Protein 7LKN (pdb70)

B-factor: mean 25.48, std 11.12, range [6.37, 128.4]

Structure (mmCIF, N/CA/C/O backbone):
data_7LKN
#
_entry.id   7LKN
#
_cell.length_a   39.056
_cell.length_b   122.340
_cell.length_c   62.394
_cell.angle_alpha   9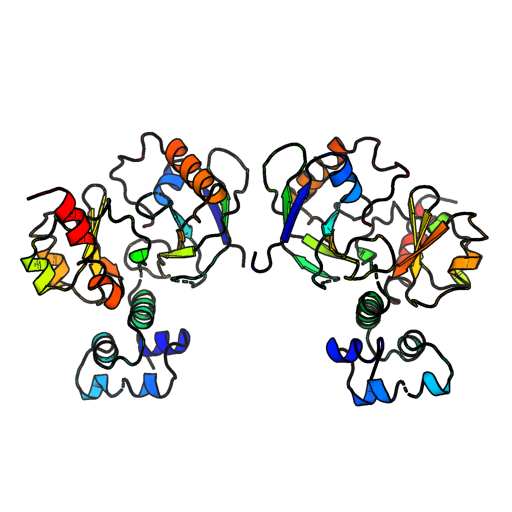0.000
_cell.angle_beta   98.622
_cell.angle_gamma   90.000
#
_symmetry.space_group_name_H-M   'P 1 21 1'
#
loop_
_entity.id
_entity.type
_entity.pdbx_description
1 polymer 'Pilus biogenesis protein'
2 polymer 'Type IV fimbriae assembly protein'
3 non-polymer 'SULFATE ION'
4 water water
#
loop_
_atom_site.group_PDB
_atom_site.id
_atom_site.type_symbol
_atom_site.label_atom_id
_atom_site.label_alt_id
_atom_site.label_comp_id
_atom_site.label_asym_id
_atom_site.label_entity_id
_atom_site.label_seq_id
_atom_site.pdbx_PDB_ins_code
_atom_site.Cartn_x
_atom_site.Cartn_y
_atom_site.Cartn_z
_atom_site.occupancy
_atom_site.B_iso_or_equiv
_atom_site.auth_seq_id
_atom_site.auth_comp_id
_atom_site.auth_asym_id
_atom_site.auth_atom_id
_atom_site.pdbx_PDB_model_num
ATOM 9 N N . ILE A 1 22 ? 31.91657 4.64309 -17.62840 1.000 33.52405 12 ILE A N 1
ATOM 10 C CA . ILE A 1 22 ? 30.91622 4.92008 -16.59776 1.000 42.94466 12 ILE A CA 1
ATOM 11 C C . ILE A 1 22 ? 31.49111 5.88887 -15.55916 1.000 31.49537 12 ILE A C 1
ATOM 12 O O . ILE A 1 22 ? 32.49540 5.59153 -14.90061 1.000 43.27763 12 ILE A O 1
ATOM 17 N N . THR A 1 23 ? 30.86675 7.06649 -15.43092 1.000 29.56384 13 THR A N 1
ATOM 18 C CA . THR A 1 23 ? 31.34611 8.14901 -14.56339 1.000 34.59194 13 THR A CA 1
ATOM 19 C C . THR A 1 23 ? 30.22671 8.61950 -13.61907 1.000 37.53590 13 THR A C 1
ATOM 20 O O . THR A 1 23 ? 29.08981 8.13197 -13.67415 1.000 23.30891 13 THR A O 1
ATOM 24 N N . GLY A 1 24 ? 30.54260 9.60550 -12.76883 1.000 22.03835 14 GLY A N 1
ATOM 25 C CA . GLY A 1 24 ? 29.52272 10.26336 -11.93042 1.000 26.25450 14 GLY A CA 1
ATOM 26 C C . GLY A 1 24 ? 28.85754 9.30731 -10.94726 1.000 19.72236 14 GLY A C 1
ATOM 27 O O . GLY A 1 24 ? 29.45264 8.33085 -10.47945 1.000 20.48234 14 GLY A O 1
ATOM 28 N N . ILE A 1 25 ? 27.58391 9.55937 -10.64536 1.000 20.40715 15 ILE A N 1
ATOM 29 C CA . ILE A 1 25 ? 26.93890 8.62609 -9.71208 1.000 17.54929 15 ILE A CA 1
ATOM 30 C C . ILE A 1 25 ? 26.75251 7.24037 -10.33250 1.000 20.43342 15 ILE A C 1
ATOM 31 O O . ILE A 1 25 ? 26.65373 6.24716 -9.60340 1.000 20.56466 15 ILE A O 1
ATOM 36 N N . ALA A 1 26 ? 26.68942 7.14739 -11.66112 1.000 20.60608 16 ALA A N 1
ATOM 37 C CA . ALA A 1 26 ? 26.53195 5.83268 -12.28480 1.000 21.47657 16 ALA A CA 1
ATOM 38 C C . ALA A 1 26 ? 27.70203 4.92331 -11.90071 1.000 21.54114 16 ALA A C 1
ATOM 39 O O . ALA A 1 26 ? 27.50786 3.75725 -11.53146 1.000 24.47919 16 ALA A O 1
ATOM 41 N N A ARG A 1 27 ? 28.91628 5.46437 -11.93494 0.547 25.03809 17 ARG A N 1
ATOM 42 N N B ARG A 1 27 ? 28.92386 5.45085 -11.94347 0.453 25.05599 17 ARG A N 1
ATOM 43 C CA A ARG A 1 27 ? 30.08402 4.70170 -11.50640 0.547 30.60489 17 ARG A CA 1
ATOM 44 C CA B ARG A 1 27 ? 30.06541 4.65890 -11.49389 0.453 30.53034 17 ARG A CA 1
ATOM 45 C C A ARG A 1 27 ? 30.01014 4.36056 -10.02435 0.547 23.90590 17 ARG A C 1
ATOM 46 C C B ARG A 1 27 ? 29.96080 4.33281 -10.01326 0.453 23.94188 17 ARG A C 1
ATOM 47 O O A ARG A 1 27 ? 30.31760 3.23202 -9.62783 0.547 23.17717 17 ARG A O 1
ATOM 48 O O B ARG A 1 27 ? 30.21639 3.19479 -9.60438 0.453 23.27979 17 ARG A O 1
ATOM 63 N N . ARG A 1 28 ? 29.58639 5.31877 -9.18984 1.000 26.88612 18 ARG A N 1
ATOM 64 C CA . ARG A 1 28 ? 29.50343 5.06828 -7.75311 1.000 23.12717 18 ARG A CA 1
ATOM 65 C C . ARG A 1 28 ? 28.44811 4.01982 -7.44035 1.000 21.25443 18 ARG A C 1
ATOM 66 O O . ARG A 1 28 ? 28.61973 3.20078 -6.52769 1.000 25.98063 18 ARG A O 1
ATOM 74 N N . LEU A 1 29 ? 27.35316 4.01134 -8.19512 1.000 19.67200 19 LEU A N 1
ATOM 75 C CA . LEU A 1 29 ? 26.34476 2.98363 -7.96188 1.000 19.60651 19 LEU A CA 1
ATOM 76 C C . LEU A 1 29 ? 26.87421 1.60852 -8.35530 1.000 20.04928 19 LEU A C 1
ATOM 77 O O . LEU A 1 29 ? 26.55758 0.60431 -7.71591 1.000 19.60104 19 LEU A O 1
ATOM 82 N N . VAL A 1 30 ? 27.71441 1.54534 -9.37500 1.000 23.81989 20 VAL A N 1
ATOM 83 C CA . VAL A 1 30 ? 28.37390 0.27789 -9.66785 1.000 28.91569 20 VAL A CA 1
ATOM 84 C C . VAL A 1 30 ? 29.31337 -0.12485 -8.53253 1.000 24.93027 20 VAL A C 1
ATOM 85 O O . VAL A 1 30 ? 29.21110 -1.23539 -7.99414 1.000 29.33027 20 VAL A O 1
ATOM 89 N N . GLN A 1 31 ? 30.20413 0.77912 -8.11100 1.000 33.20838 21 GLN A N 1
ATOM 90 C CA . GLN A 1 31 ? 31.12678 0.42333 -7.03024 1.000 31.05087 21 GLN A CA 1
ATOM 91 C C . GLN A 1 31 ? 30.39710 0.04264 -5.74429 1.000 29.72331 21 GLN A C 1
ATOM 92 O O . GLN A 1 31 ? 30.91500 -0.76083 -4.96368 1.000 27.33929 21 GLN A O 1
ATOM 98 N N . ASP A 1 32 ? 29.21891 0.61716 -5.48462 1.000 21.03377 22 ASP A N 1
ATOM 99 C CA . ASP A 1 32 ? 28.43392 0.23687 -4.30763 1.000 23.94372 22 ASP A CA 1
ATOM 100 C C . ASP A 1 32 ? 27.68891 -1.08703 -4.49014 1.000 26.55386 22 ASP A C 1
ATOM 101 O O . ASP A 1 32 ? 27.11695 -1.61798 -3.52263 1.000 22.46135 22 ASP A O 1
ATOM 106 N N . GLY A 1 33 ? 27.64196 -1.61560 -5.70029 1.000 20.96417 23 GLY A N 1
ATOM 107 C CA . GLY A 1 33 ? 26.95449 -2.86735 -5.94205 1.000 24.76532 23 GLY A CA 1
ATOM 108 C C . GLY A 1 33 ? 25.45889 -2.73616 -6.10268 1.000 27.86450 23 GLY A C 1
ATOM 109 O O . GLY A 1 33 ? 24.75615 -3.74997 -6.08879 1.000 28.10598 23 GLY A O 1
ATOM 110 N N . ALA A 1 34 ? 24.95420 -1.51089 -6.27814 1.000 26.39155 24 ALA A N 1
ATOM 111 C CA . ALA A 1 34 ? 23.53032 -1.27812 -6.39785 1.000 23.09348 24 ALA A CA 1
ATOM 112 C C . ALA A 1 34 ? 22.99046 -1.56818 -7.79359 1.000 24.69826 24 ALA A C 1
ATOM 113 O O . ALA A 1 34 ? 21.79956 -1.83131 -7.92567 1.000 21.22796 24 ALA A O 1
ATOM 115 N N . VAL A 1 35 ? 23.81945 -1.51152 -8.83227 1.000 21.79530 25 VAL A N 1
ATOM 116 C CA . VAL A 1 35 ? 23.34322 -1.62848 -10.20117 1.000 21.94628 25 VAL A CA 1
ATOM 117 C C . VAL A 1 35 ? 24.41413 -2.31852 -11.03876 1.000 27.47131 25 VAL A C 1
ATOM 118 O O . VAL A 1 35 ? 25.61046 -2.22104 -10.75233 1.000 24.33255 25 VAL A O 1
ATOM 122 N N . GLU A 1 36 ? 23.96725 -3.02171 -12.08512 1.000 26.08070 26 GLU A N 1
ATOM 123 C CA . GLU A 1 36 ? 24.85811 -3.69232 -13.01648 1.000 32.33267 26 GLU A CA 1
ATOM 124 C C . GLU A 1 36 ? 25.53516 -2.69507 -13.96192 1.000 28.72575 26 GLU A C 1
ATOM 125 O O . GLU A 1 36 ? 25.01538 -1.61162 -14.25916 1.000 26.55202 26 GLU A O 1
ATOM 131 N N . GLU A 1 37 ? 26.69094 -3.10413 -14.48924 1.000 23.82483 27 GLU A N 1
ATOM 132 C CA . GLU A 1 37 ? 27.45424 -2.22432 -15.36964 1.000 26.37302 27 GLU A CA 1
ATOM 133 C C . GLU A 1 37 ? 26.65976 -1.82947 -16.61826 1.000 31.57128 27 GLU A C 1
ATOM 134 O O . GLU A 1 37 ? 26.65083 -0.65907 -17.01887 1.000 27.01194 27 GLU A O 1
ATOM 140 N N . ALA A 1 38 ? 26.01113 -2.79689 -17.27362 1.000 34.65822 28 ALA A N 1
ATOM 141 C CA . ALA A 1 38 ? 25.35652 -2.47887 -18.54001 1.000 24.20736 28 ALA A CA 1
ATOM 142 C C . ALA A 1 38 ? 24.09210 -1.66435 -18.32271 1.000 28.92345 28 ALA A C 1
ATOM 143 O O . ALA A 1 38 ? 23.67780 -0.90747 -19.21200 1.000 21.35770 28 ALA A O 1
ATOM 145 N N . VAL A 1 39 ? 23.46174 -1.82452 -17.15795 1.000 26.31149 29 VAL A N 1
ATOM 146 C CA . VAL A 1 39 ? 22.30020 -1.01382 -16.81993 1.000 23.09243 29 VAL A CA 1
ATOM 147 C C . VAL A 1 39 ? 22.73220 0.42895 -16.54867 1.000 18.69671 29 VAL A C 1
ATOM 148 O O . VAL A 1 39 ? 22.05112 1.37418 -16.95357 1.000 19.35108 29 VAL A O 1
ATOM 152 N N . ALA A 1 40 ? 23.89906 0.60827 -15.91134 1.000 23.37442 30 ALA A N 1
ATOM 153 C CA . ALA A 1 40 ? 24.42458 1.93672 -15.61605 1.000 28.61370 30 ALA A CA 1
ATOM 154 C C . ALA A 1 40 ? 24.80692 2.66233 -16.88709 1.000 28.52618 30 ALA A C 1
ATOM 155 O O . ALA A 1 40 ? 24.61275 3.86999 -17.00185 1.000 20.44874 30 ALA A O 1
ATOM 157 N N . ARG A 1 41 ? 25.37793 1.94105 -17.84364 1.000 23.84993 31 ARG A N 1
ATOM 158 C CA . ARG A 1 41 ? 25.67705 2.53315 -19.13726 1.000 26.25593 31 ARG A CA 1
ATOM 159 C C . ARG A 1 41 ? 24.41163 2.94878 -19.86409 1.000 24.45731 31 ARG A C 1
ATOM 160 O O . ARG A 1 41 ? 24.33635 4.05222 -20.42093 1.000 22.69038 31 ARG A O 1
ATOM 168 N N . SER A 1 42 ? 23.42335 2.05265 -19.91717 1.000 17.79348 32 SER A N 1
ATOM 169 C CA . SER A 1 42 ? 22.18673 2.35080 -20.62466 1.000 19.02315 32 SER A CA 1
ATOM 170 C C . SER A 1 42 ? 21.43288 3.51035 -19.98632 1.000 33.24381 32 SER A C 1
ATOM 171 O O . SER A 1 42 ? 20.79295 4.29824 -20.69201 1.000 25.11689 32 SER A O 1
ATOM 174 N N . ALA A 1 43 ? 21.45148 3.60043 -18.65300 1.000 23.17917 33 ALA A N 1
ATOM 175 C CA . ALA A 1 43 ? 20.81576 4.72453 -17.98320 1.000 24.27232 33 ALA A CA 1
ATOM 176 C C . ALA A 1 43 ? 21.53460 6.01604 -18.31762 1.000 19.67146 33 ALA A C 1
ATOM 177 O O . ALA A 1 43 ? 20.90847 6.99720 -18.72349 1.000 29.89001 33 ALA A O 1
ATOM 187 N N . ASP A 1 45 ? 23.49158 6.71363 -20.87998 1.000 24.43179 35 ASP A N 1
ATOM 188 C CA . ASP A 1 45 ? 23.32444 7.15664 -22.25625 1.000 19.74939 35 ASP A CA 1
ATOM 189 C C . ASP A 1 45 ? 21.93780 7.74898 -22.47493 1.000 21.23750 35 ASP A C 1
ATOM 190 O O . ASP A 1 45 ? 21.77620 8.71339 -23.23727 1.0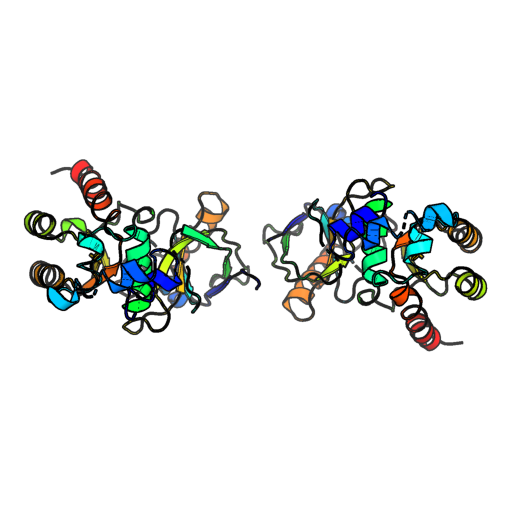0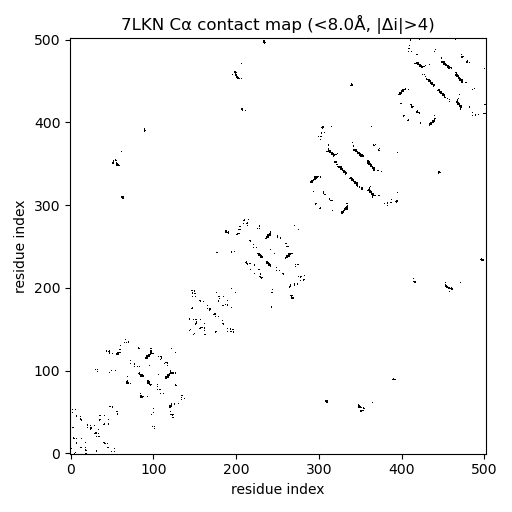0 20.73494 35 ASP A O 1
ATOM 195 N N A GLN A 1 46 ? 20.93672 7.17158 -21.81380 0.581 19.05620 36 GLN A N 1
ATOM 196 N N B GLN A 1 46 ? 20.91622 7.22880 -21.80537 0.419 19.00043 36 GLN A N 1
ATOM 197 C CA A GLN A 1 46 ? 19.56794 7.64794 -21.92563 0.581 17.89793 36 GLN A CA 1
ATOM 198 C CA B GLN A 1 46 ? 19.58679 7.76211 -22.06807 0.419 17.91532 36 GLN A CA 1
ATOM 199 C C A GLN A 1 46 ? 19.44092 9.04453 -21.33444 0.581 20.11350 36 GLN A C 1
ATOM 200 C C B GLN A 1 46 ? 19.31713 9.03829 -21.27531 0.419 20.12602 36 GLN A C 1
ATOM 201 O O A GLN A 1 46 ? 18.84742 9.94344 -21.94424 0.581 18.58435 36 GLN A O 1
ATOM 202 O O B GLN A 1 46 ? 18.47364 9.84350 -21.68863 0.419 18.93235 36 GLN A O 1
ATOM 213 N N . ALA A 1 47 ? 19.99609 9.23369 -20.13493 1.000 18.63286 37 ALA A N 1
ATOM 214 C CA . ALA A 1 47 ? 19.92844 10.53603 -19.47781 1.000 12.86042 37 ALA A CA 1
ATOM 215 C C . ALA A 1 47 ? 20.58775 11.59061 -20.33253 1.000 16.98223 37 ALA A C 1
ATOM 216 O O . ALA A 1 47 ? 20.07780 12.70648 -20.44825 1.000 17.69221 37 ALA A O 1
ATOM 218 N N . SER A 1 48 ? 21.74334 11.24677 -20.92196 1.000 14.34865 38 SER A N 1
ATOM 219 C CA . SER A 1 48 ? 22.44856 12.16748 -21.79376 1.000 21.86357 38 SER A CA 1
ATOM 220 C C . SER A 1 48 ? 21.60646 12.52133 -23.01694 1.000 19.55715 38 SER A C 1
ATOM 221 O O . SER A 1 48 ? 21.55934 13.68856 -23.43319 1.000 20.11619 38 SER A O 1
ATOM 224 N N . ALA A 1 49 ? 20.90191 11.53669 -23.58513 1.000 20.43467 39 ALA A N 1
ATOM 225 C CA . ALA A 1 49 ? 20.06657 11.81665 -24.75177 1.000 22.07732 39 ALA A CA 1
ATOM 226 C C . ALA A 1 49 ? 18.88025 12.69134 -24.37472 1.000 21.14660 39 ALA A C 1
ATOM 227 O O . ALA A 1 49 ? 18.47229 13.56781 -25.14983 1.000 21.23773 39 ALA A O 1
ATOM 229 N N . ALA A 1 50 ? 18.33423 12.49594 -23.17771 1.000 25.55643 40 ALA A N 1
ATOM 230 C CA . ALA A 1 50 ? 17.22402 13.31554 -22.70449 1.000 20.36550 40 ALA A CA 1
ATOM 231 C C . ALA A 1 50 ? 17.67157 14.67797 -22.21202 1.000 22.26911 40 ALA A C 1
ATOM 232 O O . ALA A 1 50 ? 16.81479 15.53716 -21.95294 1.000 26.31018 40 ALA A O 1
ATOM 234 N N . LYS A 1 51 ? 18.97813 14.88087 -22.06685 1.000 17.98250 41 LYS A N 1
ATOM 235 C CA . LYS A 1 51 ? 19.52740 16.09882 -21.46686 1.000 20.77953 41 LYS A CA 1
ATOM 236 C C . LYS A 1 51 ? 19.01895 16.27398 -20.04437 1.000 24.39170 41 LYS A C 1
ATOM 237 O O . LYS A 1 51 ? 18.60017 17.36134 -19.64983 1.000 31.23031 41 LYS A O 1
ATOM 243 N N . VAL A 1 52 ? 19.02781 15.18771 -19.27768 1.000 19.13768 42 VAL A N 1
ATOM 244 C CA . VAL A 1 52 ? 18.53916 15.17560 -17.90092 1.000 22.85388 42 VAL A CA 1
ATOM 245 C C . VAL A 1 52 ? 19.69150 14.79931 -16.96893 1.000 15.19008 42 VAL A C 1
ATOM 246 O O . VAL A 1 52 ? 20.50972 13.92888 -17.30692 1.000 17.53273 42 VAL A O 1
ATOM 250 N N . PRO A 1 53 ? 19.82293 15.44084 -15.79954 1.000 14.83220 43 PRO A N 1
ATOM 251 C CA . PRO A 1 53 ? 20.89644 15.05190 -14.88340 1.000 14.89804 43 PRO A CA 1
ATOM 252 C C . PRO A 1 53 ? 20.73799 13.60835 -14.43414 1.000 14.70105 43 PRO A C 1
ATOM 253 O O . PRO A 1 53 ? 19.62774 13.13283 -14.20286 1.000 18.92295 43 PRO A O 1
ATOM 257 N N . LEU A 1 54 ? 21.87200 12.93427 -14.27868 1.000 16.06741 44 LEU A N 1
ATOM 258 C CA . LEU A 1 54 ? 21.88465 11.51120 -13.90939 1.000 15.53449 44 LEU A CA 1
ATOM 259 C C . LEU A 1 54 ? 21.05531 11.20239 -12.66617 1.000 18.88237 44 LEU A C 1
ATOM 260 O O . LEU A 1 54 ? 20.22667 10.27845 -12.71039 1.000 13.08333 44 LEU A O 1
ATOM 265 N N . PRO A 1 55 ? 21.20915 11.90076 -11.54288 1.000 21.98968 45 PRO A N 1
ATOM 266 C CA . PRO A 1 55 ? 20.38270 11.52627 -10.37803 1.000 15.90189 45 PRO A CA 1
ATOM 267 C C . PRO A 1 55 ? 18.90083 11.68168 -10.64395 1.000 15.87999 45 PRO A C 1
ATOM 268 O O . PRO A 1 55 ? 18.10158 10.88122 -10.14453 1.000 19.06963 45 PRO A O 1
ATOM 272 N N . GLN A 1 56 ? 18.49580 12.71021 -11.39311 1.000 16.24253 46 GLN A N 1
ATOM 273 C CA . GLN A 1 56 ? 17.07571 12.84928 -11.71638 1.000 17.57006 46 GLN A CA 1
ATOM 274 C C . GLN A 1 56 ? 16.59883 11.65249 -12.53284 1.000 21.93732 46 GLN A C 1
ATOM 275 O O . GLN A 1 56 ? 15.56928 11.04178 -12.22276 1.000 19.80661 46 GLN A O 1
ATOM 281 N N A TRP A 1 57 ? 17.35171 11.29462 -13.57307 0.551 17.87818 47 TRP A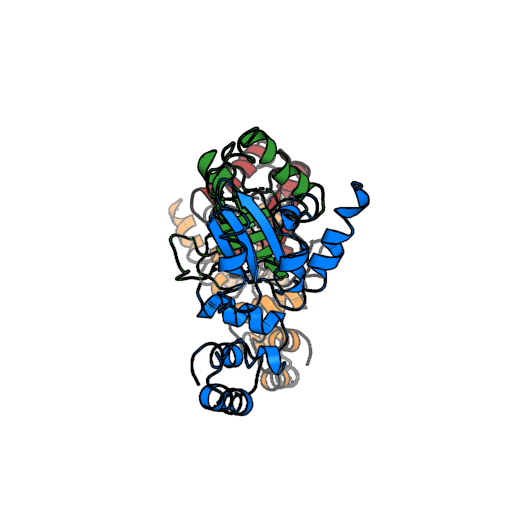 N 1
ATOM 282 N N C TRP A 1 57 ? 17.34743 11.29661 -13.57963 0.449 17.91157 47 TRP A N 1
ATOM 283 C CA A TRP A 1 57 ? 16.97347 10.14514 -14.40148 0.551 22.40847 47 TRP A CA 1
ATOM 284 C CA C TRP A 1 57 ? 16.97537 10.14260 -14.40619 0.449 22.37078 47 TRP A CA 1
ATOM 285 C C A TRP A 1 57 ? 16.87929 8.87382 -13.55888 0.551 19.94008 47 TRP A C 1
ATOM 286 C C C TRP A 1 57 ? 16.88017 8.87317 -13.56054 0.449 19.93836 47 TRP A C 1
ATOM 287 O O A TRP A 1 57 ? 15.84798 8.18736 -13.56428 0.551 20.26339 47 TRP A O 1
ATOM 288 O O C TRP A 1 57 ? 15.85228 8.18256 -13.57121 0.449 20.27623 47 TRP A O 1
ATOM 309 N N . PHE A 1 58 ? 17.93574 8.57451 -12.79376 1.000 16.79119 48 PHE A N 1
ATOM 310 C CA . PHE A 1 58 ? 17.95320 7.38155 -11.94262 1.000 18.96756 48 PHE A CA 1
ATOM 311 C C . PHE A 1 58 ? 16.76500 7.33566 -10.98948 1.000 21.40894 48 PHE A C 1
ATOM 312 O O . PHE A 1 58 ? 16.15519 6.28276 -10.81341 1.000 22.90109 48 PHE A O 1
ATOM 320 N N . ALA A 1 59 ? 16.42406 8.45768 -10.36112 1.000 15.89943 49 ALA A N 1
ATOM 321 C CA . ALA A 1 59 ? 15.26973 8.49761 -9.46785 1.000 16.55702 49 ALA A CA 1
ATOM 322 C C . ALA A 1 59 ? 13.97336 8.24985 -10.23057 1.000 17.47423 49 ALA A C 1
ATOM 323 O O . ALA A 1 59 ? 13.14064 7.43371 -9.81709 1.000 23.42205 49 ALA A O 1
ATOM 325 N N . GLU A 1 60 ? 13.81476 8.93258 -11.36473 1.000 15.17110 50 GLU A N 1
ATOM 326 C CA . GLU A 1 60 ? 12.62036 8.82589 -12.19218 1.000 21.60253 50 GLU A CA 1
ATOM 327 C C . GLU A 1 60 ? 12.39226 7.38147 -12.62060 1.000 24.03452 50 GLU A C 1
ATOM 328 O O . GLU A 1 60 ? 11.26436 6.86188 -12.54802 1.000 23.71520 50 GLU A O 1
ATOM 334 N N . LYS A 1 61 ? 13.46534 6.69425 -12.99727 1.000 17.64455 51 LYS A N 1
ATOM 335 C CA . LYS A 1 61 ? 13.36892 5.33772 -13.51170 1.000 21.65103 51 LYS A CA 1
ATOM 336 C C . LYS A 1 61 ? 13.45447 4.27412 -12.43260 1.000 31.68684 51 LYS A C 1
ATOM 337 O O . LYS A 1 61 ? 13.17008 3.10787 -12.71635 1.000 24.83321 51 LYS A O 1
ATOM 343 N N . LYS A 1 62 ? 13.85602 4.64932 -11.22019 1.000 22.57901 52 LYS A N 1
ATOM 344 C CA . LYS A 1 62 ? 13.92389 3.74337 -10.08327 1.000 20.80449 52 LYS A CA 1
ATOM 345 C C . LYS A 1 62 ? 14.88878 2.59268 -10.35910 1.000 20.69108 52 LYS A C 1
ATOM 346 O O . LYS A 1 62 ? 14.57079 1.42701 -10.15507 1.000 29.15420 52 LYS A O 1
ATOM 352 N N . LEU A 1 63 ? 16.09456 2.95220 -10.81258 1.000 30.44743 53 LEU A N 1
ATOM 353 C CA . LEU A 1 63 ? 17.12096 1.97086 -11.15946 1.000 23.17924 53 LEU A CA 1
ATOM 354 C C . LEU A 1 63 ? 17.70806 1.28898 -9.94446 1.000 27.76410 53 LEU A C 1
ATOM 355 O O . LEU A 1 63 ? 18.15975 0.14626 -10.04032 1.000 31.62255 53 LEU A O 1
ATOM 360 N N . VAL A 1 64 ? 17.78289 2.00399 -8.82198 1.000 20.28637 54 VAL A N 1
ATOM 361 C CA . VAL A 1 64 ? 18.27116 1.51304 -7.54308 1.000 17.32283 54 VAL A CA 1
ATOM 362 C C . VAL A 1 64 ? 17.28237 1.98397 -6.48045 1.000 19.32951 54 VAL A C 1
ATOM 363 O O . VAL A 1 64 ? 16.36041 2.74430 -6.77155 1.000 19.89341 54 VAL A O 1
ATOM 367 N N . THR A 1 65 ? 17.46591 1.52402 -5.23927 1.000 20.76959 55 THR A N 1
ATOM 368 C CA . THR A 1 65 ? 16.58549 2.01496 -4.19751 1.000 23.07009 55 THR A CA 1
ATOM 369 C C . THR A 1 65 ? 16.93178 3.46272 -3.87539 1.000 23.92606 55 THR A C 1
ATOM 370 O O . THR A 1 65 ? 18.03635 3.92895 -4.14096 1.000 16.99348 55 THR A O 1
ATOM 374 N N . ALA A 1 66 ? 15.95962 4.15579 -3.28586 1.000 19.67048 56 ALA A N 1
ATOM 375 C CA . ALA A 1 66 ? 16.14786 5.54830 -2.87421 1.000 21.65235 56 ALA A CA 1
ATOM 376 C C . ALA A 1 66 ? 17.33244 5.69690 -1.92962 1.000 17.23117 56 ALA A C 1
ATOM 377 O O . ALA A 1 66 ? 18.11990 6.62545 -2.07112 1.000 12.86577 56 ALA A O 1
ATOM 379 N N . SER A 1 67 ? 17.48125 4.79779 -0.95255 1.000 14.70572 57 SER A N 1
ATOM 380 C CA . SER A 1 67 ? 18.62293 4.95697 -0.04925 1.000 14.01280 57 SER A CA 1
ATOM 381 C C . SER A 1 67 ? 19.95616 4.70937 -0.76746 1.000 19.83982 57 SER A C 1
ATOM 382 O O . SER A 1 67 ? 20.96942 5.34630 -0.44347 1.000 15.64816 57 SER A O 1
ATOM 385 N N . GLN A 1 68 ? 19.98679 3.80156 -1.74313 1.000 21.10304 58 GLN A N 1
ATOM 386 C CA . GLN A 1 68 ? 21.22536 3.57690 -2.47536 1.000 16.17574 58 GLN A CA 1
ATOM 387 C C . GLN A 1 68 ? 21.59031 4.79064 -3.33339 1.000 12.73569 58 GLN A C 1
ATOM 388 O O . GLN A 1 68 ? 22.75344 5.20894 -3.36748 1.000 18.42785 58 GLN A O 1
ATOM 394 N N . LEU A 1 69 ? 20.60570 5.35325 -4.02696 1.000 13.23801 59 LEU A N 1
ATOM 395 C CA . LEU A 1 69 ? 20.83017 6.55327 -4.81330 1.000 11.60282 59 LEU A CA 1
ATOM 396 C C . LEU A 1 69 ? 21.23177 7.72162 -3.90707 1.000 10.98336 59 LEU A C 1
ATOM 397 O O . LEU A 1 69 ? 22.14574 8.49200 -4.23818 1.000 9.28045 59 LEU A O 1
ATOM 402 N N . ALA A 1 70 ? 20.55447 7.88263 -2.74982 1.000 13.46328 60 ALA A N 1
ATOM 403 C CA . ALA A 1 70 ? 20.99748 8.89224 -1.77859 1.000 15.19410 60 ALA A CA 1
ATOM 404 C C . ALA A 1 70 ? 22.45512 8.69353 -1.36802 1.000 10.85465 60 ALA A C 1
ATOM 405 O O . ALA A 1 70 ? 23.19727 9.66474 -1.23168 1.000 10.70729 60 ALA A O 1
ATOM 407 N N . ALA A 1 71 ? 22.87639 7.45121 -1.13598 1.000 12.53700 61 ALA A N 1
ATOM 408 C CA . ALA A 1 71 ? 24.23640 7.19890 -0.66841 1.000 13.88678 61 ALA A CA 1
ATOM 409 C C . ALA A 1 71 ? 25.26830 7.56416 -1.73419 1.000 11.53026 61 ALA A C 1
ATOM 410 O O . ALA A 1 71 ? 26.26957 8.23543 -1.44251 1.000 14.56509 61 ALA A O 1
ATOM 412 N N . ALA A 1 72 ? 25.03509 7.14243 -2.97522 1.000 17.46691 62 ALA A N 1
ATOM 413 C CA . ALA A 1 72 ? 25.92844 7.50851 -4.06301 1.000 17.48672 62 ALA A CA 1
ATOM 414 C C . ALA A 1 72 ? 25.90757 9.01613 -4.32394 1.000 13.32996 62 ALA A C 1
ATOM 415 O O . ALA A 1 72 ? 26.96678 9.61804 -4.49918 1.000 15.11880 62 ALA A O 1
ATOM 417 N N . ASN A 1 73 ? 24.72096 9.64427 -4.31669 1.000 8.83353 63 ASN A N 1
ATOM 418 C CA . ASN A 1 73 ? 24.65168 11.09730 -4.46023 1.000 12.19334 63 ASN A CA 1
ATOM 419 C C . ASN A 1 73 ? 25.51683 11.80243 -3.42005 1.000 14.86629 63 ASN A C 1
ATOM 420 O O . ASN A 1 73 ? 26.19349 12.79753 -3.71814 1.000 11.42138 63 ASN A O 1
ATOM 425 N N . ALA A 1 74 ? 25.45929 11.34101 -2.16561 1.000 11.79536 64 ALA A N 1
ATOM 426 C CA . ALA A 1 74 ? 26.10350 12.10507 -1.10265 1.000 14.58497 64 ALA A CA 1
ATOM 427 C C . ALA A 1 74 ? 27.60890 12.19266 -1.33328 1.000 11.27523 64 ALA A C 1
ATOM 428 O O . ALA A 1 74 ? 28.19180 13.28474 -1.31738 1.000 13.02310 64 ALA A O 1
ATOM 430 N N . VAL A 1 75 ? 28.22513 11.05929 -1.63206 1.000 12.26410 65 VAL A N 1
ATOM 431 C CA . VAL A 1 75 ? 29.67796 11.01498 -1.78626 1.000 15.97372 65 VAL A CA 1
ATOM 432 C C . VAL A 1 75 ? 30.09662 11.69607 -3.09228 1.000 16.95641 65 VAL A C 1
ATOM 433 O O . VAL A 1 75 ? 31.07886 12.45263 -3.13076 1.000 14.54647 65 VAL A O 1
ATOM 437 N N . GLU A 1 76 ? 29.32967 11.50515 -4.16677 1.000 18.35286 66 GLU A N 1
ATOM 438 C CA . GLU A 1 76 ? 29.74816 12.10557 -5.43659 1.000 15.88337 66 GLU A CA 1
ATOM 439 C C . GLU A 1 76 ? 29.44811 13.60326 -5.50240 1.000 21.09874 66 GLU A C 1
ATOM 440 O O . GLU A 1 76 ? 30.23145 14.35323 -6.09871 1.000 16.90524 66 GLU A O 1
ATOM 446 N N . PHE A 1 77 ? 28.34821 14.07786 -4.90845 1.000 14.26776 67 PHE A N 1
ATOM 447 C CA . PHE A 1 77 ? 28.06502 15.50582 -4.94510 1.000 11.67315 67 PHE A CA 1
ATOM 448 C C . PHE A 1 77 ? 28.72363 16.27593 -3.79662 1.000 16.92017 67 PHE A C 1
ATOM 449 O O . PHE A 1 77 ? 28.59245 17.50213 -3.73762 1.000 17.50484 67 PHE A O 1
ATOM 457 N N . GLY A 1 78 ? 29.37889 15.58543 -2.86826 1.000 14.45080 68 GLY A N 1
ATOM 458 C CA . GLY A 1 78 ? 29.95218 16.25904 -1.71031 1.000 12.02126 68 GLY A CA 1
ATOM 459 C C . GLY A 1 78 ? 28.90183 16.79201 -0.77584 1.000 18.08210 68 GLY A C 1
ATOM 460 O O . GLY A 1 78 ? 29.05520 17.91029 -0.23047 1.000 17.21223 68 GLY A O 1
ATOM 469 N N . SER A 1 80 ? 26.04619 16.43161 2.56568 1.000 10.90389 70 SER A N 1
ATOM 470 C CA . SER A 1 80 ? 25.68452 15.69640 3.76313 1.000 9.74884 70 SER A CA 1
ATOM 471 C C . SER A 1 80 ? 24.36805 14.96526 3.54401 1.000 9.43046 70 SER A C 1
ATOM 472 O O . SER A 1 80 ? 23.51128 15.38450 2.74023 1.000 12.00093 70 SER A O 1
ATOM 475 N N . LEU A 1 81 ? 24.19776 13.87230 4.29954 1.000 11.21985 71 LEU A N 1
ATOM 476 C CA . LEU A 1 81 ? 23.05883 12.97388 4.19543 1.000 9.53324 71 LEU A CA 1
ATOM 477 C C . LEU A 1 81 ? 22.53937 12.67924 5.60092 1.000 13.09924 71 LEU A C 1
ATOM 478 O O . LEU A 1 81 ? 23.32676 12.33930 6.47915 1.000 10.95764 71 LEU A O 1
ATOM 483 N N . LEU A 1 82 ? 21.21014 12.76292 5.79019 1.000 10.48194 72 LEU A N 1
ATOM 484 C CA . LEU A 1 82 ? 20.54694 12.62398 7.08016 1.000 13.65405 72 LEU A CA 1
ATOM 485 C C . LEU A 1 82 ? 19.52934 11.48060 7.00649 1.000 10.87116 72 LEU A C 1
ATOM 486 O O . LEU A 1 82 ? 18.75052 11.40800 6.04659 1.000 9.93279 72 LEU A O 1
ATOM 491 N N . ASP A 1 83 ? 19.51820 10.60573 8.03215 1.000 14.30115 73 ASP A N 1
ATOM 492 C CA . ASP A 1 83 ? 18.43715 9.63541 8.22728 1.000 18.65410 73 ASP A CA 1
ATOM 493 C C . ASP A 1 83 ? 17.35563 10.37336 9.01476 1.000 17.25215 73 ASP A C 1
ATOM 494 O O . ASP A 1 83 ? 17.44952 10.47808 10.22610 1.000 15.50423 73 ASP A O 1
ATOM 499 N N . VAL A 1 84 ? 16.32503 10.90915 8.34773 1.000 13.43474 74 VAL A N 1
ATOM 500 C CA . VAL A 1 84 ? 15.35431 11.71662 9.10165 1.000 13.65762 74 VAL A CA 1
ATOM 501 C C . VAL A 1 84 ? 14.45110 10.90036 10.01770 1.000 20.64901 74 VAL A C 1
ATOM 502 O O . VAL A 1 84 ? 13.74747 11.49416 10.86990 1.000 19.88151 74 VAL A O 1
ATOM 506 N N . SER A 1 85 ? 14.43951 9.57061 9.87630 1.000 18.07070 75 SER A N 1
ATOM 507 C CA . SER A 1 85 ? 13.72273 8.74584 10.85179 1.000 25.52673 75 SER A CA 1
ATOM 508 C C . SER A 1 85 ? 14.30793 8.86613 12.25829 1.000 25.21888 75 SER A C 1
ATOM 509 O O . SER A 1 85 ? 13.63384 8.48040 13.21882 1.000 25.26049 75 SER A O 1
ATOM 512 N N . ALA A 1 86 ? 15.53624 9.37991 12.41516 1.000 18.80517 76 ALA A N 1
ATOM 513 C CA . ALA A 1 86 ? 16.11687 9.66327 13.73087 1.000 19.74524 76 ALA A CA 1
ATOM 514 C C . ALA A 1 86 ? 16.02924 11.13311 14.14303 1.000 22.96279 76 ALA A C 1
ATOM 515 O O . ALA A 1 86 ? 16.47547 11.49804 15.24607 1.000 21.24216 76 ALA A O 1
ATOM 517 N N . PHE A 1 87 ? 15.48784 11.99828 13.28684 1.000 22.59893 77 PHE A N 1
ATOM 518 C CA . PHE A 1 87 ? 15.25457 13.39293 13.64618 1.000 12.90975 77 PHE A CA 1
ATOM 519 C C . PHE A 1 87 ? 14.04412 13.54120 14.58991 1.000 22.88047 77 PHE A C 1
ATOM 520 O O . PHE A 1 87 ? 12.99419 12.92484 14.37877 1.000 23.10510 77 PHE A O 1
ATOM 528 N N . ASP A 1 88 ? 14.17447 14.42012 15.58900 1.000 20.77166 78 ASP A N 1
ATOM 529 C CA . ASP A 1 88 ? 13.11915 14.67699 16.58520 1.000 24.98950 78 ASP A CA 1
ATOM 530 C C . ASP A 1 88 ? 12.04117 15.51689 15.91075 1.000 15.37683 78 ASP A C 1
ATOM 531 O O . ASP A 1 88 ? 12.22246 16.71338 15.70930 1.000 19.91762 78 ASP A O 1
ATOM 536 N N . ALA A 1 89 ? 10.93294 14.87427 15.52877 1.000 23.76496 79 ALA A N 1
ATOM 537 C CA . ALA A 1 89 ? 9.89435 15.58088 14.78637 1.000 19.46566 79 ALA A CA 1
ATOM 538 C C . ALA A 1 89 ? 9.50289 16.85096 15.48631 1.000 21.31630 79 ALA A C 1
ATOM 539 O O . ALA A 1 89 ? 9.15097 17.83606 14.83618 1.000 25.02338 79 ALA A O 1
ATOM 541 N N . SER A 1 90 ? 9.55503 16.85945 16.81980 1.000 23.37526 80 SER A N 1
ATOM 542 C CA . SER A 1 90 ? 9.11419 18.04772 17.53424 1.000 22.04639 80 SER A CA 1
ATOM 543 C C . SER A 1 90 ? 10.03090 19.23080 17.29049 1.000 18.87692 80 SER A C 1
ATOM 544 O O . SER A 1 90 ? 9.70309 20.34218 17.69979 1.000 22.27679 80 SER A O 1
ATOM 547 N N . GLN A 1 91 ? 11.16552 19.02997 16.61778 1.000 20.25498 81 GLN A N 1
ATOM 548 C CA . GLN A 1 91 ? 12.06488 20.12582 16.31654 1.000 17.72241 81 GLN A CA 1
ATOM 549 C C . GLN A 1 91 ? 12.04458 20.50591 14.84192 1.000 23.55456 81 GLN A C 1
ATOM 550 O O . GLN A 1 91 ? 12.92220 21.26572 14.40883 1.000 17.37229 81 GLN A O 1
ATOM 556 N N . ASN A 1 92 ? 11.04305 20.04554 14.07952 1.000 16.81206 82 ASN A N 1
ATOM 557 C CA . ASN A 1 92 ? 11.00095 20.32890 12.64094 1.000 17.15760 82 ASN A CA 1
ATOM 558 C C . ASN A 1 92 ? 10.78475 21.81159 12.36461 1.000 23.96531 82 ASN A C 1
ATOM 559 O O . ASN A 1 92 ? 10.24415 22.56865 13.18109 1.000 19.40136 82 ASN A O 1
ATOM 564 N N . ALA A 1 93 ? 11.21299 22.23287 11.17523 1.000 18.77563 83 ALA A N 1
ATOM 565 C CA . ALA A 1 93 ? 10.94339 23.59374 10.71922 1.000 22.45287 83 ALA A CA 1
ATOM 566 C C . ALA A 1 93 ? 9.93611 23.66344 9.56833 1.000 19.14594 83 ALA A C 1
ATOM 567 O O . ALA A 1 93 ? 9.97742 24.61173 8.78340 1.000 22.75973 83 ALA A O 1
ATOM 569 N N . VAL A 1 94 ? 9.04171 22.67536 9.44170 1.000 23.81000 84 VAL A N 1
ATOM 570 C CA . VAL A 1 94 ? 8.10655 22.63689 8.30723 1.000 17.53272 84 VAL A CA 1
ATOM 571 C C . VAL A 1 94 ? 7.30612 23.94081 8.17675 1.000 16.03617 84 VAL A C 1
ATOM 572 O O . VAL A 1 94 ? 7.09419 24.44836 7.06286 1.000 21.36645 84 VAL A O 1
ATOM 576 N N . LYS A 1 95 ? 6.90841 24.53685 9.30048 1.000 15.08262 85 LYS A N 1
ATOM 577 C CA . LYS A 1 95 ? 6.00238 25.69238 9.28849 1.000 25.69242 85 LYS A CA 1
ATOM 578 C C . LYS A 1 95 ? 6.60288 26.94867 8.65702 1.000 29.52680 85 LYS A C 1
ATOM 579 O O . LYS A 1 95 ? 5.84867 27.88315 8.34012 1.000 24.55412 85 LYS A O 1
ATOM 585 N N . LEU A 1 96 ? 7.91577 26.98062 8.41760 1.000 21.71916 86 LEU A N 1
ATOM 586 C CA . LEU A 1 96 ? 8.53491 28.08802 7.69797 1.000 23.04145 86 LEU A CA 1
ATOM 587 C C . LEU A 1 96 ? 8.27107 28.05642 6.20776 1.000 24.33805 86 LEU A C 1
ATOM 588 O O . LEU A 1 96 ? 8.60416 29.01978 5.51100 1.000 23.84411 86 LEU A O 1
ATOM 593 N N . VAL A 1 97 ? 7.73816 26.96843 5.68585 1.000 22.16766 87 VAL A N 1
ATOM 594 C CA . VAL A 1 97 ? 7.52826 26.82959 4.25601 1.000 19.39735 87 VAL A CA 1
ATOM 595 C C . VAL A 1 97 ? 6.03308 26.67835 4.03067 1.000 24.33722 87 VAL A C 1
ATOM 596 O O . VAL A 1 97 ? 5.38412 25.86682 4.69896 1.000 24.41926 87 VAL A O 1
ATOM 600 N N . SER A 1 98 ? 5.49482 27.45383 3.09407 1.000 23.57812 88 SER A N 1
ATOM 601 C CA . SER A 1 98 ? 4.05252 27.48607 2.91537 1.000 23.32493 88 SER A CA 1
ATOM 602 C C . SER A 1 98 ? 3.53742 26.15290 2.38290 1.000 27.56379 88 SER A C 1
ATOM 603 O O . SER A 1 98 ? 4.25958 25.39165 1.72366 1.000 20.22257 88 SER A O 1
ATOM 606 N N . GLU A 1 99 ? 2.25549 25.88677 2.66318 1.000 22.49657 89 GLU A N 1
ATOM 607 C CA . GLU A 1 99 ? 1.64153 24.66670 2.16561 1.000 28.01581 89 GLU A CA 1
ATOM 608 C C . GLU A 1 99 ? 1.78968 24.57702 0.65966 1.000 26.76060 89 GLU A C 1
ATOM 609 O O . GLU A 1 99 ? 2.05480 23.49805 0.11900 1.000 29.05797 89 GLU A O 1
ATOM 611 N N . GLU A 1 100 ? 1.66793 25.71340 -0.03627 1.000 21.46063 90 GLU A N 1
ATOM 612 C CA . GLU A 1 100 ? 1.77679 25.68761 -1.49283 1.000 29.06763 90 GLU A CA 1
ATOM 613 C C . GLU A 1 100 ? 3.14222 25.19266 -1.93486 1.000 22.10231 90 GLU A C 1
ATOM 614 O O . GLU A 1 100 ? 3.25096 24.33668 -2.81673 1.000 25.58187 90 GLU A O 1
ATOM 620 N N . LEU A 1 101 ? 4.20341 25.74267 -1.34318 1.000 24.19912 91 LEU A N 1
ATOM 621 C CA . LEU A 1 101 ? 5.55401 25.33451 -1.70422 1.000 25.20882 91 LEU A CA 1
ATOM 622 C C . LEU A 1 101 ? 5.77652 23.86459 -1.39954 1.000 19.86840 91 LEU A C 1
ATOM 623 O O . LEU A 1 101 ? 6.47878 23.16104 -2.13980 1.000 24.51978 91 LEU A O 1
ATOM 628 N N . LEU A 1 102 ? 5.21026 23.38145 -0.29634 1.000 20.99888 92 LEU A N 1
ATOM 629 C CA . LEU A 1 102 ? 5.39460 21.98556 0.06711 1.000 25.16595 92 LEU A CA 1
ATOM 630 C C . LEU A 1 102 ? 4.67704 21.02288 -0.87277 1.000 35.13537 92 LEU A C 1
ATOM 631 O O . LEU A 1 102 ? 5.08001 19.85869 -0.95131 1.000 32.89546 92 LEU A O 1
ATOM 636 N N . GLN A 1 103 ? 3.63947 21.47219 -1.60572 1.000 26.61240 93 GLN A N 1
ATOM 637 C CA . GLN A 1 103 ? 3.09182 20.61867 -2.65662 1.000 29.78964 93 GLN A CA 1
ATOM 638 C C . GLN A 1 103 ? 3.74080 20.86033 -4.00829 1.000 28.21239 93 GLN A C 1
ATOM 639 O O . GLN A 1 103 ? 3.85673 19.92108 -4.80206 1.000 28.66816 93 GLN A O 1
ATOM 645 N N . LYS A 1 104 ? 4.21817 22.07933 -4.27662 1.000 26.07610 94 LYS A N 1
ATOM 646 C CA . LYS A 1 104 ? 4.91313 22.33777 -5.53634 1.000 30.36471 94 LYS A CA 1
ATOM 647 C C . LYS A 1 104 ? 6.19205 21.52630 -5.63696 1.000 33.14396 94 LYS A C 1
ATOM 648 O O . LYS A 1 104 ? 6.53215 21.01485 -6.70929 1.000 30.14673 94 LYS A O 1
ATOM 654 N N . HIS A 1 105 ? 6.92094 21.41307 -4.53520 1.000 27.82415 95 HIS A N 1
ATOM 655 C CA . HIS A 1 105 ? 8.19624 20.73345 -4.52353 1.000 27.95925 95 HIS A CA 1
ATOM 656 C C . HIS A 1 105 ? 8.11865 19.51880 -3.60576 1.000 30.10534 95 HIS A C 1
ATOM 657 O O . HIS A 1 105 ? 7.17425 19.34056 -2.82989 1.000 32.54342 95 HIS A O 1
ATOM 664 N N . GLN A 1 106 ? 9.10536 18.65272 -3.72306 1.000 26.44496 96 GLN A N 1
ATOM 665 C CA . GLN A 1 106 ? 9.12445 17.46172 -2.89499 1.000 23.75364 96 GLN A CA 1
ATOM 666 C C . GLN A 1 106 ? 10.37417 17.63502 -2.03873 1.000 15.12997 96 GLN A C 1
ATOM 667 O O . GLN A 1 106 ? 11.43169 17.07616 -2.34098 1.000 27.35199 96 GLN A O 1
ATOM 673 N N . VAL A 1 107 ? 10.26114 18.48454 -1.01071 1.000 15.44895 97 VAL A N 1
ATOM 674 C CA . VAL A 1 107 ? 11.37447 18.79476 -0.12689 1.000 13.37696 97 VAL A CA 1
ATOM 675 C C . VAL A 1 107 ? 10.85646 18.71911 1.29982 1.000 20.91425 97 VAL A C 1
ATOM 676 O O . VAL A 1 107 ? 9.65622 18.79593 1.55524 1.000 19.40240 97 VAL A O 1
ATOM 680 N N . LEU A 1 108 ? 11.77502 18.51103 2.23665 1.000 12.34458 98 LEU A N 1
ATOM 681 C CA . LEU A 1 108 ? 11.40926 18.31488 3.63879 1.000 11.65203 98 LEU A CA 1
ATOM 682 C C . LEU A 1 108 ? 12.15208 19.36277 4.43848 1.000 17.41738 98 LEU A C 1
ATOM 683 O O . LEU A 1 108 ? 13.33697 19.16884 4.74014 1.000 15.29642 98 LEU A O 1
ATOM 688 N N . PRO A 1 109 ? 11.53659 20.49530 4.78623 1.000 18.23448 99 PRO A N 1
ATOM 689 C CA . PRO A 1 109 ? 12.26182 21.48302 5.58587 1.000 18.46823 99 PRO A CA 1
ATOM 690 C C . PRO A 1 109 ? 12.61550 20.83904 6.91518 1.000 15.61728 99 PRO A C 1
ATOM 691 O O . PRO A 1 109 ? 11.75624 20.25833 7.57725 1.000 22.05686 99 PRO A O 1
ATOM 695 N N . LEU A 1 110 ? 13.86961 20.95607 7.32288 1.000 12.23040 100 LEU A N 1
ATOM 696 C CA . LEU A 1 110 ? 14.31216 20.22178 8.51089 1.000 10.55025 100 LEU A CA 1
ATOM 697 C C . LEU A 1 110 ? 14.40958 21.06717 9.78224 1.000 15.63785 100 LEU A C 1
ATOM 698 O O . LEU A 1 110 ? 13.75946 20.75805 10.78883 1.000 14.47072 100 LEU A O 1
ATOM 703 N N . PHE A 1 111 ? 15.25533 22.08533 9.78835 1.000 14.44506 101 PHE A N 1
ATOM 704 C CA . PHE A 1 111 ? 15.75882 22.65332 11.03918 1.000 17.32403 101 PHE A CA 1
ATOM 705 C C . PHE A 1 111 ? 16.38311 24.01801 10.76367 1.000 19.92573 101 PHE A C 1
ATOM 706 O O . PHE A 1 111 ? 17.04966 24.22980 9.73540 1.000 12.76143 101 PHE A O 1
ATOM 714 N N . LYS A 1 112 ? 16.15499 24.95114 11.68823 1.000 15.24768 102 LYS A N 1
ATOM 715 C CA . LYS A 1 112 ? 16.65097 26.30991 11.57529 1.000 16.42910 102 LYS A CA 1
ATOM 716 C C . LYS A 1 112 ? 17.76937 26.52736 12.59086 1.000 12.73502 102 LYS A C 1
ATOM 717 O O . LYS A 1 112 ? 17.65641 26.10034 13.75211 1.000 18.03473 102 LYS A O 1
ATOM 723 N N . ARG A 1 113 ? 18.84032 27.16786 12.11823 1.000 18.27479 103 ARG A N 1
ATOM 724 C CA . ARG A 1 113 ? 19.98389 27.63531 12.91689 1.000 21.78138 103 ARG A CA 1
ATOM 725 C C . ARG A 1 113 ? 20.30148 29.06362 12.47497 1.000 20.17407 103 ARG A C 1
ATOM 726 O O . ARG A 1 113 ? 20.91379 29.27133 11.42702 1.000 20.83259 103 ARG A O 1
ATOM 734 N N . GLY A 1 114 ? 19.87697 30.06438 13.25604 1.000 19.44392 104 GLY A N 1
ATOM 735 C CA . GLY A 1 114 ? 20.18166 31.43416 12.87936 1.000 20.36096 104 GLY A CA 1
ATOM 736 C C . GLY A 1 114 ? 19.44366 31.82946 11.61724 1.000 22.20033 104 GLY A C 1
ATOM 737 O O . GLY A 1 114 ? 18.23668 31.60882 11.47896 1.000 28.87512 104 GLY A O 1
ATOM 738 N N A ASN A 1 115 ? 20.15625 32.44737 10.68383 0.507 23.41392 105 ASN A N 1
ATOM 739 N N B ASN A 1 115 ? 20.17135 32.42487 10.67807 0.493 23.41354 105 ASN A N 1
ATOM 740 C CA A ASN A 1 115 ? 19.56956 32.75872 9.39381 0.507 24.14735 105 ASN A CA 1
ATOM 741 C CA B ASN A 1 115 ? 19.60991 32.77349 9.38172 0.493 24.14555 105 ASN A CA 1
ATOM 742 C C A ASN A 1 115 ? 19.72721 31.61828 8.39939 0.507 21.14976 105 ASN A C 1
ATOM 743 C C B ASN A 1 115 ? 19.51179 31.57813 8.44342 0.493 20.41479 105 ASN A C 1
ATOM 744 O O A ASN A 1 115 ? 19.68408 31.85586 7.18755 0.507 19.98668 105 ASN A O 1
ATOM 745 O O B ASN A 1 115 ? 19.05349 31.74008 7.30684 0.493 19.35853 105 ASN A O 1
ATOM 754 N N . ARG A 1 116 ? 19.93154 30.39289 8.87622 1.000 27.81272 106 ARG A N 1
ATOM 755 C CA . ARG A 1 116 ? 19.98979 29.24186 7.99296 1.000 20.05887 106 ARG A CA 1
ATOM 756 C C . ARG A 1 116 ? 18.85211 28.27557 8.26898 1.000 16.59168 106 ARG A C 1
ATOM 757 O O . ARG A 1 116 ? 18.53635 27.95550 9.42197 1.000 20.91432 106 ARG A O 1
ATOM 765 N N . LEU A 1 117 ? 18.24373 27.81761 7.17932 1.000 22.81247 107 LEU A N 1
ATOM 766 C CA . LEU A 1 117 ? 17.22020 26.79111 7.17358 1.000 14.55486 107 LEU A CA 1
ATOM 767 C C . LEU A 1 117 ? 17.76881 25.63121 6.34856 1.000 12.90341 107 LEU A C 1
ATOM 768 O O . LEU A 1 117 ? 18.07258 25.79454 5.16102 1.000 15.54632 107 LEU A O 1
ATOM 773 N N . PHE A 1 118 ? 17.96591 24.49915 6.99772 1.000 17.38444 108 PHE A N 1
ATOM 774 C CA . PHE A 1 118 ? 18.38573 23.28075 6.32445 1.000 14.31259 108 PHE A CA 1
ATOM 775 C C . PHE A 1 118 ? 17.16746 22.61239 5.70129 1.000 10.91572 108 PHE A C 1
ATOM 776 O O . PHE A 1 118 ? 16.11650 22.50746 6.34198 1.000 16.20759 108 PHE A O 1
ATOM 784 N N . VAL A 1 119 ? 17.27674 22.25112 4.42472 1.000 9.84065 109 VAL A N 1
ATOM 785 C CA . VAL A 1 119 ? 16.15840 21.68673 3.66086 1.000 18.11184 109 VAL A CA 1
ATOM 786 C C . VAL A 1 119 ? 16.55539 20.33103 3.10107 1.000 15.23497 109 VAL A C 1
ATOM 787 O O . VAL A 1 119 ? 17.57464 20.21128 2.40959 1.000 14.13584 109 VAL A O 1
ATOM 791 N N . GLY A 1 120 ? 15.77951 19.30574 3.45313 1.000 11.40538 110 GLY A N 1
ATOM 792 C CA . GLY A 1 120 ? 16.00626 17.97517 2.90128 1.000 8.89153 110 GLY A CA 1
ATOM 793 C C . GLY A 1 120 ? 15.57586 17.90775 1.44636 1.000 14.35142 110 GLY A C 1
ATOM 794 O O . GLY A 1 120 ? 14.44384 18.24976 1.09479 1.000 15.74257 110 GLY A O 1
ATOM 795 N N . VAL A 1 121 ? 16.48314 17.45740 0.59678 1.000 11.59867 111 VAL A N 1
ATOM 796 C CA . VAL A 1 121 ? 16.20850 17.25752 -0.81419 1.000 14.91850 111 VAL A CA 1
ATOM 797 C C . VAL A 1 121 ? 16.71603 15.87474 -1.19179 1.000 16.20666 111 VAL A C 1
ATOM 798 O O . VAL A 1 121 ? 17.62357 15.33297 -0.55601 1.000 13.86876 111 VAL A O 1
ATOM 802 N N . SER A 1 122 ? 16.11389 15.27452 -2.22708 1.000 13.66963 112 SER A N 1
ATOM 803 C CA . SER A 1 122 ? 16.59115 13.97619 -2.67707 1.000 15.28244 112 SER A CA 1
ATOM 804 C C . SER A 1 122 ? 17.25663 14.05503 -4.02769 1.000 18.04371 112 SER A C 1
ATOM 805 O O . SER A 1 122 ? 17.90375 13.09205 -4.44748 1.000 23.46524 112 SER A O 1
ATOM 808 N N . ASN A 1 123 ? 17.07237 15.16743 -4.72933 1.000 30.55467 113 ASN A N 1
ATOM 809 C CA . ASN A 1 123 ? 17.74160 15.42267 -5.97525 1.000 32.14387 113 ASN A CA 1
ATOM 810 C C . ASN A 1 123 ? 18.80151 16.46109 -5.67693 1.000 27.50489 113 ASN A C 1
ATOM 811 O O . ASN A 1 123 ? 18.48918 17.57028 -5.21317 1.000 26.23825 113 ASN A O 1
ATOM 816 N N . PRO A 1 124 ? 20.06289 16.12524 -5.87521 1.000 23.36478 114 PRO A N 1
ATOM 817 C CA . PRO A 1 124 ? 21.11600 17.11714 -5.65043 1.000 25.41904 114 PRO A CA 1
ATOM 818 C C . PRO A 1 124 ? 20.96743 18.35662 -6.51325 1.000 27.96540 114 PRO A C 1
ATOM 819 O O . PRO A 1 124 ? 21.55678 19.38578 -6.17397 1.000 37.00502 114 PRO A O 1
ATOM 823 N N . THR A 1 125 ? 20.18793 18.30388 -7.60449 1.000 25.66499 115 THR A N 1
ATOM 824 C CA . THR A 1 125 ? 20.11614 19.38133 -8.58825 1.000 29.94805 115 THR A CA 1
ATOM 825 C C . THR A 1 125 ? 18.81746 20.19585 -8.51501 1.000 37.00531 115 THR A C 1
ATOM 826 O O . THR A 1 125 ? 18.48720 20.87028 -9.49218 1.000 51.96377 115 THR A O 1
ATOM 830 N N . GLN A 1 126 ? 18.05854 20.14414 -7.40222 1.000 33.92829 116 GLN A N 1
ATOM 831 C CA . GLN A 1 126 ? 17.06023 21.19212 -7.13044 1.000 43.47744 116 GLN A CA 1
ATOM 832 C C . GLN A 1 126 ? 17.66152 22.57150 -7.25688 1.000 35.31653 116 GLN A C 1
ATOM 833 O O . GLN A 1 126 ? 18.75375 22.84306 -6.75504 1.000 53.70340 116 GLN A O 1
ATOM 839 N N . THR A 1 127 ? 16.90376 23.46195 -7.86983 1.000 37.74751 117 THR A N 1
ATOM 840 C CA . THR A 1 127 ? 17.26344 24.85972 -7.76498 1.000 45.36981 117 THR A CA 1
ATOM 841 C C . THR A 1 127 ? 16.00204 25.66687 -7.51382 1.000 27.05416 117 THR A C 1
ATOM 842 O O . THR A 1 127 ? 15.97220 26.49185 -6.59773 1.000 36.38969 117 THR A O 1
ATOM 846 N N A ARG A 1 128 ? 14.96180 25.42584 -8.31348 0.523 29.74242 118 ARG A N 1
ATOM 847 N N B ARG A 1 128 ? 14.95174 25.43650 -8.30622 0.477 29.79149 118 ARG A N 1
ATOM 848 C CA A ARG A 1 128 ? 13.71723 26.16563 -8.14774 0.523 40.41487 118 ARG A CA 1
ATOM 849 C CA B ARG A 1 128 ? 13.73473 26.21905 -8.12073 0.477 40.38066 118 ARG A CA 1
ATOM 850 C C A ARG A 1 128 ? 13.20452 26.04309 -6.72098 0.523 31.85076 118 ARG A C 1
ATOM 851 C C B ARG A 1 128 ? 13.18917 26.05038 -6.70991 0.477 31.85438 118 ARG A C 1
ATOM 852 O O A ARG A 1 128 ? 12.87182 27.04597 -6.07916 0.523 29.76021 118 ARG A O 1
ATOM 853 O O B ARG A 1 128 ? 12.80757 27.03569 -6.06758 0.477 29.80865 118 ARG A O 1
ATOM 868 N N . ALA A 1 129 ? 13.18237 24.81708 -6.19194 1.000 27.72872 119 ALA A N 1
ATOM 869 C CA . ALA A 1 129 ? 12.64934 24.59844 -4.84844 1.000 27.74717 119 ALA A CA 1
ATOM 870 C C . ALA A 1 129 ? 13.45302 25.36514 -3.81100 1.000 23.12476 119 ALA A C 1
ATOM 871 O O . ALA A 1 129 ? 12.87602 26.02122 -2.94244 1.000 20.16493 119 ALA A O 1
ATOM 873 N N . LEU A 1 130 ? 14.78985 25.29212 -3.87955 1.000 19.04300 120 LEU A N 1
ATOM 874 C CA . LEU A 1 130 ? 15.58337 25.98098 -2.86427 1.000 23.15366 120 LEU A CA 1
ATOM 875 C C . LEU A 1 130 ? 15.44564 27.49146 -3.00769 1.000 28.36700 120 LEU A C 1
ATOM 876 O O . LEU A 1 130 ? 15.28843 28.20411 -2.00599 1.000 25.65885 120 LEU A O 1
ATOM 881 N N . ASP A 1 131 ? 15.44916 27.98735 -4.25048 1.000 23.16983 121 ASP A N 1
ATOM 882 C CA . ASP A 1 131 ? 15.30460 29.42366 -4.48609 1.000 33.88045 121 ASP A CA 1
ATOM 883 C C . ASP A 1 131 ? 13.92631 29.93734 -4.06307 1.000 24.66422 121 ASP A C 1
ATOM 884 O O . ASP A 1 131 ? 13.82119 31.03494 -3.50927 1.000 24.88051 121 ASP A O 1
ATOM 889 N N . ASP A 1 132 ? 12.86287 29.18313 -4.35344 1.000 24.72105 122 ASP A N 1
ATOM 890 C CA . ASP A 1 132 ? 11.52597 29.54982 -3.88320 1.000 26.90568 122 ASP A CA 1
ATOM 891 C C . ASP A 1 132 ? 11.51125 29.70908 -2.37052 1.000 27.81960 122 ASP A C 1
ATOM 892 O O . ASP A 1 132 ? 10.99882 30.70333 -1.83557 1.000 26.33589 122 ASP A O 1
ATOM 897 N N . ILE A 1 133 ? 12.05553 28.71869 -1.65847 1.000 20.57098 123 ILE A N 1
ATOM 898 C CA . ILE A 1 133 ? 12.08824 28.77966 -0.19873 1.000 18.97063 123 ILE A CA 1
ATOM 899 C C . ILE A 1 133 ? 12.95413 29.94180 0.25789 1.000 19.32375 123 ILE A C 1
ATOM 900 O O . ILE A 1 133 ? 12.65078 30.59982 1.25912 1.000 26.73981 123 ILE A O 1
ATOM 905 N N A LYS A 1 134 ? 14.05164 30.20881 -0.45874 0.404 24.87524 124 LYS A N 1
ATOM 906 N N B LYS A 1 134 ? 14.04740 30.20300 -0.46515 0.596 24.87406 124 LYS A N 1
ATOM 907 C CA A LYS A 1 134 ? 14.88262 31.36349 -0.12802 0.404 24.90526 124 LYS A CA 1
ATOM 908 C CA B LYS A 1 134 ? 14.90025 31.34960 -0.16667 0.596 24.84018 124 LYS A CA 1
ATOM 909 C C A LYS A 1 134 ? 14.06131 32.64274 -0.18769 0.404 27.37854 124 LYS A C 1
ATOM 910 C C B LYS A 1 134 ? 14.09381 32.64229 -0.21157 0.596 27.41367 124 LYS A C 1
ATOM 911 O O A LYS A 1 134 ? 14.07350 33.44899 0.74788 0.404 28.37242 124 LYS A O 1
ATOM 912 O O B LYS A 1 134 ? 14.13493 33.44851 0.72207 0.596 28.38608 124 LYS A O 1
ATOM 923 N N . PHE A 1 135 ? 13.30883 32.82525 -1.27296 1.000 27.12701 125 PHE A N 1
ATOM 924 C CA . PHE A 1 135 ? 12.49338 34.02741 -1.39431 1.000 35.41303 125 PHE A CA 1
ATOM 925 C C . PHE A 1 135 ? 11.36103 34.05586 -0.36477 1.000 28.91824 125 PHE A C 1
ATOM 926 O O . PHE A 1 135 ? 11.09033 35.10140 0.24001 1.000 38.66594 125 PHE A O 1
ATOM 934 N N . HIS A 1 136 ? 10.70383 32.91620 -0.12606 1.000 30.00175 126 HIS A N 1
ATOM 935 C CA . HIS A 1 136 ? 9.57672 32.90279 0.80489 1.000 21.43554 126 HIS A CA 1
ATOM 936 C C . HIS A 1 136 ? 10.02717 33.18936 2.23484 1.000 25.06319 126 HIS A C 1
ATOM 937 O O . HIS A 1 136 ? 9.34543 33.91181 2.97717 1.000 30.21771 126 HIS A O 1
ATOM 944 N N . THR A 1 137 ? 11.17566 32.66390 2.63593 1.000 29.31432 127 THR A N 1
ATOM 945 C CA . THR A 1 137 ? 11.58075 32.73383 4.03077 1.000 26.73735 127 THR A CA 1
ATOM 946 C C . THR A 1 137 ? 12.51856 33.87564 4.34280 1.000 26.53151 127 THR A C 1
ATOM 947 O O . THR A 1 137 ? 12.64837 34.23687 5.51922 1.000 29.23991 127 THR A O 1
ATOM 951 N N A ASN A 1 138 ? 13.15800 34.45043 3.32847 0.532 26.05353 128 ASN A N 1
ATOM 952 N N B ASN A 1 138 ? 13.18558 34.42482 3.33681 0.468 26.07738 128 ASN A N 1
ATOM 953 C CA A ASN A 1 138 ? 14.26568 35.37427 3.51980 0.532 29.46980 128 ASN A CA 1
ATOM 954 C CA B ASN A 1 138 ? 14.25552 35.38348 3.54740 0.468 29.48496 128 ASN A CA 1
ATOM 955 C C A ASN A 1 138 ? 15.26302 34.79933 4.52153 0.532 32.83918 128 ASN A C 1
ATOM 956 C C B ASN A 1 138 ? 15.30818 34.81082 4.49263 0.468 32.75828 128 ASN A C 1
ATOM 957 O O A ASN A 1 138 ? 15.70338 35.47577 5.45654 0.532 32.31111 128 ASN A O 1
ATOM 958 O O B ASN A 1 138 ? 15.84727 35.50815 5.35631 0.468 32.40109 128 ASN A O 1
ATOM 967 N N . LEU A 1 139 ? 15.57142 33.51198 4.35226 1.000 26.22352 129 LEU A N 1
ATOM 968 C CA . LEU A 1 139 ? 16.63498 32.83791 5.07937 1.000 21.41067 129 LEU A CA 1
ATOM 969 C C . LEU A 1 139 ? 17.65423 32.34013 4.06000 1.000 22.79542 129 LEU A C 1
ATOM 970 O O . LEU A 1 139 ? 17.42894 32.37482 2.84804 1.000 23.92232 129 LEU A O 1
ATOM 975 N N . VAL A 1 140 ? 18.81578 31.93633 4.54647 1.000 26.93784 130 VAL A N 1
ATOM 976 C CA . VAL A 1 140 ? 19.77157 31.22595 3.71252 1.000 28.59123 130 VAL A CA 1
ATOM 977 C C . VAL A 1 140 ? 19.42438 29.74075 3.79465 1.000 21.43224 130 VAL A C 1
ATOM 978 O O . VAL A 1 140 ? 19.30196 29.17400 4.88714 1.000 20.45684 130 VAL A O 1
ATOM 982 N N . VAL A 1 141 ? 19.21272 29.12204 2.64309 1.000 18.56214 131 VAL A N 1
ATOM 983 C CA . VAL A 1 141 ? 18.73156 27.74941 2.57044 1.000 21.72909 131 VAL A CA 1
ATOM 984 C C . VAL A 1 141 ? 19.89840 26.81612 2.23840 1.000 18.36615 131 VAL A C 1
ATOM 985 O O . VAL A 1 141 ? 20.56469 26.98571 1.20687 1.000 23.94339 131 VAL A O 1
ATOM 989 N N . GLU A 1 142 ? 20.12375 25.81351 3.09306 1.000 17.34079 132 GLU A N 1
ATOM 990 C CA . GLU A 1 142 ? 21.20527 24.84014 2.91570 1.000 15.32815 132 GLU A CA 1
ATOM 991 C C . GLU A 1 142 ? 20.60387 23.48222 2.60717 1.000 14.36761 132 GLU A C 1
ATOM 992 O O . GLU A 1 142 ? 19.87723 22.93419 3.45460 1.000 20.60265 132 GLU A O 1
ATOM 998 N N . PRO A 1 143 ? 20.86945 22.87989 1.45219 1.000 13.74826 133 PRO A N 1
ATOM 999 C CA . PRO A 1 143 ? 20.31957 21.54461 1.19138 1.000 14.28978 133 PRO A CA 1
ATOM 1000 C C . PRO A 1 143 ? 21.11765 20.46367 1.90774 1.000 12.99220 133 PRO A C 1
ATOM 1001 O O . PRO A 1 143 ? 22.34445 20.53465 2.01591 1.000 11.22603 133 PRO A O 1
ATOM 1005 N N . ILE A 1 144 ? 20.39239 19.48475 2.42252 1.000 12.20435 134 ILE A N 1
ATOM 1006 C CA . ILE A 1 144 ? 20.92307 18.25624 3.01464 1.000 10.29676 134 ILE A CA 1
ATOM 1007 C C . ILE A 1 144 ? 20.26550 17.10414 2.26883 1.000 9.91349 134 ILE A C 1
ATOM 1008 O O . ILE A 1 144 ? 19.04202 17.12005 2.09036 1.000 11.86252 134 ILE A O 1
ATOM 1013 N N . LEU A 1 145 ? 21.01941 16.08117 1.88619 1.000 12.69694 135 LEU A N 1
ATOM 1014 C CA . LEU A 1 145 ? 20.34244 14.96961 1.22329 1.000 8.68945 135 LEU A CA 1
ATOM 1015 C C . LEU A 1 145 ? 19.47479 14.19604 2.21127 1.000 16.11887 135 LEU A C 1
ATOM 1016 O O . LEU A 1 145 ? 19.86473 13.96317 3.35790 1.000 12.28397 135 LEU A O 1
ATOM 1021 N N . VAL A 1 146 ? 18.29723 13.78173 1.74935 1.000 13.36252 136 VAL A N 1
ATOM 1022 C CA . VAL A 1 146 ? 17.41891 12.86478 2.47739 1.000 10.48996 136 VAL A CA 1
ATOM 1023 C C . VAL A 1 146 ? 16.79123 12.00199 1.40081 1.000 22.54251 136 VAL A C 1
ATOM 1024 O O . VAL A 1 146 ? 16.37432 12.53497 0.36380 1.000 21.17035 136 VAL A O 1
ATOM 1028 N N . ASP A 1 147 ? 16.76350 10.68169 1.60194 1.000 12.21497 137 ASP A N 1
ATOM 1029 C CA . ASP A 1 147 ? 16.39785 9.89378 0.43164 1.000 16.23426 137 ASP A CA 1
ATOM 1030 C C . ASP A 1 147 ? 14.92065 10.09066 0.07958 1.000 18.88656 137 ASP A C 1
ATOM 1031 O O . ASP A 1 147 ? 14.10815 10.53731 0.88912 1.000 15.97697 137 ASP A O 1
ATOM 1036 N N . GLU A 1 148 ? 14.58354 9.78131 -1.17730 1.000 15.11945 138 GLU A N 1
ATOM 1037 C CA . GLU A 1 148 ? 13.28987 10.21620 -1.70899 1.000 16.10794 138 GLU A CA 1
ATOM 1038 C C . GLU A 1 148 ? 12.13880 9.56660 -0.96670 1.000 15.35521 138 GLU A C 1
ATOM 1039 O O . GLU A 1 148 ? 11.09327 10.19129 -0.75112 1.000 19.80147 138 GLU A O 1
ATOM 1045 N N . ASP A 1 149 ? 12.32349 8.32448 -0.56110 1.000 15.75570 139 ASP A N 1
ATOM 1046 C CA . ASP A 1 149 ? 11.32653 7.64037 0.25133 1.000 29.84369 139 ASP A CA 1
ATOM 1047 C C . ASP A 1 149 ? 11.08694 8.35377 1.57459 1.000 21.24961 139 ASP A C 1
ATOM 1048 O O . ASP A 1 149 ? 9.93541 8.54975 1.98331 1.000 24.00656 139 ASP A O 1
ATOM 1053 N N . GLN A 1 150 ? 12.15352 8.69008 2.29321 1.000 18.06027 140 GLN A N 1
ATOM 1054 C CA . GLN A 1 150 ? 11.96443 9.29220 3.60482 1.000 12.80421 140 GLN A CA 1
ATOM 1055 C C . GLN A 1 150 ? 11.29313 10.65990 3.48780 1.000 18.63928 140 GLN A C 1
ATOM 1056 O O . GLN A 1 150 ? 10.53068 11.04818 4.37377 1.000 24.72929 140 GLN A O 1
ATOM 1062 N N . ILE A 1 151 ? 11.57004 11.40982 2.41994 1.000 18.92063 141 ILE A N 1
ATOM 1063 C CA . ILE A 1 151 ? 10.99080 12.74741 2.31698 1.000 28.86295 141 ILE A CA 1
ATOM 1064 C C . ILE A 1 151 ? 9.48829 12.65053 2.18701 1.000 22.99004 141 ILE A C 1
ATOM 1065 O O . ILE A 1 151 ? 8.74402 13.40912 2.82476 1.000 21.87228 141 ILE A O 1
ATOM 1070 N N A ARG A 1 152 ? 9.01280 11.71536 1.36240 0.302 21.11288 142 ARG A N 1
ATOM 1071 N N B ARG A 1 152 ? 9.02009 11.73479 1.33498 0.698 20.99871 142 ARG A N 1
ATOM 1072 C CA A ARG A 1 152 ? 7.57814 11.53660 1.17359 0.302 21.97440 142 ARG A CA 1
ATOM 1073 C CA B ARG A 1 152 ? 7.58893 11.52047 1.16087 0.698 21.84619 142 ARG A CA 1
ATOM 1074 C C A ARG A 1 152 ? 6.89450 11.18232 2.49113 0.302 22.08861 142 ARG A C 1
ATOM 1075 C C B ARG A 1 152 ? 6.92164 11.20050 2.49735 0.698 21.99852 142 ARG A C 1
ATOM 1076 O O A ARG A 1 152 ? 5.95340 11.85828 2.91863 0.302 22.11168 142 ARG A O 1
ATOM 1077 O O B ARG A 1 152 ? 6.02440 11.91988 2.94366 0.698 22.01588 142 ARG A O 1
ATOM 1092 N N . ARG A 1 153 ? 7.36791 10.12051 3.15306 1.000 28.77268 143 ARG A N 1
ATOM 1093 C CA . ARG A 1 153 ? 6.71873 9.64272 4.37677 1.000 18.35799 143 ARG A CA 1
ATOM 1094 C C . ARG A 1 153 ? 6.83139 10.65613 5.50855 1.000 21.73437 143 ARG A C 1
ATOM 1095 O O . ARG A 1 153 ? 5.86318 10.91239 6.23403 1.000 19.48278 143 ARG A O 1
ATOM 1103 N N . THR A 1 154 ? 8.01983 11.21617 5.69766 1.000 20.69281 144 THR A N 1
ATOM 1104 C CA . THR A 1 154 ? 8.29564 12.00255 6.89137 1.000 15.12794 144 THR A CA 1
ATOM 1105 C C . THR A 1 154 ? 7.58228 13.33990 6.85136 1.000 18.30836 144 THR A C 1
ATOM 1106 O O . THR A 1 154 ? 7.12115 13.82902 7.89462 1.000 16.44577 144 THR A O 1
ATOM 1110 N N . LEU A 1 155 ? 7.49686 13.96014 5.66478 1.000 16.19136 145 LEU A N 1
ATOM 1111 C CA . LEU A 1 155 ? 6.78113 15.21598 5.57609 1.000 16.16050 145 LEU A CA 1
ATOM 1112 C C . LEU A 1 155 ? 5.35829 15.00972 6.05597 1.000 20.16620 145 LEU A C 1
ATOM 1113 O O . LEU A 1 155 ? 4.85269 15.80877 6.84756 1.000 16.82645 145 LEU A O 1
ATOM 1118 N N . GLU A 1 156 ? 4.73216 13.89555 5.64788 1.000 15.50154 146 GLU A N 1
ATOM 1119 C CA . GLU A 1 156 ? 3.36493 13.62634 6.08095 1.000 20.20962 146 GLU A CA 1
ATOM 1120 C C . GLU A 1 156 ? 3.31520 13.37192 7.56763 1.000 16.24268 146 GLU A C 1
ATOM 1121 O O . GLU A 1 156 ? 2.40958 13.87175 8.25213 1.000 21.82410 146 GLU A O 1
ATOM 1127 N N . GLN A 1 157 ? 4.26137 12.57027 8.07977 1.000 14.88977 147 GLN A N 1
ATOM 1128 C CA . GLN A 1 157 ? 4.35103 12.30318 9.51231 1.000 15.50863 147 GLN A CA 1
ATOM 1129 C C . GLN A 1 157 ? 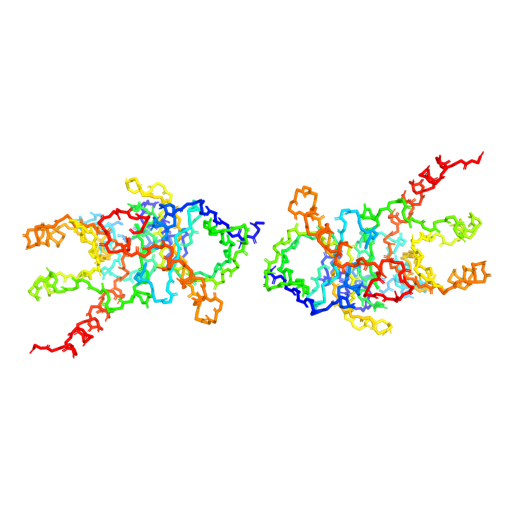4.47329 13.59956 10.28899 1.000 22.09388 147 GLN A C 1
ATOM 1130 O O . GLN A 1 157 ? 3.80288 13.78572 11.30719 1.000 14.94050 147 GLN A O 1
ATOM 1136 N N . TRP A 1 158 ? 5.34243 14.50285 9.81943 1.000 14.47160 148 TRP A N 1
ATOM 1137 C CA . TRP A 1 158 ? 5.60044 15.75078 10.51685 1.000 21.39048 148 TRP A CA 1
ATOM 1138 C C . TRP A 1 158 ? 4.41632 16.69888 10.41321 1.000 16.50056 148 TRP A C 1
ATOM 1139 O O . TRP A 1 158 ? 4.12775 17.43890 11.36245 1.000 15.45073 148 TRP A O 1
ATOM 1150 N N . GLN A 1 159 ? 3.70088 16.66875 9.28777 1.000 14.65592 149 GLN A N 1
ATOM 1151 C CA . GLN A 1 159 ? 2.47680 17.46188 9.19993 1.000 17.69394 149 GLN A CA 1
ATOM 1152 C C . GLN A 1 159 ? 1.43615 16.97978 10.19259 1.000 18.93315 149 GLN A C 1
ATOM 1153 O O . GLN A 1 159 ? 0.69754 17.78971 10.75874 1.000 16.65719 149 GLN A O 1
ATOM 1159 N N . ALA A 1 160 ? 1.34771 15.66552 10.39364 1.000 15.95928 150 ALA A N 1
ATOM 1160 C CA . ALA A 1 160 ? 0.42626 15.14668 11.39868 1.000 15.19939 150 ALA A CA 1
ATOM 1161 C C . ALA A 1 160 ? 0.84848 15.56471 12.81154 1.000 18.63579 150 ALA A C 1
ATOM 1162 O O . ALA A 1 160 ? 0.00368 15.94270 13.62678 1.000 14.52779 150 ALA A O 1
ATOM 1164 N N A SER A 1 161 ? 2.14347 15.50662 13.12241 0.338 14.51717 151 SER A N 1
ATOM 1165 N N B SER A 1 161 ? 2.13772 15.51833 13.12357 0.662 14.48664 151 SER A N 1
ATOM 1166 C CA A SER A 1 161 ? 2.59732 15.95756 14.44131 0.338 12.07461 151 SER A CA 1
ATOM 1167 C CA B SER A 1 161 ? 2.55825 15.95160 14.46251 0.662 11.90791 151 SER A CA 1
ATOM 1168 C C A SER A 1 161 ? 2.32112 17.44217 14.63980 0.338 12.03162 151 SER A C 1
ATOM 1169 C C B SER A 1 161 ? 2.35330 17.45088 14.65562 0.662 11.87670 151 SER A C 1
ATOM 1170 O O A SER A 1 161 ? 1.82250 17.86064 15.69102 0.338 16.04596 151 SER A O 1
ATOM 1171 O O B SER A 1 161 ? 1.91765 17.88924 15.72515 0.662 16.11769 151 SER A O 1
ATOM 1176 N N . ASN A 1 162 ? 2.63398 18.25685 13.63454 1.000 12.35165 152 ASN A N 1
ATOM 1177 C CA . ASN A 1 162 ? 2.36377 19.69425 13.72875 1.000 16.13352 152 ASN A CA 1
ATOM 1178 C C . ASN A 1 162 ? 0.86785 19.98552 13.92186 1.000 13.64787 152 ASN A C 1
ATOM 1179 O O . ASN A 1 162 ? 0.49149 20.90856 14.64959 1.000 14.13832 152 ASN A O 1
ATOM 1184 N N . ALA A 1 163 ? 0.01382 19.24566 13.23771 1.000 12.76949 153 ALA A N 1
ATOM 1185 C CA . ALA A 1 163 ? -1.41260 19.54009 13.31459 1.000 14.52737 153 ALA A CA 1
ATOM 1186 C C . ALA A 1 163 ? -1.95954 19.24645 14.71093 1.000 14.27714 153 ALA A C 1
ATOM 1187 O O . ALA A 1 163 ? -2.90900 19.90850 15.15599 1.000 21.18183 153 ALA A O 1
ATOM 1189 N N . ALA A 1 164 ? -1.38879 18.25285 15.41219 1.000 11.64767 154 ALA A N 1
ATOM 1190 C CA . ALA A 1 164 ? -1.86898 17.93039 16.74013 1.000 17.62154 154 ALA A CA 1
ATOM 1191 C C . ALA A 1 164 ? -1.69014 19.10093 17.69352 1.000 15.92434 154 ALA A C 1
ATOM 1192 O O . ALA A 1 164 ? -2.36883 19.14682 18.72928 1.000 17.07118 154 ALA A O 1
ATOM 1194 N N . LEU A 1 165 ? -0.78344 20.03823 17.37324 1.000 17.60673 155 LEU A N 1
ATOM 1195 C CA . LEU A 1 165 ? -0.61716 21.25744 18.16494 1.000 23.00496 155 LEU A CA 1
ATOM 1196 C C . LEU A 1 165 ? -1.83290 22.17442 18.07646 1.000 19.83951 155 LEU A C 1
ATOM 1197 O O . LEU A 1 165 ? -2.06346 22.96689 18.99370 1.000 34.02548 155 LEU A O 1
ATOM 1202 N N . GLY A 1 166 ? -2.60974 22.08541 16.99655 1.000 21.10589 156 GLY A N 1
ATOM 1203 C CA . GLY A 1 166 ? -3.78666 22.91284 16.78869 1.000 27.02829 156 GLY A CA 1
ATOM 1204 C C . GLY A 1 166 ? -3.96855 23.49849 15.39354 1.000 45.87591 156 GLY A C 1
ATOM 1205 O O . GLY A 1 166 ? -3.49871 22.94639 14.38254 1.000 31.92321 156 GLY A O 1
ATOM 1206 N N . SER A 1 167 ? -4.68683 24.62146 15.34409 1.000 53.49460 157 SER A N 1
ATOM 1207 C CA . SER A 1 167 ? -4.95534 25.39457 14.12422 1.000 34.03515 157 SER A CA 1
ATOM 1208 C C . SER A 1 167 ? -5.74263 24.60269 13.07635 1.000 37.45207 157 SER A C 1
ATOM 1209 O O . SER A 1 167 ? -6.98100 24.64692 13.02791 1.000 38.03206 157 SER A O 1
ATOM 1220 N N . ILE B 1 22 ? 37.73633 -37.30375 10.46774 1.000 28.55413 12 ILE B N 1
ATOM 1221 C CA . ILE B 1 22 ? 38.98770 -36.77221 11.01321 1.000 31.36108 12 ILE B CA 1
ATOM 1222 C C . ILE B 1 22 ? 38.77331 -36.31685 12.44339 1.000 30.80707 12 ILE B C 1
ATOM 1223 O O . ILE B 1 22 ? 37.85928 -35.52917 12.73054 1.000 35.54366 12 ILE B O 1
ATOM 1228 N N . THR B 1 23 ? 39.62018 -36.80249 13.34882 1.000 29.25544 13 THR B N 1
ATOM 1229 C CA . THR B 1 23 ? 39.40039 -36.66375 14.78577 1.000 34.66674 13 THR B CA 1
ATOM 1230 C C . THR B 1 23 ? 40.59763 -35.98779 15.45391 1.000 29.49753 13 THR B C 1
ATOM 1231 O O . THR B 1 23 ? 41.58638 -35.64046 14.80527 1.000 21.73223 13 THR B O 1
ATOM 1235 N N . GLY B 1 24 ? 40.48558 -35.82433 16.77275 1.000 34.04156 14 GLY B N 1
ATOM 1236 C CA . GLY B 1 24 ? 41.57181 -35.30485 17.59578 1.000 35.59919 14 GLY B CA 1
ATOM 1237 C C . GLY B 1 24 ? 42.06364 -33.94382 17.15356 1.000 31.78528 14 GLY B C 1
ATOM 1238 O O . GLY B 1 24 ? 41.29600 -33.07589 16.72661 1.000 29.64832 14 GLY B O 1
ATOM 1239 N N . ILE B 1 25 ? 43.38127 -33.74389 17.24928 1.000 24.21852 15 ILE B N 1
ATOM 1240 C CA . ILE B 1 25 ? 43.91338 -32.44710 16.87855 1.000 11.61094 15 ILE B CA 1
ATOM 1241 C C . ILE B 1 25 ? 43.92153 -32.25510 15.38330 1.000 24.96381 15 ILE B C 1
ATOM 1242 O O . ILE B 1 25 ? 43.92125 -31.11448 14.91594 1.000 28.22407 15 ILE B O 1
ATOM 1247 N N . ALA B 1 26 ? 43.94373 -33.34653 14.60348 1.000 23.39009 16 ALA B N 1
ATOM 1248 C CA . ALA B 1 26 ? 43.85736 -33.18929 13.15632 1.000 26.33277 16 ALA B CA 1
ATOM 1249 C C . ALA B 1 26 ? 42.62789 -32.36300 12.80342 1.000 27.24463 16 ALA B C 1
ATOM 1250 O O . ALA B 1 26 ? 42.68895 -31.44742 11.97459 1.000 23.62750 16 ALA B O 1
ATOM 1252 N N . ARG B 1 27 ? 41.52134 -32.65507 13.48030 1.000 19.80707 17 ARG B N 1
ATOM 1253 C CA . ARG B 1 27 ? 40.24620 -31.98236 13.26445 1.000 34.23334 17 ARG B CA 1
ATOM 1254 C C . ARG B 1 27 ? 40.27907 -30.54157 13.77501 1.000 29.47967 17 ARG B C 1
ATOM 1255 O O . ARG B 1 27 ? 39.72633 -29.63312 13.14223 1.000 31.83225 17 ARG B O 1
ATOM 1263 N N . ARG B 1 28 ? 40.95118 -30.30076 14.89878 1.000 39.55350 18 ARG B N 1
ATOM 1264 C CA . ARG B 1 28 ? 41.13942 -28.91562 15.31505 1.000 30.02708 18 ARG B CA 1
ATOM 1265 C C . ARG B 1 28 ? 42.05747 -28.16527 14.35669 1.000 37.71271 18 ARG B C 1
ATOM 1266 O O . ARG B 1 28 ? 41.75667 -27.02890 13.97882 1.000 38.16307 18 ARG B O 1
ATOM 1274 N N . LEU B 1 29 ? 43.16964 -28.77332 13.92449 1.000 31.42427 19 LEU B N 1
ATOM 1275 C CA . LEU B 1 29 ? 44.03907 -28.02559 13.02547 1.000 28.80084 19 LEU B CA 1
ATOM 1276 C C . LEU B 1 29 ? 43.34521 -27.69493 11.70813 1.000 34.86145 19 LEU B C 1
ATOM 1277 O O . LEU B 1 29 ? 43.65334 -26.66427 11.09512 1.000 34.64186 19 LEU B O 1
ATOM 1282 N N . VAL B 1 30 ? 42.41756 -28.53885 11.23542 1.000 35.35052 20 VAL B N 1
ATOM 1283 C CA . VAL B 1 30 ? 41.70084 -28.13532 10.02549 1.000 42.43490 20 VAL B CA 1
ATOM 1284 C C . VAL B 1 30 ? 40.69615 -27.03240 10.35692 1.000 35.89758 20 VAL B C 1
ATOM 1285 O O . VAL B 1 30 ? 40.55102 -26.06592 9.59771 1.000 29.48681 20 VAL B O 1
ATOM 1289 N N . GLN B 1 31 ? 40.01018 -27.14440 11.50293 1.000 30.56862 21 GLN B N 1
ATOM 1290 C CA . GLN B 1 31 ? 39.11088 -26.08410 11.95088 1.000 33.32180 21 GLN B CA 1
ATOM 1291 C C . GLN B 1 31 ? 39.85178 -24.76958 12.13977 1.000 42.81737 21 GLN B C 1
ATOM 1292 O O . GLN B 1 31 ? 39.37603 -23.70722 11.72317 1.000 36.33748 21 GLN B O 1
ATOM 1298 N N . ASP B 1 32 ? 41.01496 -24.81920 12.78545 1.000 36.40647 22 ASP B N 1
ATOM 1299 C CA . ASP B 1 32 ? 41.81125 -23.61204 12.93743 1.000 39.55713 22 ASP B CA 1
ATOM 1300 C C . ASP B 1 32 ? 42.39855 -23.14120 11.62344 1.000 35.54856 22 ASP B C 1
ATOM 1301 O O . ASP B 1 32 ? 43.00070 -22.06436 11.59448 1.000 38.48818 22 ASP B O 1
ATOM 1306 N N . GLY B 1 33 ? 42.26994 -23.92271 10.54887 1.000 27.97695 23 GLY B N 1
ATOM 1307 C CA . GLY B 1 33 ? 42.88873 -23.56435 9.28017 1.000 32.65775 23 GLY B CA 1
ATOM 1308 C C . GLY B 1 33 ? 44.39505 -23.74789 9.20923 1.000 31.55841 23 GLY B C 1
ATOM 1309 O O . GLY B 1 33 ? 45.02299 -23.30054 8.23998 1.000 36.33377 23 GLY B O 1
ATOM 1310 N N . ALA B 1 34 ? 44.99574 -24.39222 10.20627 1.000 33.57991 24 ALA B N 1
ATOM 1311 C CA . ALA B 1 34 ? 46.42333 -24.68103 10.15831 1.000 41.36711 24 ALA B CA 1
ATOM 1312 C C . ALA B 1 34 ? 46.76321 -25.72606 9.09539 1.000 37.05536 24 ALA B C 1
ATOM 1313 O O . ALA B 1 34 ? 47.84107 -25.66166 8.48556 1.000 23.40554 24 ALA B O 1
ATOM 1315 N N . VAL B 1 35 ? 45.85966 -26.67617 8.84524 1.000 39.00960 25 VAL B N 1
ATOM 1316 C CA . VAL B 1 35 ? 46.12966 -27.80367 7.96221 1.000 37.67206 25 VAL B CA 1
ATOM 1317 C C . VAL B 1 35 ? 44.92748 -28.00782 7.04134 1.000 33.53844 25 VAL B C 1
ATOM 1318 O O . VAL B 1 35 ? 43.78109 -27.75590 7.42406 1.000 35.47346 25 VAL B O 1
ATOM 1322 N N . GLU B 1 36 ? 45.18932 -28.45854 5.81513 1.000 39.66635 26 GLU B N 1
ATOM 1323 C CA . GLU B 1 36 ? 44.07004 -28.83097 4.96154 1.000 43.52552 26 GLU B CA 1
ATOM 1324 C C . GLU B 1 36 ? 43.58474 -30.23171 5.31708 1.000 36.47012 26 GLU B C 1
ATOM 1325 O O . GLU B 1 36 ? 44.27279 -31.00250 5.98625 1.000 30.71542 26 GLU B O 1
ATOM 1331 N N A GLU B 1 37 ? 42.36478 -30.55251 4.87206 0.426 34.49344 27 GLU B N 1
ATOM 1332 N N B GLU B 1 37 ? 42.39172 -30.56748 4.82261 0.574 34.46301 27 GLU B N 1
ATOM 1333 C CA A GLU B 1 37 ? 41.73195 -31.79524 5.30918 0.426 33.80075 27 GLU B CA 1
ATOM 1334 C CA B GLU B 1 37 ? 41.71539 -31.77183 5.29017 0.574 33.79634 27 GLU B CA 1
ATOM 1335 C C A GLU B 1 37 ? 42.49171 -33.02321 4.81032 0.426 33.96896 27 GLU B C 1
ATOM 1336 C C B GLU B 1 37 ? 42.38691 -33.04793 4.76988 0.574 34.07237 27 GLU B C 1
ATOM 1337 O O A GLU B 1 37 ? 42.70690 -33.97482 5.57269 0.426 28.77929 27 GLU B O 1
ATOM 1338 O O B GLU B 1 37 ? 42.44395 -34.05822 5.48273 0.574 29.57548 27 GLU B O 1
ATOM 1349 N N . ALA B 1 38 ? 42.91499 -33.02432 3.54018 1.000 34.50791 28 ALA B N 1
ATOM 1350 C CA . ALA B 1 38 ? 43.61404 -34.19940 3.01219 1.000 25.41221 28 ALA B CA 1
ATOM 1351 C C . ALA B 1 38 ? 44.89589 -34.47988 3.80379 1.000 34.05908 28 ALA B C 1
ATOM 1352 O O . ALA B 1 38 ? 45.23482 -35.64237 4.06513 1.000 33.95817 28 ALA B O 1
ATOM 1354 N N . VAL B 1 39 ? 45.61170 -33.42313 4.20701 1.000 26.34044 29 VAL B N 1
ATOM 1355 C CA . VAL B 1 39 ? 46.79485 -33.60323 5.04052 1.000 26.36966 29 VAL B CA 1
ATOM 1356 C C . VAL B 1 39 ? 46.39486 -34.04273 6.44470 1.000 23.85030 29 VAL B C 1
ATOM 1357 O O . VAL B 1 39 ? 47.05616 -34.89437 7.04837 1.000 26.45091 29 VAL B O 1
ATOM 1361 N N . ALA B 1 40 ? 45.31362 -33.47839 6.99023 1.000 23.70262 30 ALA B N 1
ATOM 1362 C CA . ALA B 1 40 ? 44.85596 -33.93292 8.30501 1.000 23.11015 30 ALA B CA 1
ATOM 1363 C C . ALA B 1 40 ? 44.42922 -35.38531 8.25782 1.000 21.52357 30 ALA B C 1
ATOM 1364 O O . ALA B 1 40 ? 44.73936 -36.15978 9.16659 1.000 18.81084 30 ALA B O 1
ATOM 1366 N N . ARG B 1 41 ? 43.70031 -35.75958 7.20263 1.000 18.97394 31 ARG B N 1
ATOM 1367 C CA . ARG B 1 41 ? 43.24156 -37.13069 7.01449 1.000 30.10410 31 ARG B CA 1
ATOM 1368 C C . ARG B 1 41 ? 44.40577 -38.10419 6.93455 1.000 20.25547 31 ARG B C 1
ATOM 1369 O O . ARG B 1 41 ? 44.40299 -39.13713 7.59742 1.000 20.35769 31 ARG B O 1
ATOM 1377 N N . SER B 1 42 ? 45.39724 -37.79828 6.08501 1.000 29.94324 32 SER B N 1
ATOM 1378 C CA . SER B 1 42 ? 46.57611 -38.64507 5.96126 1.000 13.20822 32 SER B CA 1
ATOM 1379 C C . SER B 1 42 ? 47.30817 -38.76845 7.29538 1.000 16.44937 32 SER B C 1
ATOM 1380 O O . SER B 1 42 ? 47.69454 -39.86891 7.70714 1.000 19.67288 32 SER B O 1
ATOM 1383 N N . ALA B 1 43 ? 47.51046 -37.64823 7.98672 1.000 24.75397 33 ALA B N 1
ATOM 1384 C CA . ALA B 1 43 ? 48.20852 -37.68900 9.27343 1.000 23.16630 33 ALA B CA 1
ATOM 1385 C C . ALA B 1 43 ? 47.50970 -38.61686 10.26087 1.000 18.65957 33 ALA B C 1
ATOM 1386 O O . ALA B 1 43 ? 48.16591 -39.42925 10.91954 1.000 17.60393 33 ALA B O 1
ATOM 1396 N N . ASP B 1 45 ? 45.54914 -41.24021 9.55798 1.000 15.22298 35 ASP B N 1
ATOM 1397 C CA . ASP B 1 45 ? 45.63301 -42.65200 9.24189 1.000 18.33802 35 ASP B CA 1
ATOM 1398 C C . ASP B 1 45 ? 47.08106 -43.14281 9.26609 1.000 15.11650 35 ASP B C 1
ATOM 1399 O O . ASP B 1 45 ? 47.32987 -44.31254 9.59179 1.000 19.04059 35 ASP B O 1
ATOM 1404 N N . GLN B 1 46 ? 48.04180 -42.27936 8.95684 1.000 17.22366 36 GLN B N 1
ATOM 1405 C CA . GLN B 1 46 ? 49.43470 -42.72081 8.98313 1.000 14.44297 36 GLN B CA 1
ATOM 1406 C C . GLN B 1 46 ? 49.91355 -42.89785 10.41221 1.000 19.62404 36 GLN B C 1
ATOM 1407 O O . GLN B 1 46 ? 50.67056 -43.83032 10.70791 1.000 14.79116 36 GLN B O 1
ATOM 1413 N N . ALA B 1 47 ? 49.44053 -42.03339 11.32188 1.000 19.29254 37 ALA B N 1
ATOM 1414 C CA . ALA B 1 47 ? 49.75531 -42.20406 12.73253 1.000 19.22533 37 ALA B CA 1
ATOM 1415 C C . ALA B 1 47 ? 49.26201 -43.54402 13.24010 1.000 15.15688 37 ALA B C 1
ATOM 1416 O O . ALA B 1 47 ? 49.94704 -44.20011 14.02798 1.000 18.44353 37 ALA B O 1
ATOM 1418 N N . SER B 1 48 ? 48.05701 -43.95411 12.82474 1.000 16.17833 38 SER B N 1
ATOM 1419 C CA . SER B 1 48 ? 47.53097 -45.25718 13.22489 1.000 23.32322 38 SER B CA 1
ATOM 1420 C C . SER B 1 48 ? 48.35177 -46.40822 12.64626 1.000 20.43597 38 SER B C 1
ATOM 1421 O O . SER B 1 48 ? 48.59647 -47.40660 13.33490 1.000 21.98873 38 SER B O 1
ATOM 1424 N N . ALA B 1 49 ? 48.75297 -46.30705 11.37113 1.000 19.38745 39 ALA B N 1
ATOM 1425 C CA . ALA B 1 49 ? 49.54229 -47.36065 10.73223 1.000 23.21523 39 ALA B CA 1
ATOM 1426 C C . ALA B 1 49 ? 50.88814 -47.54681 11.42033 1.000 21.47446 39 ALA B C 1
ATOM 1427 O O . ALA B 1 49 ? 51.44297 -48.66004 11.43988 1.000 20.50789 39 ALA B O 1
ATOM 1429 N N . ALA B 1 50 ? 51.39319 -46.48791 12.03668 1.000 16.00888 40 ALA B N 1
ATOM 1430 C CA . ALA B 1 50 ? 52.69598 -46.48392 12.66806 1.000 16.85096 40 ALA B CA 1
ATOM 1431 C C . ALA B 1 50 ? 52.60820 -46.71696 14.15981 1.000 19.09600 40 ALA B C 1
ATOM 1432 O O . ALA B 1 50 ? 53.65100 -46.87327 14.80436 1.000 20.35096 40 ALA B O 1
ATOM 1434 N N A LYS B 1 51 ? 51.39033 -46.77820 14.70050 0.627 18.26839 41 LYS B N 1
ATOM 1435 N N B LYS B 1 51 ? 51.39798 -46.73473 14.71843 0.373 18.36123 41 LYS B N 1
ATOM 1436 C CA A LYS B 1 51 ? 51.11556 -46.81626 16.13804 0.627 18.62082 41 LYS B CA 1
ATOM 1437 C CA B LYS B 1 51 ? 51.18968 -46.86388 16.15881 0.373 18.75065 41 LYS B CA 1
ATOM 1438 C C A LYS B 1 51 ? 51.88422 -45.73009 16.88535 0.627 23.17642 41 LYS B C 1
ATOM 1439 C C B LYS B 1 51 ? 51.86800 -45.72447 16.91754 0.373 23.09837 41 LYS B C 1
ATOM 1440 O O A LYS B 1 51 ? 52.67264 -45.98156 17.80893 0.627 21.10312 41 LYS B O 1
ATOM 1441 O O B LYS B 1 51 ? 52.60436 -45.93956 17.88756 0.373 21.05581 41 LYS B O 1
ATOM 1452 N N . VAL B 1 52 ? 51.61776 -44.49991 16.46588 1.000 12.90097 42 VAL B N 1
ATOM 1453 C CA . VAL B 1 52 ? 52.18815 -43.29948 17.06066 1.000 16.57270 42 VAL B CA 1
ATOM 1454 C C . VAL B 1 52 ? 51.03065 -42.40882 17.48514 1.000 17.62386 42 VAL B C 1
ATOM 1455 O O . VAL B 1 52 ? 50.20345 -42.06353 16.64501 1.000 17.80529 42 VAL B O 1
ATOM 1459 N N . PRO B 1 53 ? 50.96216 -41.96469 18.74879 1.000 21.26851 43 PRO B N 1
ATOM 1460 C CA . PRO B 1 53 ? 49.89184 -41.03712 19.14782 1.000 22.83263 43 PRO B CA 1
ATOM 1461 C C . PRO B 1 53 ? 49.85362 -39.82248 18.23040 1.000 17.00102 43 PRO B C 1
ATOM 1462 O O . PRO B 1 53 ? 50.88976 -39.29282 17.81763 1.000 15.91930 43 PRO B O 1
ATOM 1466 N N . LEU B 1 54 ? 48.63953 -39.40633 17.88746 1.000 21.88584 44 LEU B N 1
ATOM 1467 C CA . LEU B 1 54 ? 48.47430 -38.34278 16.89830 1.000 20.45252 44 LEU B CA 1
ATOM 1468 C C . LEU B 1 54 ? 49.19953 -37.04657 17.25955 1.000 18.85316 44 LEU B C 1
ATOM 1469 O O . LEU B 1 54 ? 49.82696 -36.44922 16.36422 1.000 23.04206 44 LEU B O 1
ATOM 1474 N N . PRO B 1 55 ? 49.20401 -36.57397 18.51398 1.000 21.56489 45 PRO B N 1
ATOM 1475 C CA . PRO B 1 55 ? 49.92561 -35.33122 18.78624 1.000 22.50263 45 PRO B CA 1
ATOM 1476 C C . PRO B 1 55 ? 51.41872 -35.48025 18.60442 1.000 23.48585 45 PRO B C 1
ATOM 1477 O O . PRO B 1 55 ? 52.06249 -34.54930 18.10677 1.000 23.70796 45 PRO B O 1
ATOM 1481 N N . GLN B 1 56 ? 51.98258 -36.65508 18.91756 1.000 22.80553 46 GLN B N 1
ATOM 1482 C CA . GLN B 1 56 ? 53.40130 -36.87147 18.64848 1.000 20.29274 46 GLN B CA 1
ATOM 1483 C C . GLN B 1 56 ? 53.66479 -36.92577 17.14104 1.000 27.33877 46 GLN B C 1
ATOM 1484 O O . GLN B 1 56 ? 54.66916 -36.38735 16.66596 1.000 25.05498 46 GLN B O 1
ATOM 1490 N N . TRP B 1 57 ? 52.76575 -37.56265 16.37524 1.000 21.42809 47 TRP B N 1
ATOM 1491 C CA . TRP B 1 57 ? 52.90413 -37.61102 14.91522 1.000 16.76045 47 TRP B CA 1
ATOM 1492 C C . TRP B 1 57 ? 52.99386 -36.21737 14.30226 1.000 26.80122 47 TRP B C 1
ATOM 1493 O O . TRP B 1 57 ? 53.84968 -35.96208 13.44754 1.000 27.97330 47 TRP B O 1
ATOM 1504 N N . PHE B 1 58 ? 52.11660 -35.29482 14.71635 1.000 22.29123 48 PHE B N 1
ATOM 1505 C CA . PHE B 1 58 ? 52.18190 -33.93845 14.17949 1.000 22.42257 48 PHE B CA 1
ATOM 1506 C C . PHE B 1 58 ? 53.45740 -33.22331 14.59392 1.000 26.72875 48 PHE B C 1
ATOM 1507 O O . PHE B 1 58 ? 53.99312 -32.41043 13.82900 1.000 27.35751 48 PHE B O 1
ATOM 1515 N N . ALA B 1 59 ? 53.92188 -33.47013 15.81556 1.000 25.87661 49 ALA B N 1
ATOM 1516 C CA . ALA B 1 59 ? 55.11566 -32.78839 16.29141 1.000 33.99051 49 ALA B CA 1
ATOM 1517 C C . ALA B 1 59 ? 56.33464 -33.24488 15.51392 1.000 33.52405 49 ALA B C 1
ATOM 1518 O O . ALA B 1 59 ? 57.19543 -32.42326 15.16862 1.000 37.37745 49 ALA B O 1
ATOM 1520 N N A GLU B 1 60 ? 56.43526 -34.54327 15.22947 0.530 27.98281 50 GLU B N 1
ATOM 1521 N N B GLU B 1 60 ? 56.41500 -34.55634 15.22529 0.470 27.98038 50 GLU B N 1
ATOM 1522 C CA A GLU B 1 60 ? 57.61021 -35.03312 14.51758 0.530 24.59686 50 GLU B CA 1
ATOM 1523 C CA B GLU B 1 60 ? 57.56962 -35.12263 14.52540 0.470 24.62051 50 GLU B CA 1
ATOM 1524 C C A GLU B 1 60 ? 57.53975 -34.66368 13.04427 0.530 30.03452 50 GLU B C 1
ATOM 1525 C C B GLU B 1 60 ? 57.53828 -34.75705 13.04961 0.470 30.00159 50 GLU B C 1
ATOM 1526 O O A GLU B 1 60 ? 58.55142 -34.27690 12.44825 0.530 28.98228 50 GLU B O 1
ATOM 1527 O O B GLU B 1 60 ? 58.58021 -34.45724 12.45479 0.470 29.07075 50 GLU B O 1
ATOM 1538 N N . LYS B 1 61 ? 56.34719 -34.73875 12.45438 1.000 28.95869 51 LYS B N 1
ATOM 1539 C CA . LYS B 1 61 ? 56.19996 -34.51128 11.02668 1.000 30.19006 51 LYS B CA 1
ATOM 1540 C C . LYS B 1 61 ? 56.20772 -33.04228 10.64304 1.000 31.42023 51 LYS B C 1
ATOM 1541 O O . LYS B 1 61 ? 56.37404 -32.74087 9.45926 1.000 39.29928 51 LYS B O 1
ATOM 1547 N N . LYS B 1 62 ? 56.04568 -32.13005 11.59807 1.000 37.54148 52 LYS B N 1
ATOM 1548 C CA . LYS B 1 62 ? 56.01292 -30.69107 11.32041 1.000 34.69254 52 LYS B CA 1
ATOM 1549 C C . LYS B 1 62 ? 55.07420 -30.36883 10.15350 1.000 39.51435 52 LYS B C 1
ATOM 1550 O O . LYS B 1 62 ? 55.44107 -29.70360 9.17823 1.000 30.18779 52 LYS B O 1
ATOM 1556 N N . LEU B 1 63 ? 53.84358 -30.86374 10.26415 1.000 37.95311 53 LEU B N 1
ATOM 1557 C CA . LEU B 1 63 ? 52.75826 -30.53585 9.34747 1.000 29.99419 53 LEU B CA 1
ATOM 1558 C C . LEU B 1 63 ? 52.13097 -29.17937 9.64070 1.000 32.60584 53 LEU B C 1
ATOM 1559 O O . LEU B 1 63 ? 51.34925 -28.66790 8.81767 1.000 22.74996 53 LEU B O 1
ATOM 1564 N N . VAL B 1 64 ? 52.43158 -28.61546 10.80914 1.000 27.58728 54 VAL B N 1
ATOM 1565 C CA . VAL B 1 64 ? 51.98239 -27.29857 11.22798 1.000 27.08059 54 VAL B CA 1
ATOM 1566 C C . VAL B 1 64 ? 53.14617 -26.65799 11.98083 1.000 34.79442 54 VAL B C 1
ATOM 1567 O O . VAL B 1 64 ? 54.15587 -27.30510 12.26577 1.000 32.91141 54 VAL B O 1
ATOM 1571 N N . THR B 1 65 ? 53.01521 -25.36823 12.29564 1.000 24.34829 55 THR B N 1
ATOM 1572 C CA . THR B 1 65 ? 54.02966 -24.76584 13.15747 1.000 27.19105 55 THR B CA 1
ATOM 1573 C C . THR B 1 65 ? 53.85556 -25.27436 14.58610 1.000 27.67259 55 THR B C 1
ATOM 1574 O O . THR B 1 65 ? 52.82162 -25.84300 14.94181 1.000 24.84514 55 THR B O 1
ATOM 1578 N N . ALA B 1 66 ? 54.87017 -25.01929 15.42534 1.000 25.37821 56 ALA B N 1
ATOM 1579 C CA . ALA B 1 66 ? 54.76607 -25.38451 16.83633 1.000 22.91748 56 ALA B CA 1
ATOM 1580 C C . ALA B 1 66 ? 53.65502 -24.60585 17.52771 1.000 23.86082 56 ALA B C 1
ATOM 1581 O O . ALA B 1 66 ? 52.96502 -25.13728 18.40657 1.000 19.71906 56 ALA B O 1
ATOM 1583 N N . SER B 1 67 ? 53.47949 -23.33965 17.16969 1.000 19.77001 57 SER B N 1
ATOM 1584 C CA . SER B 1 67 ? 52.43079 -22.58245 17.83960 1.000 24.70279 57 SER B CA 1
ATOM 1585 C C . SER B 1 67 ? 51.06585 -23.08237 17.39120 1.000 25.94120 57 SER B C 1
ATOM 1586 O O . SER B 1 67 ? 50.17123 -23.29101 18.21913 1.000 22.52386 57 SER B O 1
ATOM 1589 N N . GLN B 1 68 ? 50.92992 -23.41421 16.10315 1.000 28.30011 58 GLN B N 1
ATOM 1590 C CA . GLN B 1 68 ? 49.65952 -23.96576 15.62772 1.000 27.51275 58 GLN B CA 1
ATOM 1591 C C . GLN B 1 68 ? 49.32932 -25.26893 16.33609 1.000 21.00639 58 GLN B C 1
ATOM 1592 O O . GLN B 1 68 ? 48.17624 -25.51337 16.68912 1.000 20.99134 58 GLN B O 1
ATOM 1598 N N . LEU B 1 69 ? 50.33344 -26.11369 16.56528 1.000 28.29925 59 LEU B N 1
ATOM 1599 C CA . LEU B 1 69 ? 50.07577 -27.37238 17.23990 1.000 18.82199 59 LEU B CA 1
ATOM 1600 C C . LEU B 1 69 ? 49.63919 -27.16723 18.68069 1.000 25.02455 59 LEU B C 1
ATOM 1601 O O . LEU B 1 69 ? 48.72509 -27.85313 19.15009 1.000 23.08668 59 LEU B O 1
ATOM 1606 N N . ALA B 1 70 ? 50.31135 -26.26961 19.41726 1.000 25.56419 60 ALA B N 1
ATOM 1607 C CA . ALA B 1 70 ? 49.93420 -26.03961 20.81376 1.000 14.20052 60 ALA B CA 1
ATOM 1608 C C . ALA B 1 70 ? 48.49100 -25.55521 20.92366 1.000 20.91668 60 ALA B C 1
ATOM 1609 O O . ALA B 1 70 ? 47.74616 -25.98042 21.82331 1.000 17.72690 60 ALA B O 1
ATOM 1611 N N . ALA B 1 71 ? 48.08885 -24.64918 20.03035 1.000 16.93207 61 ALA B N 1
ATOM 1612 C CA . ALA B 1 71 ? 46.71416 -24.15279 20.05938 1.000 19.17711 61 ALA B CA 1
ATOM 1613 C C . ALA B 1 71 ? 45.72819 -25.28861 19.85650 1.000 25.26925 61 ALA B C 1
ATOM 1614 O O . ALA B 1 71 ? 44.68608 -25.32842 20.51170 1.000 19.38554 61 ALA B O 1
ATOM 1616 N N . ALA B 1 72 ? 46.06430 -26.25782 18.98961 1.000 20.49442 62 ALA B N 1
ATOM 1617 C CA . ALA B 1 72 ? 45.15496 -27.38334 18.79509 1.000 27.56575 62 ALA B CA 1
ATOM 1618 C C . ALA B 1 72 ? 45.12852 -28.28665 20.02094 1.000 21.00335 62 ALA B C 1
ATOM 1619 O O . ALA B 1 72 ? 44.05317 -28.70922 20.47246 1.000 20.58728 62 ALA B O 1
ATOM 1621 N N . ASN B 1 73 ? 46.31724 -28.60397 20.56869 1.000 17.89537 63 ASN B N 1
ATOM 1622 C CA . ASN B 1 73 ? 46.40534 -29.37335 21.79480 1.000 14.90641 63 ASN B CA 1
ATOM 1623 C C . ASN B 1 73 ? 45.58422 -28.73937 22.90668 1.000 19.78000 63 ASN B C 1
ATOM 1624 O O . ASN B 1 73 ? 44.94339 -29.44542 23.69479 1.000 19.15766 63 ASN B O 1
ATOM 1629 N N . ALA B 1 74 ? 45.59590 -27.40412 22.98557 1.000 19.16505 64 ALA B N 1
ATOM 1630 C CA . ALA B 1 74 ? 44.90535 -26.72894 24.08131 1.000 19.27466 64 ALA B CA 1
ATOM 1631 C C . ALA B 1 74 ? 43.41151 -27.01632 24.04789 1.000 14.37430 64 ALA B C 1
ATOM 1632 O O . ALA B 1 74 ? 42.82434 -27.44112 25.05299 1.000 21.58820 64 ALA B O 1
ATOM 1634 N N . VAL B 1 75 ? 42.77593 -26.76429 22.90797 1.000 16.04751 65 VAL B N 1
ATOM 1635 C CA . VAL B 1 75 ? 41.34458 -27.05445 22.80339 1.000 32.08516 65 VAL B CA 1
ATOM 1636 C C . VAL B 1 75 ? 41.06264 -28.54641 22.94687 1.000 29.74181 65 VAL B C 1
ATOM 1637 O O . VAL B 1 75 ? 40.14989 -28.94407 23.68322 1.000 20.54230 65 VAL B O 1
ATOM 1641 N N . GLU B 1 76 ? 41.85314 -29.40565 22.27638 1.000 28.71192 66 GLU B N 1
ATOM 1642 C CA . GLU B 1 76 ? 41.51114 -30.83002 22.27530 1.000 28.06612 66 GLU B CA 1
ATOM 1643 C C . GLU B 1 76 ? 41.62385 -31.42459 23.66928 1.000 23.60554 66 GLU B C 1
ATOM 1644 O O . GLU B 1 76 ? 40.76251 -32.20320 24.09147 1.000 18.47470 66 GLU B O 1
ATOM 1650 N N . PHE B 1 77 ? 42.63696 -31.02990 24.42829 1.000 25.70564 67 PHE B N 1
ATOM 1651 C CA . PHE B 1 77 ? 42.88749 -31.64233 25.72582 1.000 22.73769 67 PHE B CA 1
ATOM 1652 C C . PHE B 1 77 ? 42.44828 -30.76319 26.89221 1.000 18.78974 67 PHE B C 1
ATOM 1653 O O . PHE B 1 77 ? 42.69701 -31.11694 28.04806 1.000 27.87607 67 PHE B O 1
ATOM 1661 N N . GLY B 1 78 ? 41.78490 -29.64833 26.60956 1.000 23.66334 68 GLY B N 1
ATOM 1662 C CA . GLY B 1 78 ? 41.25769 -28.77566 27.64960 1.000 24.55940 68 GLY B CA 1
ATOM 1663 C C . GLY B 1 78 ? 42.32768 -28.15397 28.51874 1.000 17.89068 68 GLY B C 1
ATOM 1664 O O . GLY B 1 78 ? 42.14625 -28.02607 29.73437 1.000 16.66163 68 GLY B O 1
ATOM 1681 N N . SER B 1 80 ? 45.11671 -24.95019 29.41017 1.000 16.28943 70 SER B N 1
ATOM 1682 C CA . SER B 1 80 ? 45.40249 -23.54785 29.18372 1.000 14.13520 70 SER B CA 1
ATOM 1683 C C . SER B 1 80 ? 46.70178 -23.41062 28.41309 1.000 19.32511 70 SER B C 1
ATOM 1684 O O . SER B 1 80 ? 47.52425 -24.33090 28.37732 1.000 17.47137 70 SER B O 1
ATOM 1687 N N . LEU B 1 81 ? 46.87176 -22.25432 27.78441 1.000 15.45546 71 LEU B N 1
ATOM 1688 C CA . LEU B 1 81 ? 47.97624 -22.01459 26.85898 1.000 21.23736 71 LEU B CA 1
ATOM 1689 C C . LEU B 1 81 ? 48.53927 -20.61595 27.09757 1.000 13.95833 71 LEU B C 1
ATOM 1690 O O . LEU B 1 81 ? 47.78385 -19.64301 27.15318 1.000 15.63477 71 LEU B O 1
ATOM 1695 N N . LEU B 1 82 ? 49.85903 -20.50530 27.19587 1.000 13.08963 72 LEU B N 1
ATOM 1696 C CA . LEU B 1 82 ? 50.49500 -19.23004 27.51946 1.000 10.79373 72 LEU B CA 1
ATOM 1697 C C . LEU B 1 82 ? 51.55715 -18.83988 26.48760 1.000 18.51481 72 LEU B C 1
ATOM 1698 O O . LEU B 1 82 ? 52.35750 -19.68063 26.06943 1.000 17.81746 72 LEU B O 1
ATOM 1703 N N . ASP B 1 83 ? 51.55939 -17.55783 26.07833 1.000 11.10191 73 ASP B N 1
ATOM 1704 C CA . ASP B 1 83 ? 52.64164 -16.94322 25.27841 1.000 13.59945 73 ASP B CA 1
ATOM 1705 C C . ASP B 1 83 ? 53.72396 -16.45312 26.24891 1.000 17.93163 73 ASP B C 1
ATOM 1706 O O . ASP B 1 83 ? 53.63904 -15.34812 26.79719 1.000 15.39821 73 ASP B O 1
ATOM 1711 N N . VAL B 1 84 ? 54.75609 -17.27420 26.48039 1.000 21.71791 74 VAL B N 1
ATOM 1712 C CA . VAL B 1 84 ? 55.78301 -16.89523 27.44068 1.000 18.54511 74 VAL B CA 1
ATOM 1713 C C . VAL B 1 84 ? 56.68772 -15.77658 26.93395 1.000 14.78150 74 VAL B C 1
ATOM 1714 O O . VAL B 1 84 ? 57.51940 -15.29567 27.68769 1.000 18.03865 74 VAL B O 1
ATOM 1718 N N . SER B 1 85 ? 56.56247 -15.35382 25.68637 1.000 16.49048 75 SER B N 1
ATOM 1719 C CA . SER B 1 85 ? 57.30365 -14.17062 25.28148 1.000 25.29266 75 SER B CA 1
ATOM 1720 C C . SER B 1 85 ? 56.74958 -12.92573 25.97202 1.000 20.82147 75 SER B C 1
ATOM 1721 O O . SER B 1 85 ? 57.44664 -11.91162 26.05571 1.000 19.59164 75 SER B O 1
ATOM 1724 N N . ALA B 1 86 ? 55.54145 -13.01548 26.53611 1.000 14.13900 76 ALA B N 1
ATOM 1725 C CA . ALA B 1 86 ? 54.91563 -11.91967 27.26588 1.000 15.62815 76 ALA B CA 1
ATOM 1726 C C . ALA B 1 86 ? 55.04610 -12.06733 28.77448 1.000 18.18376 76 ALA B C 1
ATOM 1727 O O . ALA B 1 86 ? 54.46430 -11.27732 29.52236 1.000 15.76654 76 ALA B O 1
ATOM 1729 N N . PHE B 1 87 ? 55.79235 -13.06023 29.22748 1.000 18.97429 77 PHE B N 1
ATOM 1730 C CA . PHE B 1 87 ? 55.93103 -13.34788 30.64265 1.000 13.55518 77 PHE B CA 1
ATOM 1731 C C . PHE B 1 87 ? 57.14176 -12.60272 31.17828 1.000 11.75842 77 PHE B C 1
ATOM 1732 O O . PHE B 1 87 ? 58.20132 -12.58645 30.53426 1.000 19.57262 77 PHE B O 1
ATOM 1740 N N . ASP B 1 88 ? 56.96412 -11.93748 32.32037 1.000 11.66676 78 ASP B N 1
ATOM 1741 C CA . ASP B 1 88 ? 58.02117 -11.12247 32.94170 1.000 14.91457 78 ASP B CA 1
ATOM 1742 C C . ASP B 1 88 ? 59.13207 -12.04371 33.43347 1.000 14.37829 78 ASP B C 1
ATOM 1743 O O . ASP B 1 88 ? 58.94804 -12.78213 34.40443 1.000 17.40222 78 ASP B O 1
ATOM 1748 N N . ALA B 1 89 ? 60.27411 -12.05119 32.74097 1.000 16.17224 79 ALA B N 1
ATOM 1749 C CA . ALA B 1 89 ? 61.32169 -13.01830 33.09417 1.000 15.38472 79 ALA B CA 1
ATOM 1750 C C . ALA B 1 89 ? 61.69816 -12.94716 34.56808 1.000 20.93372 79 ALA B C 1
ATOM 1751 O O . ALA B 1 89 ? 62.08305 -13.96732 35.17279 1.000 16.62365 79 ALA B O 1
ATOM 1753 N N . SER B 1 90 ? 61.62529 -11.75722 35.16812 1.000 17.20717 80 SER B N 1
ATOM 1754 C CA . SER B 1 90 ? 62.09045 -11.64240 36.54554 1.000 21.64551 80 SER B CA 1
ATOM 1755 C C . SER B 1 90 ? 61.22659 -12.43897 37.51798 1.000 18.84795 80 SER B C 1
ATOM 1756 O O . SER B 1 90 ? 61.59930 -12.60035 38.69121 1.000 25.36444 80 SER B O 1
ATOM 1759 N N A GLN B 1 91 ? 60.09437 -12.95698 37.06323 0.588 17.57122 81 GLN B N 1
ATOM 1760 N N B GLN B 1 91 ? 60.09705 -12.95952 37.06137 0.412 17.57454 81 GLN B N 1
ATOM 1761 C CA A GLN B 1 91 ? 59.19064 -13.71688 37.91589 0.588 16.07312 81 GLN B CA 1
ATOM 1762 C CA B GLN B 1 91 ? 59.19238 -13.72051 37.90980 0.412 16.09668 81 GLN B CA 1
ATOM 1763 C C A GLN B 1 91 ? 59.25786 -15.22225 37.66326 0.588 14.50324 81 GLN B C 1
ATOM 1764 C C B GLN B 1 91 ? 59.29120 -15.22569 37.69655 0.412 14.56829 81 GLN B C 1
ATOM 1765 O O A GLN B 1 91 ? 58.48388 -15.97171 38.25665 0.588 15.85144 81 GLN B O 1
ATOM 1766 O O B GLN B 1 91 ? 58.56368 -15.97645 38.34750 0.412 15.78582 81 GLN B O 1
ATOM 1777 N N . ASN B 1 92 ? 60.19174 -15.68461 36.82842 1.000 17.81178 82 ASN B N 1
ATOM 1778 C CA . ASN B 1 92 ? 60.24201 -17.09781 36.48303 1.000 12.08135 82 ASN B CA 1
ATOM 1779 C C . ASN B 1 92 ? 60.64999 -17.96797 37.67019 1.000 17.03944 82 ASN B C 1
ATOM 1780 O O . ASN B 1 92 ? 61.31053 -17.53684 38.61714 1.000 15.65582 82 ASN B O 1
ATOM 1785 N N . ALA B 1 93 ? 60.23203 -19.21863 37.60024 1.000 15.61666 83 ALA B N 1
ATOM 1786 C CA . ALA B 1 93 ? 60.48627 -20.19743 38.64497 1.000 19.29713 83 ALA B CA 1
ATOM 1787 C C . ALA B 1 93 ? 61.45639 -21.28754 38.19458 1.000 19.32665 83 ALA B C 1
ATOM 1788 O O . ALA B 1 93 ? 61.42071 -22.40548 38.71106 1.000 15.92579 83 ALA B O 1
ATOM 1790 N N . VAL B 1 94 ? 62.36182 -20.97213 37.25760 1.000 13.48187 84 VAL B N 1
ATOM 1791 C CA . VAL B 1 94 ? 63.22969 -22.00577 36.70452 1.000 20.93224 84 VAL B CA 1
ATOM 1792 C C . VAL B 1 94 ? 64.12777 -22.59790 37.79036 1.000 19.11447 84 VAL B C 1
ATOM 1793 O O . VAL B 1 94 ? 64.29977 -23.81606 37.86194 1.000 18.92252 84 VAL B O 1
ATOM 1797 N N A LYS B 1 95 ? 64.67788 -21.76497 38.67005 0.620 17.78727 85 LYS B N 1
ATOM 1798 N N B LYS B 1 95 ? 64.65699 -21.75217 38.67429 0.380 17.88101 85 LYS B N 1
ATOM 1799 C CA A LYS B 1 95 ? 65.61304 -22.33197 39.64765 0.620 23.93636 85 LYS B CA 1
ATOM 1800 C CA B LYS B 1 95 ? 65.55103 -22.21719 39.73133 0.380 23.81393 85 LYS B CA 1
ATOM 1801 C C A LYS B 1 95 ? 64.94776 -23.27727 40.65360 0.620 22.81203 85 LYS B C 1
ATOM 1802 C C B LYS B 1 95 ? 64.96144 -23.36363 40.54736 0.380 22.84461 85 LYS B C 1
ATOM 1803 O O A LYS B 1 95 ? 65.64925 -23.83296 41.50482 0.620 23.49761 85 LYS B O 1
ATOM 1804 O O B LYS B 1 95 ? 65.71540 -24.16215 41.11626 0.380 22.29308 85 LYS B O 1
ATOM 1815 N N . LEU B 1 96 ? 63.63462 -23.49262 40.58508 1.000 20.27197 86 LEU B N 1
ATOM 1816 C CA . LEU B 1 96 ? 63.01862 -24.49342 41.45322 1.000 21.74763 86 LEU B CA 1
ATOM 1817 C C . LEU B 1 96 ? 63.18319 -25.92429 40.94615 1.000 19.74787 86 LEU B C 1
ATOM 1818 O O . LEU B 1 96 ? 62.84991 -26.86604 41.68115 1.000 21.35157 86 LEU B O 1
ATOM 1823 N N . VAL B 1 97 ? 63.66961 -26.11579 39.72720 1.000 19.44323 87 VAL B N 1
ATOM 1824 C CA . VAL B 1 97 ? 63.73700 -27.42321 39.10273 1.000 21.84879 87 VAL B CA 1
ATOM 1825 C C . VAL B 1 97 ? 65.17169 -27.67283 38.66969 1.000 34.28709 87 VAL B C 1
ATOM 1826 O O . VAL B 1 97 ? 65.79197 -26.81764 38.01723 1.000 30.87548 87 VAL B O 1
ATOM 1830 N N . SER B 1 98 ? 65.69482 -28.84220 39.03050 1.000 25.95565 88 SER B N 1
ATOM 1831 C CA . SER B 1 98 ? 67.07439 -29.16528 38.71711 1.000 23.27764 88 SER B CA 1
ATOM 1832 C C . SER B 1 98 ? 67.30649 -29.12334 37.21026 1.000 24.12671 88 SER B C 1
ATOM 1833 O O . SER B 1 98 ? 66.41721 -29.47511 36.42340 1.000 26.48435 88 SER B O 1
ATOM 1836 N N . GLU B 1 99 ? 68.50391 -28.66399 36.79743 1.000 31.04966 89 GLU B N 1
ATOM 1837 C CA . GLU B 1 99 ? 68.88177 -28.76517 35.38339 1.000 19.00587 89 GLU B CA 1
ATOM 1838 C C . GLU B 1 99 ? 68.65240 -30.17494 34.84766 1.000 32.59144 89 GLU B C 1
ATOM 1839 O O . GLU B 1 99 ? 68.23924 -30.35753 33.69179 1.000 29.71281 89 GLU B O 1
ATOM 1845 N N . GLU B 1 100 ? 68.92278 -31.18747 35.68257 1.000 31.70377 90 GLU B N 1
ATOM 1846 C CA . GLU B 1 100 ? 68.69350 -32.58343 35.31191 1.000 37.46543 90 GLU B CA 1
ATOM 1847 C C . GLU B 1 100 ? 67.26290 -32.81643 34.83741 1.000 27.29742 90 GLU B C 1
ATOM 1848 O O . GLU B 1 100 ? 67.03953 -33.34723 33.74730 1.000 28.55683 90 GLU B O 1
ATOM 1854 N N . LEU B 1 101 ? 66.27661 -32.43616 35.65887 1.000 22.23813 91 LEU B N 1
ATOM 1855 C CA . LEU B 1 101 ? 64.88385 -32.63433 35.26883 1.000 26.13277 91 LEU B CA 1
ATOM 1856 C C . LEU B 1 101 ? 64.52800 -31.80543 34.05134 1.000 28.39165 91 LEU B C 1
ATOM 1857 O O . LEU B 1 101 ? 63.73328 -32.24474 33.21575 1.000 31.25046 91 LEU B O 1
ATOM 1862 N N . LEU B 1 102 ? 65.11404 -30.61092 33.93139 1.000 30.13484 92 LEU B N 1
ATOM 1863 C CA . LEU B 1 102 ? 64.83710 -29.74813 32.79085 1.000 30.37574 92 LEU B CA 1
ATOM 1864 C C . LEU B 1 102 ? 65.43221 -30.30600 31.50866 1.000 30.47344 92 LEU B C 1
ATOM 1865 O O . LEU B 1 102 ? 64.82618 -30.19473 30.43771 1.000 32.67723 92 LEU B O 1
ATOM 1870 N N . GLN B 1 103 ? 66.62221 -30.89623 31.58727 1.000 36.71591 93 GLN B N 1
ATOM 1871 C CA . GLN B 1 103 ? 67.17437 -31.56501 30.41131 1.000 36.18814 93 GLN B CA 1
ATOM 1872 C C . GLN B 1 103 ? 66.35199 -32.79222 30.03797 1.000 43.52883 93 GLN B C 1
ATOM 1873 O O . GLN B 1 103 ? 66.04086 -33.01014 28.86158 1.000 51.54287 93 GLN B O 1
ATOM 1879 N N . LYS B 1 104 ? 65.97167 -33.59016 31.02947 1.000 32.95782 94 LYS B N 1
ATOM 1880 C CA . LYS B 1 104 ? 65.29262 -34.84895 30.75023 1.000 29.94940 94 LYS B CA 1
ATOM 1881 C C . LYS B 1 104 ? 63.91233 -34.64362 30.14366 1.000 37.18744 94 LYS B C 1
ATOM 1882 O O . LYS B 1 104 ? 63.48773 -35.44790 29.30161 1.000 43.49671 94 LYS B O 1
ATOM 1888 N N . HIS B 1 105 ? 63.20245 -33.57527 30.52921 1.000 32.23833 95 HIS B N 1
ATOM 1889 C CA . HIS B 1 105 ? 61.76779 -33.50252 30.26488 1.000 32.33790 95 HIS B CA 1
ATOM 1890 C C . HIS B 1 105 ? 61.32695 -32.44350 29.26228 1.000 33.80943 95 HIS B C 1
ATOM 1891 O O . HIS B 1 105 ? 60.17985 -32.50442 28.79554 1.000 41.95394 95 HIS B O 1
ATOM 1898 N N . GLN B 1 106 ? 62.17473 -31.48128 28.92356 1.000 31.64490 96 GLN B N 1
ATOM 1899 C CA . GLN B 1 106 ? 61.82266 -30.44853 27.94744 1.000 32.89531 96 GLN B CA 1
ATOM 1900 C C . GLN B 1 106 ? 60.58261 -29.66035 28.39516 1.000 30.84209 96 GLN B C 1
ATOM 1901 O O . GLN B 1 106 ? 59.62014 -29.47617 27.64661 1.000 24.28329 96 GLN B O 1
ATOM 1907 N N . VAL B 1 107 ? 60.62295 -29.18374 29.63824 1.000 30.47362 97 VAL B N 1
ATOM 1908 C CA . VAL B 1 107 ? 59.56394 -28.36010 30.20956 1.000 15.13877 97 VAL B CA 1
ATOM 1909 C C . VAL B 1 107 ? 60.15756 -27.00613 30.61352 1.000 20.40626 97 VAL B C 1
ATOM 1910 O O . VAL B 1 107 ? 61.36073 -26.83418 30.70972 1.000 20.11114 97 VAL B O 1
ATOM 1914 N N . LEU B 1 108 ? 59.28370 -26.04360 30.86480 1.000 17.19953 98 LEU B N 1
ATOM 1915 C CA . LEU B 1 108 ? 59.69561 -24.67973 31.20614 1.000 13.48259 98 LEU B CA 1
ATOM 1916 C C . LEU B 1 108 ? 58.98195 -24.30824 32.49536 1.000 13.42165 98 LEU B C 1
ATOM 1917 O O . LEU B 1 108 ? 57.81240 -23.89255 32.45123 1.000 15.68112 98 LEU B O 1
ATOM 1922 N N . PRO B 1 109 ? 59.61233 -24.44261 33.65944 1.000 13.23534 99 PRO B N 1
ATOM 1923 C CA . PRO B 1 109 ? 58.93798 -23.97215 34.87903 1.000 17.36919 99 PRO B CA 1
ATOM 1924 C C . PRO B 1 109 ? 58.61161 -22.48393 34.76673 1.000 18.02615 99 PRO B C 1
ATOM 1925 O O . PRO B 1 109 ? 59.42883 -21.68329 34.31573 1.000 21.86394 99 PRO B O 1
ATOM 1929 N N . LEU B 1 110 ? 57.39198 -22.11029 35.16106 1.000 15.21916 100 LEU B N 1
ATOM 1930 C CA . LEU B 1 110 ? 56.88424 -20.76663 34.88589 1.000 13.33431 100 LEU B CA 1
ATOM 1931 C C . LEU B 1 110 ? 56.86342 -19.92704 36.15523 1.000 16.00898 100 LEU B C 1
ATOM 1932 O O . LEU B 1 110 ? 57.67036 -19.01740 36.29947 1.000 17.46278 100 LEU B O 1
ATOM 1937 N N . PHE B 1 111 ? 55.96236 -20.21717 37.07977 1.000 15.19716 101 PHE B N 1
ATOM 1938 C CA . PHE B 1 111 ? 55.56878 -19.26635 38.10025 1.000 11.10670 101 PHE B CA 1
ATOM 1939 C C . PHE B 1 111 ? 55.15180 -20.06675 39.32059 1.000 17.70049 101 PHE B C 1
ATOM 1940 O O . PHE B 1 111 ? 54.56511 -21.14180 39.19131 1.000 15.69022 101 PHE B O 1
ATOM 1948 N N . LYS B 1 112 ? 55.53233 -19.56981 40.48824 1.000 18.98210 102 LYS B N 1
ATOM 1949 C CA . LYS B 1 112 ? 55.10760 -20.08880 41.77424 1.000 14.69879 102 LYS B CA 1
ATOM 1950 C C . LYS B 1 112 ? 54.14870 -19.09428 42.39436 1.000 15.22387 102 LYS B C 1
ATOM 1951 O O . LYS B 1 112 ? 54.46357 -17.90326 42.45962 1.000 19.08588 102 LYS B O 1
ATOM 1957 N N . ARG B 1 113 ? 53.00483 -19.58506 42.86899 1.000 13.32472 103 ARG B N 1
ATOM 1958 C CA . ARG B 1 113 ? 52.04243 -18.78138 43.63133 1.000 16.30252 103 ARG B CA 1
ATOM 1959 C C . ARG B 1 113 ? 51.55933 -19.64197 44.78855 1.000 19.40452 103 ARG B C 1
ATOM 1960 O O . ARG B 1 113 ? 51.02985 -20.73017 44.55592 1.000 20.20696 103 ARG B O 1
ATOM 1968 N N . GLY B 1 114 ? 51.76554 -19.16588 46.02000 1.000 21.58932 104 GLY B N 1
ATOM 1969 C CA . GLY B 1 114 ? 51.48943 -19.98947 47.19420 1.000 19.22202 104 GLY B CA 1
ATOM 1970 C C . GLY B 1 114 ? 52.20364 -21.31347 47.08481 1.000 20.34350 104 GLY B C 1
ATOM 1971 O O . GLY B 1 114 ? 53.39519 -21.36297 46.82340 1.000 21.25011 104 GLY B O 1
ATOM 1972 N N . ASN B 1 115 ? 51.46602 -22.42237 47.21424 1.000 24.08607 105 ASN B N 1
ATOM 1973 C CA . ASN B 1 115 ? 52.07916 -23.74536 47.15149 1.000 24.88943 105 ASN B CA 1
ATOM 1974 C C . ASN B 1 115 ? 52.13853 -24.33296 45.73681 1.000 26.62225 105 ASN B C 1
ATOM 1975 O O . ASN B 1 115 ? 52.50577 -25.50773 45.59023 1.000 24.56542 105 ASN B O 1
ATOM 1980 N N . ARG B 1 116 ? 51.80317 -23.56159 44.69636 1.000 17.21512 106 ARG B N 1
ATOM 1981 C CA . ARG B 1 116 ? 51.64690 -24.09396 43.33877 1.000 16.58426 106 ARG B CA 1
ATOM 1982 C C . ARG B 1 116 ? 52.81911 -23.68237 42.45346 1.000 11.28211 106 ARG B C 1
ATOM 1983 O O . ARG B 1 116 ? 53.18864 -22.50358 42.42669 1.000 19.52363 106 ARG B O 1
ATOM 1991 N N . LEU B 1 117 ? 53.34908 -24.64107 41.69910 1.000 12.28771 107 LEU B N 1
ATOM 1992 C CA . LEU B 1 117 ? 54.30708 -24.42083 40.62231 1.000 17.57981 107 LEU B CA 1
ATOM 1993 C C . LEU B 1 117 ? 53.62832 -24.71518 39.28371 1.000 19.25549 107 LEU B C 1
ATOM 1994 O O . LEU B 1 117 ? 53.15869 -25.83860 39.04033 1.000 19.04835 107 LEU B O 1
ATOM 1999 N N . PHE B 1 118 ? 53.57066 -23.71273 38.41296 1.000 11.57134 108 PHE B N 1
ATOM 2000 C CA . PHE B 1 118 ? 53.08160 -23.91609 37.06868 1.000 12.56953 108 PHE B CA 1
ATOM 2001 C C . PHE B 1 118 ? 54.24995 -24.24984 36.15086 1.000 16.76073 108 PHE B C 1
ATOM 2002 O O . PHE B 1 118 ? 55.30790 -23.61076 36.23030 1.000 19.89978 108 PHE B O 1
ATOM 2010 N N . VAL B 1 119 ? 54.08140 -25.31023 35.35013 1.000 16.10863 109 VAL B N 1
ATOM 2011 C CA . VAL B 1 119 ? 55.11588 -25.86578 34.48260 1.000 14.86959 109 VAL B CA 1
ATOM 2012 C C . VAL B 1 119 ? 54.63121 -25.84486 33.04915 1.000 22.21356 109 VAL B C 1
ATOM 2013 O O . VAL B 1 119 ? 53.61506 -26.47438 32.72679 1.000 16.86762 109 VAL B O 1
ATOM 2017 N N . GLY B 1 120 ? 55.41331 -25.21205 32.17185 1.000 15.85101 110 GLY B N 1
ATOM 2018 C CA . GLY B 1 120 ? 55.07365 -25.18349 30.76027 1.000 16.54628 110 GLY B CA 1
ATOM 2019 C C . GLY B 1 120 ? 55.48162 -26.47731 30.09143 1.000 22.11285 110 GLY B C 1
ATOM 2020 O O . GLY B 1 120 ? 56.61416 -26.94760 30.25481 1.000 17.91565 110 GLY B O 1
ATOM 2021 N N . VAL B 1 121 ? 54.54638 -27.06693 29.34643 1.000 18.29272 111 VAL B N 1
ATOM 2022 C CA . VAL B 1 121 ? 54.75843 -28.31688 28.63376 1.000 16.20263 111 VAL B CA 1
ATOM 2023 C C . VAL B 1 121 ? 54.26895 -28.12729 27.20338 1.000 18.86691 111 VAL B C 1
ATOM 2024 O O . VAL B 1 121 ? 53.37663 -27.31912 26.93554 1.000 19.37960 111 VAL B O 1
ATOM 2028 N N . SER B 1 122 ? 54.89680 -28.82801 26.26187 1.000 24.29379 112 SER B N 1
ATOM 2029 C CA . SER B 1 122 ? 54.45128 -28.75310 24.87931 1.000 23.34422 112 SER B CA 1
ATOM 2030 C C . SER B 1 122 ? 53.72741 -30.01351 24.44827 1.000 28.22117 112 SER B C 1
ATOM 2031 O O . SER B 1 122 ? 53.26610 -30.09294 23.30543 1.000 22.19920 112 SER B O 1
ATOM 2034 N N . ASN B 1 123 ? 53.62426 -30.99399 25.33432 1.000 35.44149 113 ASN B N 1
ATOM 2035 C CA . ASN B 1 123 ? 52.97883 -32.26062 25.05472 1.000 38.62458 113 ASN B CA 1
ATOM 2036 C C . ASN B 1 123 ? 51.81917 -32.37470 26.02874 1.000 33.22799 113 ASN B C 1
ATOM 2037 O O . ASN B 1 123 ? 52.02697 -32.28231 27.24935 1.000 35.20673 113 ASN B O 1
ATOM 2042 N N . PRO B 1 124 ? 50.58424 -32.52731 25.55056 1.000 30.15903 114 PRO B N 1
ATOM 2043 C CA . PRO B 1 124 ? 49.43913 -32.44844 26.45983 1.000 37.97061 114 PRO B CA 1
ATOM 2044 C C . PRO B 1 124 ? 49.27953 -33.66695 27.34656 1.000 42.09239 114 PRO B C 1
ATOM 2045 O O . PRO B 1 124 ? 48.51080 -33.60624 28.31635 1.000 33.69090 114 PRO B O 1
ATOM 2049 N N . THR B 1 125 ? 49.99458 -34.76216 27.06305 1.000 35.90097 115 THR B N 1
ATOM 2050 C CA . THR B 1 125 ? 49.85291 -36.00001 27.81898 1.000 46.66445 115 THR B CA 1
ATOM 2051 C C . THR B 1 125 ? 51.14779 -36.38261 28.53069 1.000 50.34201 115 THR B C 1
ATOM 2052 O O . THR B 1 125 ? 51.36758 -37.55702 28.84520 1.000 50.20884 115 THR B O 1
ATOM 2056 N N . GLN B 1 126 ? 52.00372 -35.40429 28.78893 1.000 43.44707 116 GLN B N 1
ATOM 2057 C CA . GLN B 1 126 ? 53.22582 -35.60122 29.55611 1.000 47.42715 116 GLN B CA 1
ATOM 2058 C C . GLN B 1 126 ? 52.88207 -35.71479 31.03548 1.000 51.46558 116 GLN B C 1
ATOM 2059 O O . GLN B 1 126 ? 52.31366 -34.78272 31.61220 1.000 49.17433 116 GLN B O 1
ATOM 2065 N N . THR B 1 127 ? 53.24003 -36.83727 31.65683 1.000 41.40102 117 THR B N 1
ATOM 2066 C CA . THR B 1 127 ? 52.81976 -37.12514 33.02408 1.000 52.08563 117 THR B CA 1
ATOM 2067 C C . THR B 1 127 ? 54.00129 -37.34322 33.95721 1.000 51.63168 117 THR B C 1
ATOM 2068 O O . THR B 1 127 ? 54.09724 -36.67850 34.99420 1.000 41.22718 117 THR B O 1
ATOM 2072 N N . ARG B 1 128 ? 54.88787 -38.28356 33.62517 1.000 45.82955 118 ARG B N 1
ATOM 2073 C CA . ARG B 1 128 ? 56.03310 -38.59073 34.47660 1.000 46.44734 118 ARG B CA 1
ATOM 2074 C C . ARG B 1 128 ? 56.81053 -37.33074 34.83193 1.000 35.21279 118 ARG B C 1
ATOM 2075 O O . ARG B 1 128 ? 57.26980 -37.17600 35.96883 1.000 31.90501 118 ARG B O 1
ATOM 2083 N N . ALA B 1 129 ? 56.95606 -36.41539 33.86709 1.000 29.51878 119 ALA B N 1
ATOM 2084 C CA . ALA B 1 129 ? 57.60887 -35.13967 34.13363 1.000 38.30350 119 ALA B CA 1
ATOM 2085 C C . ALA B 1 129 ? 56.94181 -34.41535 35.28701 1.000 26.06305 119 ALA B C 1
ATOM 2086 O O . ALA B 1 129 ? 57.61990 -33.80291 36.11817 1.000 28.96551 119 ALA B O 1
ATOM 2088 N N . LEU B 1 130 ? 55.60897 -34.48272 35.35363 1.000 35.82286 120 LEU B N 1
ATOM 2089 C CA . LEU B 1 130 ? 54.88138 -33.75014 36.37594 1.000 28.45737 120 LEU B CA 1
ATOM 2090 C C . LEU B 1 130 ? 55.09075 -34.37119 37.74074 1.000 34.96148 120 LEU B C 1
ATOM 2091 O O . LEU B 1 130 ? 55.19791 -33.65122 38.73983 1.000 30.84744 120 LEU B O 1
ATOM 2096 N N . ASP B 1 131 ? 55.12061 -35.71081 37.80084 1.000 35.10565 121 ASP B N 1
ATOM 2097 C CA . ASP B 1 131 ? 55.43581 -36.40571 39.04385 1.000 28.49039 121 ASP B CA 1
ATOM 2098 C C . ASP B 1 131 ? 56.85577 -36.08752 39.48984 1.000 20.32458 121 ASP B C 1
ATOM 2099 O O . ASP B 1 131 ? 57.09723 -35.79685 40.66277 1.000 26.35946 121 ASP B O 1
ATOM 2104 N N . ASP B 1 132 ? 57.81474 -36.16526 38.56280 1.000 29.28811 122 ASP B N 1
ATOM 2105 C CA . ASP B 1 132 ? 59.21223 -35.91525 38.90484 1.000 20.76513 122 ASP B CA 1
ATOM 2106 C C . ASP B 1 132 ? 59.38729 -34.53795 39.52107 1.000 22.29139 122 ASP B C 1
ATOM 2107 O O . ASP B 1 132 ? 60.09562 -34.38112 40.51958 1.000 21.64367 122 ASP B O 1
ATOM 2112 N N . ILE B 1 133 ? 58.75250 -33.52175 38.93384 1.000 24.46605 123 ILE B N 1
ATOM 2113 C CA . ILE B 1 133 ? 58.87847 -32.16640 39.46689 1.000 27.53689 123 ILE B CA 1
ATOM 211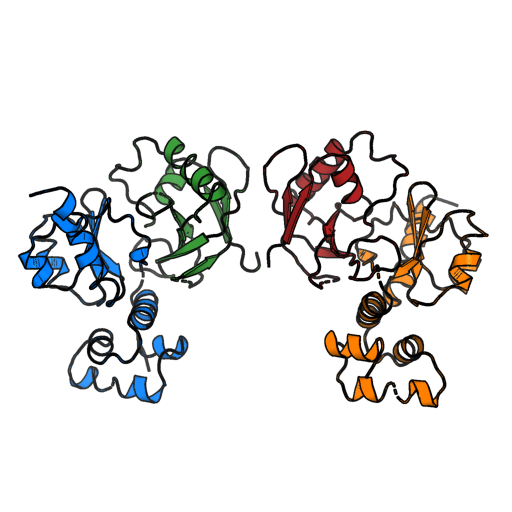4 C C . ILE B 1 133 ? 58.21685 -32.05374 40.83964 1.000 18.49358 123 ILE B C 1
ATOM 2115 O O . ILE B 1 133 ? 58.73288 -31.37295 41.73174 1.000 23.10724 123 ILE B O 1
ATOM 2120 N N A LYS B 1 134 ? 57.05123 -32.68741 41.02162 0.506 19.84172 124 LYS B N 1
ATOM 2121 N N B LYS B 1 134 ? 57.07601 -32.72314 41.03021 0.494 19.87392 124 LYS B N 1
ATOM 2122 C CA A LYS B 1 134 ? 56.37759 -32.64014 42.32068 0.506 20.72841 124 LYS B CA 1
ATOM 2123 C CA B LYS B 1 134 ? 56.40265 -32.69970 42.32807 0.494 20.72412 124 LYS B CA 1
ATOM 2124 C C A LYS B 1 134 ? 57.22117 -33.29061 43.40596 0.506 18.15074 124 LYS B C 1
ATOM 2125 C C B LYS B 1 134 ? 57.25133 -33.35596 43.40934 0.494 18.19173 124 LYS B C 1
ATOM 2126 O O A LYS B 1 134 ? 57.32256 -32.77231 44.52274 0.506 20.45770 124 LYS B O 1
ATOM 2127 O O B LYS B 1 134 ? 57.38640 -32.82309 44.51596 0.494 20.38695 124 LYS B O 1
ATOM 2138 N N A PHE B 1 135 ? 57.80265 -34.45385 43.12062 0.506 21.91708 125 PHE B N 1
ATOM 2139 N N B PHE B 1 135 ? 57.79005 -34.54766 43.13460 0.494 21.88121 125 PHE B N 1
ATOM 2140 C CA A PHE B 1 135 ? 58.60866 -35.08473 44.15845 0.506 22.81652 125 PHE B CA 1
ATOM 2141 C CA B PHE B 1 135 ? 58.68525 -35.15258 44.11772 0.494 22.83113 125 PHE B CA 1
ATOM 2142 C C A PHE B 1 135 ? 59.90545 -34.30711 44.39551 0.506 20.03809 125 PHE B C 1
ATOM 2143 C C B PHE B 1 135 ? 59.85561 -34.22229 44.41356 0.494 20.01027 125 PHE B C 1
ATOM 2144 O O A PHE B 1 135 ? 60.42828 -34.30440 45.51373 0.506 19.78907 125 PHE B O 1
ATOM 2145 O O B PHE B 1 135 ? 60.24873 -34.04606 45.56903 0.494 19.99696 125 PHE B O 1
ATOM 2160 N N . HIS B 1 136 ? 60.40820 -33.60256 43.37203 1.000 16.84270 126 HIS B N 1
ATOM 2161 C CA . HIS B 1 136 ? 61.61348 -32.79393 43.52835 1.000 16.48390 126 HIS B CA 1
ATOM 2162 C C . HIS B 1 136 ? 61.31474 -31.51484 44.30614 1.000 21.81346 126 HIS B C 1
ATOM 2163 O O . HIS B 1 136 ? 61.98904 -31.19570 45.29102 1.000 25.36350 126 HIS B O 1
ATOM 2170 N N . THR B 1 137 ? 60.26165 -30.79280 43.90187 1.000 23.94259 127 THR B N 1
ATOM 2171 C CA . THR B 1 137 ? 59.96596 -29.48900 44.49883 1.000 20.55407 127 THR B CA 1
ATOM 2172 C C . THR B 1 137 ? 59.14762 -29.60695 45.77260 1.000 14.98539 127 THR B C 1
ATOM 2173 O O . THR B 1 137 ? 59.19950 -28.71347 46.62479 1.000 15.44139 127 THR B O 1
ATOM 2177 N N . ASN B 1 138 ? 58.33184 -30.65975 45.85874 1.000 19.49786 128 ASN B N 1
ATOM 2178 C CA . ASN B 1 138 ? 57.28028 -30.80443 46.86747 1.000 16.31319 128 ASN B CA 1
ATOM 2179 C C . ASN B 1 138 ? 56.26854 -29.66105 46.82446 1.000 19.89829 128 ASN B C 1
ATOM 2180 O O . ASN B 1 138 ? 55.73152 -29.25751 47.84928 1.000 15.95651 128 ASN B O 1
ATOM 2185 N N . LEU B 1 139 ? 56.04544 -29.12457 45.64079 1.000 20.30156 129 LEU B N 1
ATOM 2186 C CA . LEU B 1 139 ? 54.97605 -28.18365 45.36794 1.000 20.00931 129 LEU B CA 1
ATOM 2187 C C . LEU B 1 139 ? 53.87755 -28.88404 44.58388 1.000 16.65274 129 LEU B C 1
ATOM 2188 O O . LEU B 1 139 ? 54.05702 -29.98518 44.04700 1.000 20.23770 129 LEU B O 1
ATOM 2193 N N . VAL B 1 140 ? 52.74445 -28.19909 44.48661 1.000 18.59452 130 VAL B N 1
ATOM 2194 C CA . VAL B 1 140 ? 51.63938 -28.62624 43.63390 1.000 22.45539 130 VAL B CA 1
ATOM 2195 C C . VAL B 1 140 ? 52.00536 -28.23690 42.21738 1.000 19.89133 130 VAL B C 1
ATOM 2196 O O . VAL B 1 140 ? 52.25465 -27.05957 41.94893 1.000 24.98707 130 VAL B O 1
ATOM 2200 N N . VAL B 1 141 ? 52.04522 -29.20605 41.31311 1.000 18.26883 131 VAL B N 1
ATOM 2201 C CA . VAL B 1 141 ? 52.45715 -28.95319 39.94240 1.000 18.52835 131 VAL B CA 1
ATOM 2202 C C . VAL B 1 141 ? 51.21046 -28.85184 39.07393 1.000 25.16145 131 VAL B C 1
ATOM 2203 O O . VAL B 1 141 ? 50.33930 -29.72969 39.11287 1.000 20.24060 131 VAL B O 1
ATOM 2207 N N A GLU B 1 142 ? 51.09701 -27.75905 38.32624 0.499 18.27298 132 GLU B N 1
ATOM 2208 N N B GLU B 1 142 ? 51.13891 -27.79734 38.26267 0.501 18.21711 132 GLU B N 1
ATOM 2209 C CA A GLU B 1 142 ? 50.02914 -27.61144 37.35409 0.499 19.06009 132 GLU B CA 1
ATOM 2210 C CA B GLU B 1 142 ? 50.01040 -27.56364 37.36052 0.501 19.05216 132 GLU B CA 1
ATOM 2211 C C A GLU B 1 142 ? 50.63549 -27.35194 35.98670 0.499 19.18039 132 GLU B C 1
ATOM 2212 C C B GLU B 1 142 ? 50.57689 -27.30062 35.97188 0.501 19.18600 132 GLU B C 1
ATOM 2213 O O A GLU B 1 142 ? 51.45979 -26.43419 35.84131 0.499 16.56556 132 GLU B O 1
ATOM 2214 O O B GLU B 1 142 ? 51.33294 -26.32164 35.79202 0.501 16.67175 132 GLU B O 1
ATOM 2225 N N . PRO B 1 143 ? 50.27444 -28.13667 34.98137 1.000 14.83712 133 PRO B N 1
ATOM 2226 C CA . PRO B 1 143 ? 50.81090 -27.92846 33.64124 1.000 11.76079 133 PRO B CA 1
ATOM 2227 C C . PRO B 1 143 ? 50.02051 -26.87918 32.87830 1.000 15.26716 133 PRO B C 1
ATOM 2228 O O . PRO B 1 143 ? 48.80981 -26.72281 33.05750 1.000 18.10719 133 PRO B O 1
ATOM 2232 N N . ILE B 1 144 ? 50.74460 -26.14182 32.03970 1.000 17.44147 134 ILE B N 1
ATOM 2233 C CA . ILE B 1 144 ? 50.19781 -25.12932 31.15043 1.000 9.91187 134 ILE B CA 1
ATOM 2234 C C . ILE B 1 144 ? 50.87019 -25.35519 29.81969 1.000 15.61429 134 ILE B C 1
ATOM 2235 O O . ILE B 1 144 ? 52.07800 -25.55983 29.78612 1.000 12.87386 134 ILE B O 1
ATOM 2240 N N . LEU B 1 145 ? 50.12731 -25.29907 28.72594 1.000 13.44901 135 LEU B N 1
ATOM 2241 C CA . LEU B 1 145 ? 50.79495 -25.51441 27.44499 1.000 12.83404 135 LEU B CA 1
ATOM 2242 C C . LEU B 1 145 ? 51.64168 -24.30428 27.04199 1.000 20.04420 135 LEU B C 1
ATOM 2243 O O . LEU B 1 145 ? 51.22973 -23.14041 27.17398 1.000 16.49181 135 LEU B O 1
ATOM 2248 N N . VAL B 1 146 ? 52.83898 -24.59134 26.54380 1.000 12.60303 136 VAL B N 1
ATOM 2249 C CA . VAL B 1 146 ? 53.70569 -23.60731 25.92034 1.000 13.90420 136 VAL B CA 1
ATOM 2250 C C . VAL B 1 146 ? 54.23901 -24.27524 24.66497 1.000 14.58711 136 VAL B C 1
ATOM 2251 O O . VAL B 1 146 ? 54.83094 -25.35926 24.75025 1.000 26.16014 136 VAL B O 1
ATOM 2255 N N . ASP B 1 147 ? 54.04429 -23.65218 23.51746 1.000 17.72149 137 ASP B N 1
ATOM 2256 C CA . ASP B 1 147 ? 54.49919 -24.28309 22.28925 1.000 20.83624 137 ASP B CA 1
ATOM 2257 C C . ASP B 1 147 ? 55.98107 -24.64216 22.39242 1.000 25.13964 137 ASP B C 1
ATOM 2258 O O . ASP B 1 147 ? 56.74328 -24.07521 23.18334 1.000 21.03644 137 ASP B O 1
ATOM 2263 N N . GLU B 1 148 ? 56.36062 -25.65651 21.62786 1.000 20.70240 138 GLU B N 1
ATOM 2264 C CA . GLU B 1 148 ? 57.64857 -26.30549 21.81303 1.000 25.17609 138 GLU B CA 1
ATOM 2265 C C . GLU B 1 148 ? 58.81782 -25.40800 21.42034 1.000 24.51405 138 GLU B C 1
ATOM 2266 O O . GLU B 1 148 ? 59.89687 -25.53352 22.00758 1.000 28.43128 138 GLU B O 1
ATOM 2272 N N . ASP B 1 149 ? 58.64211 -24.51561 20.43449 1.000 20.54170 139 ASP B N 1
ATOM 2273 C CA . ASP B 1 149 ? 59.70021 -23.54923 20.14062 1.000 28.51555 139 ASP B CA 1
ATOM 2274 C C . ASP B 1 149 ? 59.90771 -22.59095 21.30440 1.000 25.56430 139 ASP B C 1
ATOM 2275 O O . ASP B 1 149 ? 61.04540 -22.26259 21.65759 1.000 29.79346 139 ASP B O 1
ATOM 2280 N N . GLN B 1 150 ? 58.83074 -22.15467 21.94245 1.000 26.27770 140 GLN B N 1
ATOM 2281 C CA . GLN B 1 150 ? 59.00255 -21.19386 23.02628 1.000 24.67629 140 GLN B CA 1
ATOM 2282 C C . GLN B 1 150 ? 59.70326 -21.81923 24.22198 1.000 22.43925 140 GLN B C 1
ATOM 2283 O O . GLN B 1 150 ? 60.51476 -21.15695 24.87228 1.000 27.87331 140 GLN B O 1
ATOM 2289 N N . ILE B 1 151 ? 59.39812 -23.08549 24.54189 1.000 19.40807 141 ILE B N 1
ATOM 2290 C CA . ILE B 1 151 ? 60.03137 -23.73362 25.69737 1.000 19.75578 141 ILE B CA 1
ATOM 2291 C C . ILE B 1 151 ? 61.54547 -23.71351 25.53292 1.000 30.89091 141 ILE B C 1
ATOM 2292 O O . ILE B 1 151 ? 62.29565 -23.24628 26.40228 1.000 21.72545 141 ILE B O 1
ATOM 2297 N N . ARG B 1 152 ? 62.01023 -24.18169 24.38936 1.000 22.91672 142 ARG B N 1
ATOM 2298 C CA . ARG B 1 152 ? 63.44467 -24.25254 24.16568 1.000 26.54066 142 ARG B CA 1
ATOM 2299 C C . ARG B 1 152 ? 64.08372 -22.86869 24.23853 1.000 25.25795 142 ARG B C 1
ATOM 2300 O O . ARG B 1 152 ? 65.04744 -22.65537 24.98666 1.000 23.52375 142 ARG B O 1
ATOM 2308 N N A ARG B 1 153 ? 63.55945 -21.91003 23.47384 0.556 24.37165 143 ARG B N 1
ATOM 2309 N N B ARG B 1 153 ? 63.53727 -21.91189 23.48148 0.444 24.38823 143 ARG B N 1
ATOM 2310 C CA A ARG B 1 153 ? 64.22822 -20.61593 23.39214 0.556 27.43635 143 ARG B CA 1
ATOM 2311 C CA B ARG B 1 153 ? 64.15983 -20.59753 23.35856 0.444 27.39572 143 ARG B CA 1
ATOM 2312 C C A ARG B 1 153 ? 64.09883 -19.84313 24.70078 0.556 26.18963 143 ARG B C 1
ATOM 2313 C C B ARG B 1 153 ? 64.06909 -19.81719 24.66240 0.444 26.19634 143 ARG B C 1
ATOM 2314 O O A ARG B 1 153 ? 65.07642 -19.24436 25.16969 0.556 21.17494 143 ARG B O 1
ATOM 2315 O O B ARG B 1 153 ? 65.03728 -19.16588 25.07496 0.444 21.29247 143 ARG B O 1
ATOM 2330 N N . THR B 1 154 ? 62.91106 -19.86498 25.31952 1.000 18.92678 144 THR B N 1
ATOM 2331 C CA . THR B 1 154 ? 62.70717 -19.03322 26.50475 1.000 21.81173 144 THR B CA 1
ATOM 2332 C C . THR B 1 154 ? 63.44296 -19.59137 27.71012 1.000 20.56376 144 THR B C 1
ATOM 2333 O O . THR B 1 154 ? 63.84826 -18.83032 28.60213 1.000 18.23987 144 THR B O 1
ATOM 2337 N N . LEU B 1 155 ? 63.59030 -20.91106 27.78877 1.000 14.66244 145 LEU B N 1
ATOM 2338 C CA . LEU B 1 155 ? 64.33524 -21.46724 28.91045 1.000 21.66075 145 LEU B CA 1
ATOM 2339 C C . LEU B 1 155 ? 65.74972 -20.89611 28.94740 1.000 20.68471 145 LEU B C 1
ATOM 2340 O O . LEU B 1 155 ? 66.21574 -20.41940 29.98597 1.000 14.10441 145 LEU B O 1
ATOM 2345 N N A GLU B 1 156 ? 66.44402 -20.91539 27.81407 0.304 20.41223 146 GLU B N 1
ATOM 2346 N N B GLU B 1 156 ? 66.44451 -20.92163 27.81267 0.696 20.47091 146 GLU B N 1
ATOM 2347 C CA A GLU B 1 156 ? 67.80457 -20.39817 27.81105 0.304 19.16343 146 GLU B CA 1
ATOM 2348 C CA B GLU B 1 156 ? 67.80564 -20.41066 27.81901 0.696 19.16563 146 GLU B CA 1
ATOM 2349 C C A GLU B 1 156 ? 67.84152 -18.90350 28.11398 0.304 15.97885 146 GLU B C 1
ATOM 2350 C C B GLU B 1 156 ? 67.84004 -18.91269 28.11744 0.696 15.85055 146 GLU B C 1
ATOM 2351 O O A GLU B 1 156 ? 68.80067 -18.42847 28.73139 0.304 16.12164 146 GLU B O 1
ATOM 2352 O O B GLU B 1 156 ? 68.78813 -18.44951 28.75778 0.696 16.01393 146 GLU B O 1
ATOM 2363 N N . GLN B 1 157 ? 66.80475 -18.14993 27.72045 1.000 18.01734 147 GLN B N 1
ATOM 2364 C CA . GLN B 1 157 ? 66.78895 -16.71753 28.03737 1.000 11.05027 147 GLN B CA 1
ATOM 2365 C C . GLN B 1 157 ? 66.58349 -16.50446 29.52755 1.000 13.36980 147 GLN B C 1
ATOM 2366 O O . GLN B 1 157 ? 67.27172 -15.67292 30.13670 1.000 13.37122 147 GLN B O 1
ATOM 2372 N N . TRP B 1 158 ? 65.64242 -17.24411 30.12779 1.000 17.02107 148 TRP B N 1
ATOM 2373 C CA . TRP B 1 158 ? 65.44259 -17.13838 31.56827 1.000 14.52496 148 TRP B CA 1
ATOM 2374 C C . TRP B 1 158 ? 66.64011 -17.64941 32.33874 1.000 11.28094 148 TRP B C 1
ATOM 2375 O O . TRP B 1 158 ? 66.93716 -17.10867 33.40107 1.000 13.13655 148 TRP B O 1
ATOM 2386 N N . GLN B 1 159 ? 67.34996 -18.67089 31.83952 1.000 13.07542 149 GLN B N 1
ATOM 2387 C CA . GLN B 1 159 ? 68.55392 -19.10106 32.55587 1.000 15.34900 149 GLN B CA 1
ATOM 2388 C C . GLN B 1 159 ? 69.61244 -17.99464 32.59139 1.000 18.16371 149 GLN B C 1
ATOM 2389 O O . GLN B 1 159 ? 70.29723 -17.81727 33.60751 1.000 14.93740 149 GLN B O 1
ATOM 2395 N N . ALA B 1 160 ? 69.72558 -17.20425 31.51461 1.000 17.02881 150 ALA B N 1
ATOM 2396 C CA . ALA B 1 160 ? 70.71174 -16.12583 31.49744 1.000 15.55379 150 ALA B CA 1
ATOM 2397 C C . ALA B 1 160 ? 70.31642 -15.00819 32.45636 1.000 17.25709 150 ALA B C 1
ATOM 2398 O O . ALA B 1 160 ? 71.16864 -14.45368 33.16543 1.000 16.96362 150 ALA B O 1
ATOM 2400 N N . SER B 1 161 ? 69.02736 -14.68025 32.48876 1.000 12.03067 151 SER B N 1
ATOM 2401 C CA . SER B 1 161 ? 68.51758 -13.70400 33.44055 1.000 17.40314 151 SER B CA 1
ATOM 2402 C C . SER B 1 161 ? 68.82157 -14.14605 34.86641 1.000 18.16442 151 SER B C 1
ATOM 2403 O O . SER B 1 161 ? 69.33349 -13.36337 35.67760 1.000 15.12886 151 SER B O 1
ATOM 2406 N N . ASN B 1 162 ? 68.54012 -15.42097 35.17592 1.000 12.91717 152 ASN B N 1
ATOM 2407 C CA . ASN B 1 162 ? 68.81727 -15.95045 36.50666 1.000 14.19636 152 ASN B CA 1
ATOM 2408 C C . ASN B 1 162 ? 70.31822 -15.94656 36.81031 1.000 15.49468 152 ASN B C 1
ATOM 2409 O O . ASN B 1 162 ? 70.72520 -15.67205 37.94172 1.000 14.30045 152 ASN B O 1
ATOM 2414 N N . ALA B 1 163 ? 71.15031 -16.27807 35.81811 1.000 16.22295 153 ALA B N 1
ATOM 2415 C CA . ALA B 1 163 ? 72.59512 -16.31574 36.02926 1.000 16.59361 153 ALA B CA 1
ATOM 2416 C C . ALA B 1 163 ? 73.13713 -14.95565 36.46517 1.000 13.01249 153 ALA B C 1
ATOM 2417 O O . ALA B 1 163 ? 74.07399 -14.88464 37.27131 1.000 13.94647 153 ALA B O 1
ATOM 2419 N N . ALA B 1 164 ? 72.53516 -13.87301 35.97099 1.000 10.88421 154 ALA B N 1
ATOM 2420 C CA . ALA B 1 164 ? 72.95287 -12.52321 36.34296 1.000 12.79786 154 ALA B CA 1
ATOM 2421 C C . ALA B 1 164 ? 72.80168 -12.26735 37.83785 1.000 14.64401 154 ALA B C 1
ATOM 2422 O O . ALA B 1 164 ? 73.48199 -11.38597 38.37504 1.000 15.34066 154 ALA B O 1
ATOM 2424 N N . LEU B 1 165 ? 71.93063 -13.02382 38.52606 1.000 19.31459 155 LEU B N 1
ATOM 2425 C CA . LEU B 1 165 ? 71.83351 -12.84660 39.97309 1.000 25.20740 155 LEU B CA 1
ATOM 2426 C C . LEU B 1 165 ? 73.05585 -13.40438 40.70623 1.000 25.63533 155 LEU B C 1
ATOM 2427 O O . LEU B 1 165 ? 73.31998 -13.00143 41.84576 1.000 25.99995 155 LEU B O 1
ATOM 2432 N N . GLY B 1 166 ? 73.82496 -14.28136 40.07096 1.000 20.48772 156 GLY B N 1
ATOM 2433 C CA . GLY B 1 166 ? 75.10287 -14.71813 40.58074 1.000 19.91741 156 GLY B CA 1
ATOM 2434 C C . GLY B 1 166 ? 75.24498 -16.22162 40.54376 1.000 31.49964 156 GLY B C 1
ATOM 2435 O O . GLY B 1 166 ? 74.33027 -16.95491 40.16622 1.000 28.47254 156 GLY B O 1
ATOM 2436 N N . SER B 1 167 ? 76.45922 -16.66356 40.90695 1.000 28.21560 157 SER B N 1
ATOM 2437 C CA . SER B 1 167 ? 76.91883 -18.03481 41.18728 1.000 33.52649 157 SER B CA 1
ATOM 2438 C C . SER B 1 167 ? 78.21824 -18.21107 40.41390 1.000 29.39141 157 SER B C 1
ATOM 2439 O O . SER B 1 167 ? 79.26114 -17.76996 40.89848 1.000 27.93802 157 SER B O 1
ATOM 2442 N N . ARG C 2 7 ? 41.97065 0.15419 17.40767 1.000 59.24213 7 ARG C N 1
ATOM 2443 C CA . ARG C 2 7 ? 41.19645 0.98048 16.49293 1.000 62.06935 7 ARG C CA 1
ATOM 2444 C C . ARG C 2 7 ? 40.63967 0.19087 15.30187 1.000 56.78808 7 ARG C C 1
ATOM 2445 O O . ARG C 2 7 ? 40.42297 0.76116 14.23073 1.000 57.34254 7 ARG C O 1
ATOM 2447 N N . GLN C 2 8 ? 40.39985 -1.11341 15.47936 1.000 59.77322 8 GLN C N 1
ATOM 2448 C CA . GLN C 2 8 ? 39.86144 -1.94913 14.39843 1.000 59.90676 8 GLN C CA 1
ATOM 2449 C C . GLN C 2 8 ? 38.33713 -1.86372 14.40364 1.000 60.46822 8 GLN C C 1
ATOM 2450 O O . GLN C 2 8 ? 37.62988 -2.77394 14.84398 1.000 66.73515 8 GLN C O 1
ATOM 2452 N N . GLY C 2 9 ? 37.82691 -0.75298 13.86973 1.000 49.52295 9 GLY C N 1
ATOM 2453 C CA . GLY C 2 9 ? 36.40236 -0.47775 13.90415 1.000 60.44298 9 GLY C CA 1
ATOM 2454 C C . GLY C 2 9 ? 35.93337 0.27159 15.13265 1.000 54.08494 9 GLY C C 1
ATOM 2455 O O . GLY C 2 9 ? 34.74393 0.21386 15.46884 1.000 55.13453 9 GLY C O 1
ATOM 2456 N N . ILE C 2 10 ? 36.83101 0.96305 15.82297 1.000 44.35834 10 ILE C N 1
ATOM 2457 C CA . ILE C 2 10 ? 36.52545 1.65711 17.06166 1.000 36.90746 10 ILE C CA 1
ATOM 2458 C C . ILE C 2 10 ? 36.94830 3.11400 16.85986 1.000 31.16661 10 ILE C C 1
ATOM 2459 O O . ILE C 2 10 ? 38.14434 3.41178 16.74465 1.000 35.47972 10 ILE C O 1
ATOM 2464 N N . LEU C 2 11 ? 35.96965 4.01238 16.78581 1.000 26.71056 11 LEU C N 1
ATOM 2465 C CA . LEU C 2 11 ? 36.22490 5.43471 16.61117 1.000 19.10584 11 LEU C CA 1
ATOM 2466 C C . LEU C 2 11 ? 36.41717 6.08309 17.96914 1.000 26.33191 11 LEU C C 1
ATOM 2467 O O . LEU C 2 11 ? 35.90389 5.61554 18.98375 1.000 24.11927 11 LEU C O 1
ATOM 2472 N N . SER C 2 12 ? 37.12549 7.19650 17.97655 1.000 21.79445 12 SER C N 1
ATOM 2473 C CA . SER C 2 12 ? 37.27533 7.95409 19.20828 1.000 18.02078 12 SER C CA 1
ATOM 2474 C C . SER C 2 12 ? 37.14610 9.43760 18.89838 1.000 21.14722 12 SER C C 1
ATOM 2475 O O . SER C 2 12 ? 37.43526 9.88671 17.78889 1.000 21.09807 12 SER C O 1
ATOM 2478 N N . LEU C 2 13 ? 36.63663 10.17795 19.87957 1.000 15.97238 13 LEU C N 1
ATOM 2479 C CA . LEU C 2 13 ? 36.41917 11.61421 19.76176 1.000 17.46774 13 LEU C CA 1
ATOM 2480 C C . LEU C 2 13 ? 36.64596 12.21369 21.12794 1.000 16.93058 13 LEU C C 1
ATOM 2481 O O . LEU C 2 13 ? 35.97565 11.80401 22.07497 1.000 17.29131 13 LEU C O 1
ATOM 2486 N N . ALA C 2 14 ? 37.57166 13.16300 21.22373 1.000 22.75483 14 ALA C N 1
ATOM 2487 C CA . ALA C 2 14 ? 37.83340 13.87150 22.46632 1.000 19.42706 14 ALA C CA 1
ATOM 2488 C C . ALA C 2 14 ? 37.46310 15.33718 22.27941 1.000 15.26263 14 ALA C C 1
ATOM 2489 O O . ALA C 2 14 ? 37.84078 15.97586 21.28095 1.000 19.31052 14 ALA C O 1
ATOM 2491 N N . LEU C 2 15 ? 36.63961 15.83687 23.18879 1.000 17.07450 15 LEU C N 1
ATOM 2492 C CA . LEU C 2 15 ? 36.07976 17.18581 23.11036 1.000 15.73612 15 LEU C CA 1
ATOM 2493 C C . LEU C 2 15 ? 36.59832 17.91788 24.34303 1.000 20.44451 15 LEU C C 1
ATOM 2494 O O . LEU C 2 15 ? 36.21255 17.60584 25.47253 1.000 25.84903 15 LEU C O 1
ATOM 2499 N N . LYS C 2 16 ? 37.49109 18.87619 24.11973 1.000 21.89775 16 LYS C N 1
ATOM 2500 C CA . LYS C 2 16 ? 38.29921 19.45394 25.18735 1.000 31.18193 16 LYS C CA 1
ATOM 2501 C C . LYS C 2 16 ? 37.68921 20.69343 25.80882 1.000 27.42987 16 LYS C C 1
ATOM 2502 O O . LYS C 2 16 ? 38.21281 21.17370 26.81449 1.000 29.04315 16 LYS C O 1
ATOM 2508 N N . ASP C 2 17 ? 36.59916 21.20860 25.25956 1.000 23.42832 17 ASP C N 1
ATOM 2509 C CA . ASP C 2 17 ? 35.99980 22.41180 25.80681 1.000 30.67930 17 ASP C CA 1
ATOM 2510 C C . ASP C 2 17 ? 34.58163 22.50457 25.28804 1.000 22.00502 17 ASP C C 1
ATOM 2511 O O . ASP C 2 17 ? 34.15300 21.71808 24.43818 1.000 18.59116 17 ASP C O 1
ATOM 2516 N N . LYS C 2 18 ? 33.88293 23.49083 25.79307 1.000 17.31887 18 LYS C N 1
ATOM 2517 C CA . LYS C 2 18 ? 32.46194 23.66930 25.55437 1.000 24.28712 18 LYS C CA 1
ATOM 2518 C C . LYS C 2 18 ? 32.20405 23.98479 24.08772 1.000 19.27308 18 LYS C C 1
ATOM 2519 O O . LYS C 2 18 ? 31.23639 23.46088 23.53727 1.000 24.11134 18 LYS C O 1
ATOM 2525 N N . PRO C 2 19 ? 33.03136 24.80016 23.41333 1.000 21.96822 19 PRO C N 1
ATOM 2526 C CA . PRO C 2 19 ? 32.77725 25.04989 21.98579 1.000 27.20049 19 PRO C CA 1
ATOM 2527 C C . PRO C 2 19 ? 32.88871 23.81264 21.11219 1.000 20.19476 19 PRO C C 1
ATOM 2528 O O . PRO C 2 19 ? 32.07773 23.63958 20.19304 1.000 17.52964 19 PRO C O 1
ATOM 2532 N N . ALA C 2 20 ? 33.91227 22.98179 21.34850 1.000 23.23181 20 ALA C N 1
ATOM 2533 C CA . ALA C 2 20 ? 34.03910 21.69466 20.66252 1.000 19.53877 20 ALA C CA 1
ATOM 2534 C C . ALA C 2 20 ? 32.80156 20.83631 20.87184 1.000 17.67048 20 ALA C C 1
ATOM 2535 O O . ALA C 2 20 ? 32.28405 20.23551 19.92994 1.000 15.85337 20 ALA C O 1
ATOM 2537 N N . LEU C 2 21 ? 32.31011 20.77465 22.10214 1.000 10.66116 21 LEU C N 1
ATOM 2538 C CA . LEU C 2 21 ? 31.13035 19.96416 22.36254 1.000 13.74306 21 LEU C CA 1
ATOM 2539 C C . LEU C 2 21 ? 29.90015 20.53947 21.65129 1.000 9.88642 21 LEU C C 1
ATOM 2540 O O . LEU C 2 21 ? 29.07658 19.78513 21.09579 1.000 16.31434 21 LEU C O 1
ATOM 2545 N N . TYR C 2 22 ? 29.77211 21.87034 21.64096 1.000 19.63970 22 TYR C N 1
ATOM 2546 C CA . TYR C 2 22 ? 28.64839 22.51195 20.95936 1.000 14.55744 22 TYR C CA 1
ATOM 2547 C C . TYR C 2 22 ? 28.62349 22.15951 19.46197 1.000 12.23145 22 TYR C C 1
ATOM 2548 O O . TYR C 2 22 ? 27.57206 21.78836 18.90330 1.000 15.04521 22 TYR C O 1
ATOM 2557 N N . SER C 2 23 ? 29.76911 22.28390 18.80087 1.000 15.23771 23 SER C N 1
ATOM 2558 C CA . SER C 2 23 ? 29.86736 21.96003 17.38453 1.000 13.83717 23 SER C CA 1
ATOM 2559 C C . SER C 2 23 ? 29.55062 20.49906 17.11967 1.000 11.93259 23 SER C C 1
ATOM 2560 O O . SER C 2 23 ? 29.06070 20.13929 16.03900 1.000 13.35840 23 SER C O 1
ATOM 2563 N N . ALA C 2 24 ? 29.91595 19.63769 18.04505 1.000 10.75750 24 ALA C N 1
ATOM 2564 C CA . ALA C 2 24 ? 29.70992 18.21411 17.86131 1.000 13.24300 24 ALA C CA 1
ATOM 2565 C C . ALA C 2 24 ? 28.28460 17.76162 18.19825 1.000 12.83478 24 ALA C C 1
ATOM 2566 O O . ALA C 2 24 ? 27.83947 16.73717 17.69783 1.000 12.89811 24 ALA C O 1
ATOM 2568 N N . TYR C 2 25 ? 27.57347 18.44202 19.08818 1.000 12.49822 25 TYR C N 1
ATOM 2569 C CA . TYR C 2 25 ? 26.32373 17.87994 19.59163 1.000 13.04171 25 TYR C CA 1
ATOM 2570 C C . TYR C 2 25 ? 25.17496 18.04985 18.59119 1.000 14.82637 25 TYR C C 1
ATOM 2571 O O . TYR C 2 25 ? 25.13463 19.01297 17.82381 1.000 21.81156 25 TYR C O 1
ATOM 2588 N N . PRO C 2 27 ? 21.35335 18.11744 18.68067 1.000 17.48472 27 PRO C N 1
ATOM 2589 C CA . PRO C 2 27 ? 20.21458 18.12556 19.61924 1.000 25.36204 27 PRO C CA 1
ATOM 2590 C C . PRO C 2 27 ? 18.91428 17.64108 19.00682 1.000 20.25630 27 PRO C C 1
ATOM 2591 O O . PRO C 2 27 ? 18.01417 17.20795 19.74458 1.000 25.18477 27 PRO C O 1
ATOM 2595 N N . PHE C 2 28 ? 18.79366 17.67747 17.69078 1.000 20.07863 28 PHE C N 1
ATOM 2596 C CA . PHE C 2 28 ? 17.61230 17.23347 16.95466 1.000 22.88415 28 PHE C CA 1
ATOM 2597 C C . PHE C 2 28 ? 17.56689 15.73168 16.71041 1.000 22.44594 28 PHE C C 1
ATOM 2598 O O . PHE C 2 28 ? 16.63619 15.24010 16.05846 1.000 18.73011 28 PHE C O 1
ATOM 2606 N N . VAL C 2 29 ? 18.55502 14.98156 17.15597 1.000 18.23527 29 VAL C N 1
ATOM 2607 C CA . VAL C 2 29 ? 18.50970 13.54438 17.01434 1.000 23.64702 29 VAL C CA 1
ATOM 2608 C C . VAL C 2 29 ? 17.72353 12.99916 18.19929 1.000 27.64261 29 VAL C C 1
ATOM 2609 O O . VAL C 2 29 ? 17.87376 13.46613 19.33206 1.000 26.52406 29 VAL C O 1
ATOM 2613 N N . LYS C 2 30 ? 16.84755 12.05586 17.92402 1.000 19.74990 30 LYS C N 1
ATOM 2614 C CA . LYS C 2 30 ? 16.11315 11.39865 18.99645 1.000 23.51548 30 LYS C CA 1
ATOM 2615 C C . LYS C 2 30 ? 17.07431 10.59324 19.85307 1.000 26.28499 30 LYS C C 1
ATOM 2616 O O . LYS C 2 30 ? 17.85551 9.78548 19.34414 1.000 23.74299 30 LYS C O 1
ATOM 2622 N N . GLY C 2 31 ? 17.01023 10.80883 21.16265 1.000 17.56884 31 GLY C N 1
ATOM 2623 C CA . GLY C 2 31 ? 17.95873 10.21995 22.06515 1.000 20.21638 31 GLY C CA 1
ATOM 2624 C C . GLY C 2 31 ? 19.26530 10.97217 22.18408 1.000 27.91640 31 GLY C C 1
ATOM 2625 O O . GLY C 2 31 ? 20.08622 10.60981 23.03119 1.000 28.74567 31 GLY C O 1
ATOM 2626 N N . GLY C 2 32 ? 19.46864 12.01931 21.39131 1.000 25.74803 32 GLY C N 1
ATOM 2627 C CA . GLY C 2 32 ? 20.73589 12.72310 21.27565 1.000 29.56211 32 GLY C CA 1
ATOM 2628 C C . GLY C 2 32 ? 21.62740 12.10680 20.21977 1.000 22.31010 32 GLY C C 1
ATOM 2629 O O . GLY C 2 32 ? 21.50015 10.94106 19.85379 1.000 17.18468 32 GLY C O 1
ATOM 2630 N N . GLY C 2 33 ? 22.52790 12.92214 19.68548 1.000 20.01809 33 GLY C N 1
ATOM 2631 C CA . GLY C 2 33 ? 23.50998 12.39781 18.75739 1.000 13.23935 33 GLY C CA 1
ATOM 2632 C C . GLY C 2 33 ? 24.77252 13.21595 18.88445 1.000 10.50422 33 GLY C C 1
ATOM 2633 O O . GLY C 2 33 ? 24.75938 14.32008 19.43714 1.000 12.27811 33 GLY C O 1
ATOM 2634 N N . ILE C 2 34 ? 25.87265 12.65759 18.35488 1.000 11.07298 34 ILE C N 1
ATOM 2635 C CA . ILE C 2 34 ? 27.18004 13.31911 18.38522 1.000 10.62617 34 ILE C CA 1
ATOM 2636 C C . ILE C 2 34 ? 27.86585 13.16407 17.03094 1.000 8.76560 34 ILE C C 1
ATOM 2637 O O . ILE C 2 34 ? 27.84047 12.08784 16.42325 1.000 11.38020 34 ILE C O 1
ATOM 2642 N N . PHE C 2 35 ? 28.46081 14.25422 16.54851 1.000 12.90682 35 PHE C N 1
ATOM 2643 C CA . PHE C 2 35 ? 29.19587 14.23158 15.29212 1.000 12.00866 35 PHE C CA 1
ATOM 2644 C C . PHE C 2 35 ? 30.65913 13.87202 15.52149 1.000 8.30490 35 PHE C C 1
ATOM 2645 O O . PHE C 2 35 ? 31.36899 14.52666 16.28138 1.000 11.74311 35 PHE C O 1
ATOM 2653 N N . VAL C 2 36 ? 31.12929 12.91143 14.73757 1.000 7.72466 36 VAL C N 1
ATOM 2654 C CA . VAL C 2 36 ? 32.47329 12.35532 14.88051 1.000 11.44203 36 VAL C CA 1
ATOM 2655 C C . VAL C 2 36 ? 33.22594 12.53687 13.57070 1.000 7.81437 36 VAL C C 1
ATOM 2656 O O . VAL C 2 36 ? 32.88416 11.89673 12.57868 1.000 13.86832 36 VAL C O 1
ATOM 2660 N N . PRO C 2 37 ? 34.23821 13.38533 13.54224 1.000 11.36595 37 PRO C N 1
ATOM 2661 C CA . PRO C 2 37 ? 34.99409 13.59671 12.30360 1.000 11.49095 37 PRO C CA 1
ATOM 2662 C C . PRO C 2 37 ? 35.77167 12.34343 11.95075 1.000 12.24470 37 PRO C C 1
ATOM 2663 O O . PRO C 2 37 ? 36.37564 11.70584 12.81755 1.000 12.11964 37 PRO C O 1
ATOM 2667 N N . THR C 2 38 ? 35.77145 12.01057 10.65824 1.000 13.52615 38 THR C N 1
ATOM 2668 C CA . THR C 2 38 ? 36.45560 10.84844 10.10347 1.000 21.13222 38 THR C CA 1
ATOM 2669 C C . THR C 2 38 ? 36.34834 10.93262 8.58933 1.000 15.51862 38 THR C C 1
ATOM 2670 O O . THR C 2 38 ? 35.32520 11.37792 8.05306 1.000 12.84258 38 THR C O 1
ATOM 2674 N N . PRO C 2 39 ? 37.39489 10.55835 7.85718 1.000 18.17384 39 PRO C N 1
ATOM 2675 C CA . PRO C 2 39 ? 37.29195 10.53828 6.39369 1.000 19.10603 39 PRO C CA 1
ATOM 2676 C C . PRO C 2 39 ? 36.65367 9.26656 5.83865 1.000 19.84484 39 PRO C C 1
ATOM 2677 O O . PRO C 2 39 ? 36.36669 9.21650 4.63418 1.000 25.36356 39 PRO C O 1
ATOM 2681 N N . LYS C 2 40 ? 36.46239 8.24462 6.66887 1.000 20.71038 40 LYS C N 1
ATOM 2682 C CA . LYS C 2 40 ? 35.88571 6.97973 6.22883 1.000 20.71734 40 LYS C CA 1
ATOM 2683 C C . LYS C 2 40 ? 34.41971 7.13117 5.81678 1.000 18.96507 40 LYS C C 1
ATOM 2684 O O . LYS C 2 40 ? 33.61785 7.71286 6.55007 1.000 20.80569 40 LYS C O 1
ATOM 2690 N N . ARG C 2 41 ? 34.06102 6.57064 4.66332 1.000 25.51509 41 ARG C N 1
ATOM 2691 C CA . ARG C 2 41 ? 32.66431 6.54918 4.24210 1.000 22.70001 41 ARG C CA 1
ATOM 2692 C C . ARG C 2 41 ? 31.91112 5.49429 5.03880 1.000 24.14167 41 ARG C C 1
ATOM 2693 O O . ARG C 2 41 ? 32.34676 4.35052 5.15106 1.000 24.74715 41 ARG C O 1
ATOM 2701 N N . TYR C 2 42 ? 30.81313 5.90605 5.64086 1.000 22.27546 42 TYR C N 1
ATOM 2702 C CA . TYR C 2 42 ? 29.87453 5.03977 6.32637 1.000 21.12943 42 TYR C CA 1
ATOM 2703 C C . TYR C 2 42 ? 28.53434 5.15431 5.62536 1.000 24.53895 42 TYR C C 1
ATOM 2704 O O . TYR C 2 42 ? 28.28033 6.12864 4.90599 1.000 19.80177 42 TYR C O 1
ATOM 2729 N N . LEU C 2 44 ? 24.28788 5.19717 6.21643 1.000 15.44600 44 LEU C N 1
ATOM 2730 C CA . LEU C 2 44 ? 23.22864 5.37911 7.19301 1.000 17.62457 44 LEU C CA 1
ATOM 2731 C C . LEU C 2 44 ? 22.78685 4.01863 7.70697 1.000 20.19567 44 LEU C C 1
ATOM 2732 O O . LEU C 2 44 ? 22.61425 3.07738 6.92824 1.000 19.76004 44 LEU C O 1
ATOM 2737 N N . GLY C 2 45 ? 22.61215 3.92144 9.01874 1.000 18.72812 45 GLY C N 1
ATOM 2738 C CA . GLY C 2 45 ? 22.22412 2.68024 9.65075 1.000 19.08767 45 GLY C CA 1
ATOM 2739 C C . GLY C 2 45 ? 23.36306 1.82931 10.17783 1.000 18.80579 45 GLY C C 1
ATOM 2740 O O . GLY C 2 45 ? 23.09692 0.85610 10.89889 1.000 20.44590 45 GLY C O 1
ATOM 2741 N N . ASP C 2 46 ? 24.61341 2.14114 9.83241 1.000 23.17681 46 ASP C N 1
ATOM 2742 C CA . ASP C 2 46 ? 25.74752 1.33721 10.27198 1.000 23.66527 46 ASP C CA 1
ATOM 2743 C C . ASP C 2 46 ? 25.87700 1.42295 11.78378 1.000 22.76973 46 ASP C C 1
ATOM 2744 O O . ASP C 2 46 ? 25.68663 2.48172 12.38275 1.000 20.26181 46 ASP C O 1
ATOM 2749 N N . GLU C 2 47 ? 26.17593 0.29980 12.41172 1.000 23.32627 47 GLU C N 1
ATOM 2750 C CA . GLU C 2 47 ? 26.42756 0.29148 13.84421 1.000 23.51837 47 GLU C CA 1
ATOM 2751 C C . GLU C 2 47 ? 27.89948 0.62555 14.04180 1.000 21.46720 47 GLU C C 1
ATOM 2752 O O . GLU C 2 47 ? 28.75467 0.03009 13.38810 1.000 21.11242 47 GLU C O 1
ATOM 2758 N N . VAL C 2 48 ? 28.19206 1.59508 14.91069 1.000 18.31642 48 VAL C N 1
ATOM 2759 C CA . VAL C 2 48 ? 29.56940 1.96907 15.20593 1.000 20.41279 48 VAL C CA 1
ATOM 2760 C C . VAL C 2 48 ? 29.76070 2.00745 16.70968 1.000 18.59217 48 VAL C C 1
ATOM 2761 O O . VAL C 2 48 ? 28.80899 2.11100 17.49175 1.000 25.17963 48 VAL C O 1
ATOM 2765 N N A PHE C 2 49 ? 31.01090 1.87555 17.11752 0.731 19.12035 49 PHE C N 1
ATOM 2766 N N B PHE C 2 49 ? 31.02146 1.93790 17.11672 0.269 19.21901 49 PHE C N 1
ATOM 2767 C CA A PHE C 2 49 ? 31.36835 2.00978 18.52088 0.731 19.61276 49 PHE C CA 1
ATOM 2768 C CA B PHE C 2 49 ? 31.39221 1.98700 18.52466 0.269 19.65995 49 PHE C CA 1
ATOM 2769 C C A PHE C 2 49 ? 32.28246 3.20784 18.67232 0.731 16.19150 49 PHE C C 1
ATOM 2770 C C B PHE C 2 49 ? 32.32992 3.16633 18.73287 0.269 16.50300 49 PHE C C 1
ATOM 2771 O O A PHE C 2 49 ? 33.29903 3.30676 17.97812 0.731 22.65191 49 PHE C O 1
ATOM 2772 O O B PHE C 2 49 ? 33.40303 3.22411 18.12243 0.269 22.76434 49 PHE C O 1
ATOM 2787 N N . LEU C 2 50 ? 31.91779 4.10764 19.58399 1.000 16.38163 50 LEU C N 1
ATOM 2788 C CA . LEU C 2 50 ? 32.61774 5.36645 19.77328 1.000 15.43685 50 LEU C CA 1
ATOM 2789 C C . LEU C 2 50 ? 33.14164 5.45556 21.19117 1.000 17.95481 50 LEU C C 1
ATOM 2790 O O . LEU C 2 50 ? 32.46937 5.04471 22.12771 1.000 17.15646 50 LEU C O 1
ATOM 2795 N N . LEU C 2 51 ? 34.36986 5.90876 21.35010 1.000 18.63413 51 LEU C N 1
ATOM 2796 C CA . LEU C 2 51 ? 34.87783 6.28559 22.66666 1.000 16.09029 51 LEU C CA 1
ATOM 2797 C C . LEU C 2 51 ? 34.83952 7.81456 22.77628 1.000 14.08567 51 LEU C C 1
ATOM 2798 O O . LEU C 2 51 ? 35.65266 8.49441 22.16014 1.000 15.47697 51 LEU C O 1
ATOM 2803 N N . LEU C 2 52 ? 33.92301 8.35624 23.59353 1.000 15.13153 52 LEU C N 1
ATOM 2804 C CA . LEU C 2 52 ? 33.68063 9.79597 23.66081 1.000 12.11627 52 LEU C CA 1
ATOM 2805 C C . LEU C 2 52 ? 34.24111 10.37471 24.94836 1.000 23.41500 52 LEU C C 1
ATOM 2806 O O . LEU C 2 52 ? 33.81277 9.98916 26.04162 1.000 17.41668 52 LEU C O 1
ATOM 2811 N N . THR C 2 53 ? 35.16681 11.32493 24.82149 1.000 14.49864 53 THR C N 1
ATOM 2812 C CA . THR C 2 53 ? 35.63627 12.08402 25.96192 1.000 12.47169 53 THR C CA 1
ATOM 2813 C C . THR C 2 53 ? 34.98613 13.45345 25.95832 1.000 22.32419 53 THR C C 1
ATOM 2814 O O . THR C 2 53 ? 35.04341 14.17558 24.95581 1.000 20.08921 53 THR C O 1
ATOM 2818 N N . LEU C 2 54 ? 34.45665 13.82107 27.07152 1.000 15.27015 54 LEU C N 1
ATOM 2819 C CA . LEU C 2 54 ? 33.77464 15.09300 27.26378 1.000 22.93851 54 LEU C CA 1
ATOM 2820 C C . LEU C 2 54 ? 34.68865 16.11757 27.94768 1.000 28.34319 54 LEU C C 1
ATOM 2821 O O . LEU C 2 54 ? 35.73118 15.75809 28.50625 1.000 21.16083 54 LEU C O 1
ATOM 2826 N N . PRO C 2 55 ? 34.33648 17.41640 27.90174 1.000 24.18662 55 PRO C N 1
ATOM 2827 C CA . PRO C 2 55 ? 35.22665 18.44464 28.47339 1.000 28.54390 55 PRO C CA 1
ATOM 2828 C C . PRO C 2 55 ? 35.43111 18.35082 29.96588 1.000 31.08176 55 PRO C C 1
ATOM 2829 O O . PRO C 2 55 ? 36.45401 18.83350 30.46765 1.000 29.61963 55 PRO C O 1
ATOM 2833 N N . ASP C 2 56 ? 34.47943 17.77810 30.70081 1.000 27.37372 56 ASP C N 1
ATOM 2834 C CA . ASP C 2 56 ? 34.51124 17.87862 32.14909 1.000 36.41012 56 ASP C CA 1
ATOM 2835 C C . ASP C 2 56 ? 35.48941 16.90499 32.81208 1.000 33.36107 56 ASP C C 1
ATOM 2836 O O . ASP C 2 56 ? 35.76581 17.05212 34.00886 1.000 39.11914 56 ASP C O 1
ATOM 2841 N N . SER C 2 57 ? 36.04997 15.94520 32.08303 1.000 32.03291 57 SER C N 1
ATOM 2842 C CA . SER C 2 57 ? 36.83616 14.91449 32.74757 1.000 28.40445 57 SER C CA 1
ATOM 2843 C C . SER C 2 57 ? 37.52590 14.05824 31.69841 1.000 28.08309 57 SER C C 1
ATOM 2844 O O . SER C 2 57 ? 37.26105 14.16506 30.49804 1.000 30.37291 57 SER C O 1
ATOM 2847 N N . SER C 2 58 ? 38.44316 13.22168 32.16805 1.000 34.21873 58 SER C N 1
ATOM 2848 C CA . SER C 2 58 ? 39.21920 12.34966 31.29520 1.000 25.13651 58 SER C CA 1
ATOM 2849 C C . SER C 2 58 ? 38.53912 11.01576 31.01361 1.000 20.65657 58 SER C C 1
ATOM 2850 O O . SER C 2 58 ? 39.07538 10.21587 30.23620 1.000 25.24504 58 SER C O 1
ATOM 2853 N N . GLU C 2 59 ? 37.37643 10.76280 31.59253 1.000 23.98829 59 GLU C N 1
ATOM 2854 C CA . GLU C 2 59 ? 36.70664 9.50020 31.35916 1.000 26.11100 59 GLU C CA 1
ATOM 2855 C C . GLU C 2 59 ? 36.34735 9.34532 29.88724 1.000 31.03368 59 GLU C C 1
ATOM 2856 O O . GLU C 2 59 ? 35.87661 10.28318 29.23308 1.000 24.34356 59 GLU C O 1
ATOM 2862 N N . ARG C 2 60 ? 36.57315 8.15108 29.36781 1.000 18.16593 60 ARG C N 1
ATOM 2863 C CA . ARG C 2 60 ? 36.21681 7.82813 27.99900 1.000 25.22351 60 ARG C CA 1
ATOM 2864 C C . ARG C 2 60 ? 34.87696 7.10983 28.05491 1.000 25.41709 60 ARG C C 1
ATOM 2865 O O . ARG C 2 60 ? 34.73109 6.11204 28.76524 1.000 32.39089 60 ARG C O 1
ATOM 2873 N N . LEU C 2 61 ? 33.88080 7.65262 27.35589 1.000 24.44847 61 LEU C N 1
ATOM 2874 C CA . LEU C 2 61 ? 32.52079 7.16222 27.47127 1.000 18.08167 61 LEU C CA 1
ATOM 2875 C C . LEU C 2 61 ? 32.20591 6.26030 26.29772 1.000 21.61040 61 LEU C C 1
ATOM 2876 O O . LEU C 2 61 ? 32.26311 6.72324 25.14380 1.000 16.26782 61 LEU C O 1
ATOM 2881 N N . PRO C 2 62 ? 31.84459 4.99561 26.52854 1.000 19.01397 62 PRO C N 1
ATOM 2882 C CA . PRO C 2 62 ? 31.54615 4.09405 25.41074 1.000 18.34139 62 PRO C CA 1
ATOM 2883 C C . PRO C 2 62 ? 30.13479 4.33498 24.89395 1.000 27.38062 62 PRO C C 1
ATOM 2884 O O . PRO C 2 62 ? 29.16299 4.34402 25.66046 1.000 24.25446 62 PRO C O 1
ATOM 2888 N N . VAL C 2 63 ? 30.02535 4.54046 23.58575 1.000 19.30640 63 VAL C N 1
ATOM 2889 C CA . VAL C 2 63 ? 28.73933 4.82349 22.94572 1.000 16.60089 63 VAL C CA 1
ATOM 2890 C C . VAL C 2 63 ? 28.55571 3.83990 21.80045 1.000 18.16381 63 VAL C C 1
ATOM 2891 O O . VAL C 2 63 ? 29.30162 3.87429 20.81576 1.000 16.91668 63 VAL C O 1
ATOM 2895 N N . ALA C 2 64 ? 27.58906 2.93693 21.93587 1.000 17.79594 64 ALA C N 1
ATOM 2896 C CA . ALA C 2 64 ? 27.31157 1.95805 20.89321 1.000 18.76050 64 ALA C CA 1
ATOM 2897 C C . ALA C 2 64 ? 26.13807 2.53899 20.12454 1.000 21.12890 64 ALA C C 1
ATOM 2898 O O . ALA C 2 64 ? 24.99880 2.43671 20.56638 1.000 24.30654 64 ALA C O 1
ATOM 2900 N N . GLY C 2 65 ? 26.40881 3.19413 18.99498 1.000 17.87979 65 GLY C N 1
ATOM 2901 C CA . GLY C 2 65 ? 25.39797 3.98366 18.32754 1.000 19.67807 65 GLY C CA 1
ATOM 2902 C C . GLY C 2 65 ? 25.25608 3.65501 16.85588 1.000 20.19016 65 GLY C C 1
ATOM 2903 O O . GLY C 2 65 ? 25.97807 2.82243 16.29477 1.000 25.97804 65 GLY C O 1
ATOM 2904 N N . LYS C 2 66 ? 24.29379 4.32293 16.25557 1.000 19.89125 66 LYS C N 1
ATOM 2905 C CA . LYS C 2 66 ? 23.92895 4.11653 14.87147 1.000 21.28092 66 LYS C CA 1
ATOM 2906 C C . LYS C 2 66 ? 24.27332 5.36669 14.07553 1.000 11.92916 66 LYS C C 1
ATOM 2907 O O . LYS C 2 66 ? 24.07751 6.49842 14.54106 1.000 17.05615 66 LYS C O 1
ATOM 2913 N N . VAL C 2 67 ? 24.75376 5.16468 12.85721 1.000 16.43904 67 VAL C N 1
ATOM 2914 C CA . VAL C 2 67 ? 25.05517 6.29669 11.99623 1.000 17.10553 67 VAL C CA 1
ATOM 2915 C C . VAL C 2 67 ? 23.74090 6.83627 11.43555 1.000 14.78629 67 VAL C C 1
ATOM 2916 O O . VAL C 2 67 ? 22.97774 6.10079 10.79686 1.000 16.06947 67 VAL C O 1
ATOM 2920 N N . ILE C 2 68 ? 23.48911 8.12514 11.64859 1.000 9.47716 68 ILE C N 1
ATOM 2921 C CA . ILE C 2 68 ? 22.27363 8.76506 11.17760 1.000 11.84014 68 ILE C CA 1
ATOM 2922 C C . ILE C 2 68 ? 22.57568 9.95545 10.31635 1.000 13.78328 68 ILE C C 1
ATOM 2923 O O . ILE C 2 68 ? 21.65600 10.63384 9.86414 1.000 14.66516 68 ILE C O 1
ATOM 2928 N N . TRP C 2 69 ? 23.84660 10.21657 10.07090 1.000 7.92570 69 TRP C N 1
ATOM 2929 C CA . TRP C 2 69 ? 24.25486 11.39540 9.33782 1.000 10.93373 69 TRP C CA 1
ATOM 2930 C C . TRP C 2 69 ? 25.63735 11.11225 8.78133 1.000 7.46349 69 TRP C C 1
ATOM 2931 O O . TRP C 2 69 ? 26.49691 10.59539 9.50319 1.000 10.81769 69 TRP C O 1
ATOM 2942 N N . THR C 2 70 ? 25.88113 11.49680 7.51692 1.000 9.19644 70 THR C N 1
ATOM 2943 C CA . THR C 2 70 ? 27.22849 11.44717 6.99081 1.000 10.39124 70 THR C CA 1
ATOM 2944 C C . THR C 2 70 ? 27.56038 12.74098 6.25496 1.000 9.48948 70 THR C C 1
ATOM 2945 O O . THR C 2 70 ? 26.71374 13.36038 5.59203 1.000 10.76368 70 THR C O 1
ATOM 2949 N N . THR C 2 71 ? 28.82893 13.13386 6.33920 1.000 10.00786 71 THR C N 1
ATOM 2950 C CA . THR C 2 71 ? 29.35523 14.21777 5.52061 1.000 10.58371 71 THR C CA 1
ATOM 2951 C C . THR C 2 71 ? 30.63271 13.70421 4.87219 1.000 9.74874 71 THR C C 1
ATOM 2952 O O . THR C 2 71 ? 31.53951 13.26736 5.58276 1.000 14.03238 71 THR C O 1
ATOM 2956 N N . PRO C 2 72 ? 30.76574 13.73892 3.54515 1.000 11.91546 72 PRO C N 1
ATOM 2957 C CA . PRO C 2 72 ? 31.85409 13.00127 2.88816 1.000 16.41773 72 PRO C CA 1
ATOM 2958 C C . PRO C 2 72 ? 33.18575 13.73352 2.86961 1.000 23.13603 72 PRO C C 1
ATOM 2959 O O . PRO C 2 72 ? 33.25872 14.95433 2.97646 1.000 18.87059 72 PRO C O 1
ATOM 2963 N N . ALA C 2 73 ? 34.25470 12.95044 2.68464 1.000 22.71455 73 ALA C N 1
ATOM 2964 C CA . ALA C 2 73 ? 35.55913 13.54308 2.40996 1.000 25.57158 73 ALA C CA 1
ATOM 2965 C C . ALA C 2 73 ? 35.45991 14.45527 1.19123 1.000 23.26957 73 ALA C C 1
ATOM 2966 O O . ALA C 2 73 ? 34.73286 14.16576 0.23548 1.000 34.92263 73 ALA C O 1
ATOM 2968 N N . GLY C 2 74 ? 36.13279 15.59564 1.25922 1.000 39.77105 74 GLY C N 1
ATOM 2969 C CA . GLY C 2 74 ? 35.98694 16.58943 0.20411 1.000 59.67010 74 GLY C CA 1
ATOM 2970 C C . GLY C 2 74 ? 34.58025 17.12277 0.01421 1.000 42.21496 74 GLY C C 1
ATOM 2971 O O . GLY C 2 74 ? 34.15717 17.34669 -1.12757 1.000 44.21607 74 GLY C O 1
ATOM 2972 N N . ALA C 2 75 ? 33.85001 17.34721 1.10814 1.000 46.03508 75 ALA C N 1
ATOM 2973 C CA . ALA C 2 75 ? 32.51187 17.92586 1.03473 1.000 41.84993 75 ALA C CA 1
ATOM 2974 C C . ALA C 2 75 ? 32.57865 19.39021 0.58954 1.000 55.66847 75 ALA C C 1
ATOM 2975 O O . ALA C 2 75 ? 33.63342 20.03511 0.63271 1.000 38.32691 75 ALA C O 1
ATOM 2977 N N . GLN C 2 76 ? 31.40146 19.91782 0.21472 1.000 57.19608 76 GLN C N 1
ATOM 2978 C CA . GLN C 2 76 ? 31.30611 21.13594 -0.59412 1.000 64.45836 76 GLN C CA 1
ATOM 2979 C C . GLN C 2 76 ? 32.03058 22.31419 0.04902 1.000 55.86281 76 GLN C C 1
ATOM 2980 O O . GLN C 2 76 ? 32.85675 22.97316 -0.59247 1.000 52.50727 76 GLN C O 1
ATOM 2982 N N . GLY C 2 77 ? 31.72368 22.60925 1.30456 1.000 63.33555 77 GLY C N 1
ATOM 2983 C CA . GLY C 2 77 ? 32.30998 23.77957 1.92416 1.000 61.35196 77 GLY C CA 1
ATOM 2984 C C . GLY C 2 77 ? 33.27705 23.47993 3.04881 1.000 53.03164 77 GLY C C 1
ATOM 2985 O O . GLY C 2 77 ? 34.01312 22.48739 3.01569 1.000 56.36661 77 GLY C O 1
ATOM 2986 N N . ASN C 2 78 ? 33.28727 24.35446 4.05096 1.000 43.22406 78 ASN C N 1
ATOM 2987 C CA . ASN C 2 78 ? 34.07335 24.15900 5.26095 1.000 45.64329 78 ASN C CA 1
ATOM 2988 C C . ASN C 2 78 ? 33.25101 23.28706 6.21262 1.000 47.10362 78 ASN C C 1
ATOM 2989 O O . ASN C 2 78 ? 32.97757 23.64256 7.35980 1.000 38.29755 78 ASN C O 1
ATOM 2994 N N A ARG C 2 79 ? 32.87033 22.11992 5.70016 0.418 39.92144 79 ARG C N 1
ATOM 2995 N N C ARG C 2 79 ? 32.81223 22.13364 5.71945 0.582 39.98540 79 ARG C N 1
ATOM 2996 C CA A ARG C 2 79 ? 32.08782 21.12916 6.42456 0.418 34.09261 79 ARG C CA 1
ATOM 2997 C CA C ARG C 2 79 ? 32.06925 21.18206 6.53192 0.582 34.10247 79 ARG C CA 1
ATOM 2998 C C A ARG C 2 79 ? 32.97776 19.92008 6.66349 0.418 30.59311 79 ARG C C 1
ATOM 2999 C C C ARG C 2 79 ? 32.91100 19.92972 6.68130 0.582 30.57654 79 ARG C C 1
ATOM 3000 O O A ARG C 2 79 ? 33.51268 19.34620 5.70743 0.418 30.86761 79 ARG C O 1
ATOM 3001 O O C ARG C 2 79 ? 33.33664 19.33795 5.68240 0.582 30.92791 79 ARG C O 1
ATOM 3016 N N . ALA C 2 80 ? 33.15053 19.54457 7.93056 1.000 26.79064 80 ALA C N 1
ATOM 3017 C CA . ALA C 2 80 ? 34.01635 18.42605 8.24797 1.000 24.14162 80 ALA C CA 1
ATOM 3018 C C . ALA C 2 80 ? 33.37592 17.10823 7.84115 1.000 16.17271 80 ALA C C 1
ATOM 3019 O O . ALA C 2 80 ? 32.16392 16.89901 8.00017 1.000 14.32826 80 ALA C O 1
ATOM 3021 N N . ALA C 2 81 ? 34.19246 16.27042 7.20755 1.000 14.99303 81 ALA C N 1
ATOM 3022 C CA . ALA C 2 81 ? 33.85398 14.88535 6.94183 1.000 16.36119 81 ALA C CA 1
ATOM 3023 C C . ALA C 2 81 ? 33.67520 14.10854 8.24021 1.000 9.01086 81 ALA C C 1
ATOM 3024 O O . ALA C 2 81 ? 34.42353 14.29683 9.19988 1.000 12.08122 81 ALA C O 1
ATOM 3026 N N . GLY C 2 82 ? 32.65578 13.25948 8.27594 1.000 8.56267 82 GLY C N 1
ATOM 3027 C CA . GLY C 2 82 ? 32.49457 12.37679 9.40982 1.000 7.86560 82 GLY C CA 1
ATOM 3028 C C . GLY C 2 82 ? 31.07099 11.85452 9.48995 1.000 12.83463 82 GLY C C 1
ATOM 3029 O O . GLY C 2 82 ? 30.31956 11.90052 8.52306 1.000 11.40649 82 GLY C O 1
ATOM 3030 N N . ILE C 2 83 ? 30.71772 11.35413 10.67535 1.000 8.68897 83 ILE C N 1
ATOM 3031 C CA . ILE C 2 83 ? 29.44829 10.66935 10.83561 1.000 9.22692 83 ILE C CA 1
ATOM 3032 C C . ILE C 2 83 ? 28.77151 11.22618 12.07278 1.000 12.75696 83 ILE C C 1
ATOM 3033 O O . ILE C 2 83 ? 29.44774 11.62881 13.02160 1.000 12.98027 83 ILE C O 1
ATOM 3038 N N . GLY C 2 84 ? 27.44772 11.34980 12.00414 1.000 14.89564 84 GLY C N 1
ATOM 3039 C CA . GLY C 2 84 ? 26.64575 11.63412 13.16447 1.000 11.22799 84 GLY C CA 1
ATOM 3040 C C . GLY C 2 84 ? 26.11527 10.33912 13.74526 1.000 11.18607 84 GLY C C 1
ATOM 3041 O O . GLY C 2 84 ? 25.52246 9.50794 13.03524 1.000 9.00537 84 GLY C O 1
ATOM 3042 N N . VAL C 2 85 ? 26.31334 10.19061 15.06272 1.000 15.02150 85 VAL C N 1
ATOM 3043 C CA . VAL C 2 85 ? 26.08046 8.93677 15.75438 1.000 13.21441 85 VAL C CA 1
ATOM 3044 C C . VAL C 2 85 ? 24.93233 9.13949 16.73612 1.000 8.95620 85 VAL C C 1
ATOM 3045 O O . VAL C 2 85 ? 25.02942 9.97699 17.63274 1.000 15.71804 85 VAL C O 1
ATOM 3049 N N . GLN C 2 86 ? 23.87390 8.37287 16.56276 1.000 12.87290 86 GLN C N 1
ATOM 3050 C CA . GLN C 2 86 ? 22.73320 8.42100 17.48011 1.000 13.17007 86 GLN C CA 1
ATOM 3051 C C . GLN C 2 86 ? 23.07153 7.66652 18.75502 1.000 16.69695 86 GLN C C 1
ATOM 3052 O O . GLN C 2 86 ? 23.56320 6.53813 18.69962 1.000 21.44139 86 GLN C O 1
ATOM 3058 N N . PHE C 2 87 ? 22.78834 8.28180 19.89195 1.000 15.90336 87 PHE C N 1
ATOM 3059 C CA . PHE C 2 87 ? 22.88729 7.59231 21.16802 1.000 20.28449 87 PHE C CA 1
ATOM 3060 C C . PHE C 2 87 ? 21.84551 6.47734 21.24061 1.000 25.72800 87 PHE C C 1
ATOM 3061 O O . PHE C 2 87 ? 20.70537 6.66628 20.81062 1.000 28.47210 87 PHE C O 1
ATOM 3069 N N . PRO C 2 88 ? 22.19588 5.31752 21.79039 1.000 21.85278 88 PRO C N 1
ATOM 3070 C CA . PRO C 2 88 ? 21.21410 4.23905 21.92136 1.000 36.21611 88 PRO C CA 1
ATOM 3071 C C . PRO C 2 88 ? 20.17689 4.57377 22.98131 1.000 30.20137 88 PRO C C 1
ATOM 3072 O O . PRO C 2 88 ? 20.41435 5.37789 23.88613 1.000 32.23547 88 PRO C O 1
ATOM 3076 N N A ASP C 2 89 ? 19.00131 3.96739 22.82385 0.555 34.54817 89 ASP C N 1
ATOM 3077 N N B ASP C 2 89 ? 19.01615 3.92732 22.88611 0.445 34.53568 89 ASP C N 1
ATOM 3078 C CA A ASP C 2 89 ? 18.05666 3.90472 23.92524 0.555 42.08665 89 ASP C CA 1
ATOM 3079 C CA B ASP C 2 89 ? 18.00517 4.05907 23.93266 0.445 41.76420 89 ASP C CA 1
ATOM 3080 C C A ASP C 2 89 ? 18.74134 3.23023 25.10076 0.555 41.12107 89 ASP C C 1
ATOM 3081 C C B ASP C 2 89 ? 18.40173 3.17522 25.11046 0.445 40.94022 89 ASP C C 1
ATOM 3082 O O A ASP C 2 89 ? 19.46564 2.24136 24.93774 0.555 41.57258 89 ASP C O 1
ATOM 3083 O O B ASP C 2 89 ? 18.57972 1.96120 24.95241 0.445 44.68512 89 ASP C O 1
ATOM 3092 N N . GLY C 2 90 ? 18.55067 3.78811 26.28223 1.000 38.56503 90 GLY C N 1
ATOM 3093 C CA . GLY C 2 90 ? 19.01780 3.11659 27.45827 1.000 43.48019 90 GLY C CA 1
ATOM 3094 C C . GLY C 2 90 ? 19.71270 4.06304 28.39324 1.000 43.58378 90 GLY C C 1
ATOM 3095 O O . GLY C 2 90 ? 20.02888 5.20756 28.04878 1.000 35.25284 90 GLY C O 1
ATOM 3096 N N . PRO C 2 91 ? 19.95592 3.59191 29.61522 1.000 48.59275 91 PRO C N 1
ATOM 3097 C CA . PRO C 2 91 ? 20.52997 4.48185 30.63403 1.000 50.00670 91 PRO C CA 1
ATOM 3098 C C . PRO C 2 91 ? 21.88503 5.03180 30.23296 1.000 42.72552 91 PRO C C 1
ATOM 3099 O O . PRO C 2 91 ? 22.19872 6.18564 30.55066 1.000 43.72440 91 PRO C O 1
ATOM 3103 N N . GLU C 2 92 ? 22.68804 4.24444 29.51955 1.000 41.04723 92 GLU C N 1
ATOM 3104 C CA . GLU C 2 92 ? 24.01450 4.70423 29.13317 1.000 44.32979 92 GLU C CA 1
ATOM 3105 C C . GLU C 2 92 ? 23.92885 5.87095 28.15747 1.000 36.59520 92 GLU C C 1
ATOM 3106 O O . GLU C 2 92 ? 24.73672 6.80342 28.22181 1.000 46.64321 92 GLU C O 1
ATOM 3112 N N . GLY C 2 93 ? 22.95102 5.84097 27.26093 1.000 32.03137 93 GLY C N 1
ATOM 3113 C CA . GLY C 2 93 ? 22.81158 6.87994 26.26144 1.000 29.92741 93 GLY C CA 1
ATOM 3114 C C . GLY C 2 93 ? 22.23430 8.12891 26.87080 1.000 38.48214 93 GLY C C 1
ATOM 3115 O O . GLY C 2 93 ? 22.75199 9.22409 26.64717 1.000 35.61089 93 GLY C O 1
ATOM 3116 N N . GLU C 2 94 ? 21.16742 7.97385 27.66569 1.000 31.51284 94 GLU C N 1
ATOM 3117 C CA . GLU C 2 94 ? 20.56819 9.13964 28.28621 1.000 23.93393 94 GLU C CA 1
ATOM 3118 C C . GLU C 2 94 ? 21.53964 9.83896 29.22053 1.000 32.86134 94 GLU C C 1
ATOM 3119 O O . GLU C 2 94 ? 21.50380 11.06892 29.33816 1.000 34.54943 94 GLU C O 1
ATOM 3125 N N . ALA C 2 95 ? 22.41287 9.08663 29.89343 1.000 33.02045 95 ALA C N 1
ATOM 3126 C CA . ALA C 2 95 ? 23.41462 9.71775 30.74834 1.000 31.20792 95 ALA C CA 1
ATOM 3127 C C . ALA C 2 95 ? 24.33231 10.63594 29.93723 1.000 34.45078 95 ALA C C 1
ATOM 3128 O O . ALA C 2 95 ? 24.55389 11.79635 30.31067 1.000 40.66034 95 ALA C O 1
ATOM 3130 N N . VAL C 2 96 ? 24.86348 10.13362 28.81472 1.000 36.90162 96 VAL C N 1
ATOM 3131 C CA . VAL C 2 96 ? 25.68480 10.96795 27.93791 1.000 22.61737 96 VAL C CA 1
ATOM 3132 C C . VAL C 2 96 ? 24.92007 12.21705 27.53054 1.000 25.03384 96 VAL C C 1
ATOM 3133 O O . VAL C 2 96 ? 25.40222 13.34148 27.70391 1.000 26.65900 96 VAL C O 1
ATOM 3137 N N . ARG C 2 97 ? 23.70171 12.04623 27.00673 1.000 27.49857 97 ARG C N 1
ATOM 3138 C CA . ARG C 2 97 ? 22.93797 13.22143 26.57666 1.000 29.48839 97 ARG C CA 1
ATOM 3139 C C . ARG C 2 97 ? 22.76621 14.21873 27.71562 1.000 21.20384 97 ARG C C 1
ATOM 3140 O O . ARG C 2 97 ? 22.88416 15.43368 27.51395 1.000 27.01907 97 ARG C O 1
ATOM 3148 N N . ASN C 2 98 ? 22.54382 13.71677 28.93579 1.000 38.35502 98 ASN C N 1
ATOM 3149 C CA . ASN C 2 98 ? 22.23460 14.60356 30.05481 1.000 28.23866 98 ASN C CA 1
ATOM 3150 C C . ASN C 2 98 ? 23.43554 15.47150 30.43168 1.000 27.37675 98 ASN C C 1
ATOM 3151 O O . ASN C 2 98 ? 23.28493 16.67923 30.65520 1.000 33.56816 98 ASN C O 1
ATOM 3156 N N A LYS C 2 99 ? 24.63465 14.88876 30.49086 0.437 32.04147 99 LYS C N 1
ATOM 3157 N N B LYS C 2 99 ? 24.63034 14.86909 30.51586 0.563 32.07479 99 LYS C N 1
ATOM 3158 C CA A LYS C 2 99 ? 25.81073 15.69364 30.81260 0.437 31.03564 99 LYS C CA 1
ATOM 3159 C CA B LYS C 2 99 ? 25.84118 15.64700 30.77896 0.563 31.02315 99 LYS C CA 1
ATOM 3160 C C A LYS C 2 99 ? 26.08560 16.72314 29.72214 0.437 30.62433 99 LYS C C 1
ATOM 3161 C C B LYS C 2 99 ? 26.02485 16.72907 29.72840 0.563 30.64366 99 LYS C C 1
ATOM 3162 O O A LYS C 2 99 ? 26.50110 17.84786 30.01508 0.437 29.09402 99 LYS C O 1
ATOM 3163 O O B LYS C 2 99 ? 26.32958 17.88172 30.04760 0.563 29.05576 99 LYS C O 1
ATOM 3174 N N . ILE C 2 100 ? 25.84824 16.36411 28.45846 1.000 32.62015 100 ILE C N 1
ATOM 3175 C CA . ILE C 2 100 ? 26.07308 17.31140 27.38116 1.000 19.69738 100 ILE C CA 1
ATOM 3176 C C . ILE C 2 100 ? 25.11220 18.48572 27.50629 1.000 20.90297 100 ILE C C 1
ATOM 3177 O O . ILE C 2 100 ? 25.50418 19.64925 27.42225 1.000 26.49203 100 ILE C O 1
ATOM 3182 N N . GLU C 2 101 ? 23.82950 18.19715 27.71877 1.000 26.20444 101 GLU C N 1
ATOM 3183 C CA . GLU C 2 101 ? 22.86009 19.28009 27.73203 1.000 32.58796 101 GLU C CA 1
ATOM 3184 C C . GLU C 2 101 ? 23.04991 20.20422 28.93420 1.000 30.83277 101 GLU C C 1
ATOM 3185 O O . GLU C 2 101 ? 22.64251 21.37051 28.87456 1.000 34.37574 101 GLU C O 1
ATOM 3191 N N . THR C 2 102 ? 23.68608 19.71225 30.00255 1.000 41.01126 102 THR C N 1
ATOM 3192 C CA . THR C 2 102 ? 24.06004 20.57348 31.11776 1.000 33.31755 102 THR C CA 1
ATOM 3193 C C . THR C 2 102 ? 25.19766 21.50400 30.72840 1.000 41.69170 102 THR C C 1
ATOM 3194 O O . THR C 2 102 ? 25.12982 22.71382 30.97087 1.000 45.17280 102 THR C O 1
ATOM 3198 N N . LEU C 2 103 ? 26.24582 20.95559 30.10144 1.000 44.93931 103 LEU C N 1
ATOM 3199 C CA . LEU C 2 103 ? 27.41638 21.75464 29.73756 1.000 25.87162 103 LEU C CA 1
ATOM 3200 C C . LEU C 2 103 ? 27.05702 22.87940 28.77941 1.000 38.59442 103 LEU C C 1
ATOM 3201 O O . LEU C 2 103 ? 27.57800 23.99282 28.89861 1.000 43.82090 103 LEU C O 1
ATOM 3206 N N . LEU C 2 104 ? 26.15856 22.61443 27.83201 1.000 23.45165 104 LEU C N 1
ATOM 3207 C CA . LEU C 2 104 ? 25.78104 23.58199 26.81384 1.000 36.00614 104 LEU C CA 1
ATOM 3208 C C . LEU C 2 104 ? 24.54492 24.40715 27.18016 1.000 31.44420 104 LEU C C 1
ATOM 3209 O O . LEU C 2 104 ? 23.93622 24.99555 26.28751 1.000 39.89792 104 LEU C O 1
ATOM 3214 N N . ALA C 2 105 ? 24.15223 24.44916 28.44821 1.000 37.72701 105 ALA C N 1
ATOM 3215 C CA . ALA C 2 105 ? 22.91776 25.13245 28.83637 1.000 32.30738 105 ALA C CA 1
ATOM 3216 C C . ALA C 2 105 ? 22.80659 26.53723 28.24024 1.000 36.98667 105 ALA C C 1
ATOM 3217 O O . ALA C 2 105 ? 23.71130 27.36424 28.37420 1.000 32.14046 105 ALA C O 1
ATOM 3219 N N . GLY C 2 106 ? 21.67831 26.80834 27.58392 1.000 44.28887 106 GLY C N 1
ATOM 3220 C CA . GLY C 2 106 ? 21.45560 28.08752 26.93817 1.000 50.40254 106 GLY C CA 1
ATOM 3221 C C . GLY C 2 106 ? 22.22133 28.29995 25.65039 1.000 49.65247 106 GLY C C 1
ATOM 3222 O O . GLY C 2 106 ? 21.96794 29.29595 24.95069 1.000 46.87786 106 GLY C O 1
ATOM 3223 N N . LEU C 2 107 ? 23.13468 27.39678 25.30424 1.000 37.80156 107 LEU C N 1
ATOM 3224 C CA . LEU C 2 107 ? 23.90232 27.48554 24.06966 1.000 45.35594 107 LEU C CA 1
ATOM 3225 C C . LEU C 2 107 ? 23.29253 26.71261 22.90473 1.000 43.61433 107 LEU C C 1
ATOM 3226 O O . LEU C 2 107 ? 23.68203 26.96044 21.76472 1.000 39.93876 107 LEU C O 1
ATOM 3231 N N . THR C 2 108 ? 22.34486 25.79395 23.13753 1.000 36.30349 108 THR C N 1
ATOM 3232 C CA . THR C 2 108 ? 21.89469 24.97534 22.01839 1.000 40.06227 108 THR C CA 1
ATOM 3233 C C . THR C 2 108 ? 20.97535 25.72856 21.06885 1.000 31.79505 108 THR C C 1
ATOM 3234 O O . THR C 2 108 ? 20.92251 25.38485 19.88640 1.000 31.69110 108 THR C O 1
ATOM 3238 N N . THR C 2 109 ? 20.21802 26.71575 21.54604 1.000 32.74343 109 THR C N 1
ATOM 3239 C CA . THR C 2 109 ? 19.39983 27.50340 20.63198 1.000 30.99656 109 THR C CA 1
ATOM 3240 C C . THR C 2 109 ? 20.14772 28.72106 20.13110 1.000 32.47521 109 THR C C 1
ATOM 3241 O O . THR C 2 109 ? 19.53502 29.62634 19.55176 1.000 44.91490 109 THR C O 1
ATOM 3245 N N . SER C 2 110 ? 21.45578 28.74686 20.35192 1.000 40.11246 110 SER C N 1
ATOM 3246 C CA . SER C 2 110 ? 22.36011 29.70094 19.74578 1.000 35.64057 110 SER C CA 1
ATOM 3247 C C . SER C 2 110 ? 22.26079 29.66812 18.22610 1.000 35.18683 110 SER C C 1
ATOM 3248 O O . SER C 2 110 ? 21.74615 28.72506 17.62326 1.000 30.18410 110 SER C O 1
ATOM 3251 N N . ASP C 2 111 ? 22.72204 30.74489 17.60369 1.000 22.20992 111 ASP C N 1
ATOM 3252 C CA . ASP C 2 111 ? 22.76255 30.80437 16.16078 1.000 27.62645 111 ASP C CA 1
ATOM 3253 C C . ASP C 2 111 ? 24.08168 30.27342 15.60019 1.000 12.13789 111 ASP C C 1
ATOM 3254 O O . ASP C 2 111 ? 24.24850 30.24807 14.38141 1.000 22.44032 111 ASP C O 1
ATOM 3259 N N A LYS C 2 112 ? 24.98859 29.81479 16.45744 0.492 20.12640 112 LYS C N 1
ATOM 3260 N N B LYS C 2 112 ? 24.98542 29.80914 16.45642 0.508 20.11550 112 LYS C N 1
ATOM 3261 C CA A LYS C 2 112 ? 26.32378 29.44896 15.99709 0.492 17.94263 112 LYS C CA 1
ATOM 3262 C CA B LYS C 2 112 ? 26.32203 29.45283 15.99521 0.508 17.93357 112 LYS C CA 1
ATOM 3263 C C A LYS C 2 112 ? 26.27269 28.14471 15.20339 0.492 17.37941 112 LYS C C 1
ATOM 3264 C C B LYS C 2 112 ? 26.27791 28.14411 15.20739 0.508 17.37913 112 LYS C C 1
ATOM 3265 O O A LYS C 2 112 ? 25.64481 27.16801 15.65048 0.492 15.98245 112 LYS C O 1
ATOM 3266 O O B LYS C 2 112 ? 25.65760 27.16496 15.66090 0.508 15.97170 112 LYS C O 1
ATOM 3277 N N . PRO C 2 113 ? 26.94092 28.07718 14.05358 1.000 16.75846 113 PRO C N 1
ATOM 3278 C CA . PRO C 2 113 ? 26.91596 26.85629 13.25790 1.000 20.88404 113 PRO C CA 1
ATOM 3279 C C . PRO C 2 113 ? 27.62695 25.71891 13.98083 1.000 19.43112 113 PRO C C 1
ATOM 3280 O O . PRO C 2 113 ? 28.58116 25.92296 14.72292 1.000 12.12227 113 PRO C O 1
ATOM 3284 N N . THR C 2 114 ? 27.15286 24.51233 13.73118 1.000 15.50950 114 THR C N 1
ATOM 3285 C CA . THR C 2 114 ? 27.68002 23.28375 14.29676 1.000 14.95031 114 THR C CA 1
ATOM 3286 C C . THR C 2 114 ? 28.30898 22.48732 13.16405 1.000 14.07445 114 THR C C 1
ATOM 3287 O O . THR C 2 114 ? 28.32386 22.92029 12.02744 1.000 13.10153 114 THR C O 1
ATOM 3291 N N . HIS C 2 115 ? 28.80755 21.30269 13.47819 1.000 12.21369 115 HIS C N 1
ATOM 3292 C CA . HIS C 2 115 ? 29.30744 20.38583 12.44773 1.000 10.60891 115 HIS C CA 1
ATOM 3293 C C . HIS C 2 115 ? 28.20923 19.80153 11.59577 1.000 13.63490 115 HIS C C 1
ATOM 3294 O O . HIS C 2 115 ? 28.49370 19.28617 10.50045 1.000 10.74323 115 HIS C O 1
ATOM 3301 N N . THR C 2 116 ? 26.96317 19.85427 12.07067 1.000 8.09905 116 THR C N 1
ATOM 3302 C CA . THR C 2 116 ? 25.85101 19.20107 11.37733 1.000 11.79130 116 THR C CA 1
ATOM 3303 C C . THR C 2 116 ? 24.78861 20.26466 11.09098 1.000 15.93934 116 THR C C 1
ATOM 3304 O O . THR C 2 116 ? 24.90043 20.96440 10.08575 1.000 13.80442 116 THR C O 1
ATOM 3317 N N . GLY D 2 9 ? 33.01419 -7.52935 18.26385 1.000 41.38563 9 GLY D N 1
ATOM 3318 C CA . GLY D 2 9 ? 34.45093 -7.31837 18.34703 1.000 38.69097 9 GLY D CA 1
ATOM 3319 C C . GLY D 2 9 ? 34.95377 -6.81793 19.70114 1.000 43.94146 9 GLY D C 1
ATOM 3320 O O . GLY D 2 9 ? 36.14606 -6.92752 20.00989 1.000 42.60618 9 GLY D O 1
ATOM 3321 N N . ILE D 2 10 ? 34.04152 -6.28926 20.51527 1.000 30.10039 10 ILE D N 1
ATOM 3322 C CA . ILE D 2 10 ? 34.38700 -5.60813 21.76050 1.000 33.51881 10 ILE D CA 1
ATOM 3323 C C . ILE D 2 10 ? 34.08486 -6.52080 22.94490 1.000 33.61366 10 ILE D C 1
ATOM 3324 O O . ILE D 2 10 ? 32.91929 -6.77547 23.27230 1.000 34.33073 10 ILE D O 1
ATOM 3329 N N . LEU D 2 11 ? 35.13234 -6.96146 23.63275 1.000 23.00554 11 LEU D N 1
ATOM 3330 C CA . LEU D 2 11 ? 34.94436 -7.72322 24.86446 1.000 18.32768 11 LEU D CA 1
ATOM 3331 C C . LEU D 2 11 ? 34.72475 -6.78709 26.03880 1.000 22.31812 11 LEU D C 1
ATOM 3332 O O . LEU D 2 11 ? 35.16525 -5.62619 26.03694 1.000 20.33275 11 LEU D O 1
ATOM 3337 N N . SER D 2 12 ? 34.02248 -7.29457 27.03925 1.000 19.80875 12 SER D N 1
ATOM 3338 C CA . SER D 2 12 ? 33.71202 -6.55196 28.25215 1.000 19.34210 12 SER D CA 1
ATOM 3339 C C . SER D 2 12 ? 34.00843 -7.36461 29.51239 1.000 25.98878 12 SER D C 1
ATOM 3340 O O . SER D 2 12 ? 33.70628 -8.56302 29.57041 1.000 19.72562 12 SER D O 1
ATOM 3343 N N . LEU D 2 13 ? 34.55475 -6.71263 30.54283 1.000 18.78662 13 LEU D N 1
ATOM 3344 C CA . LEU D 2 13 ? 34.71366 -7.37099 31.83935 1.000 16.39693 13 LEU D CA 1
ATOM 3345 C C . LEU D 2 13 ? 34.43106 -6.38031 32.95875 1.000 14.94767 13 LEU D C 1
ATOM 3346 O O . LEU D 2 13 ? 35.07973 -5.32665 33.02583 1.000 13.12367 13 LEU D O 1
ATOM 3351 N N . ALA D 2 14 ? 33.50727 -6.73240 33.87143 1.000 14.15917 14 ALA D N 1
ATOM 3352 C CA . ALA D 2 14 ? 33.20148 -5.91763 35.04300 1.000 19.08184 14 ALA D CA 1
ATOM 3353 C C . ALA D 2 14 ? 33.61604 -6.68363 36.28923 1.000 18.39075 14 ALA D C 1
ATOM 3354 O O . ALA D 2 14 ? 33.21534 -7.83848 36.48305 1.000 15.73861 14 ALA D O 1
ATOM 3356 N N . LEU D 2 15 ? 34.40950 -6.04986 37.12902 1.000 13.52293 15 LEU D N 1
ATOM 3357 C CA . LEU D 2 15 ? 34.90897 -6.66638 38.35188 1.000 13.07098 15 LEU D CA 1
ATOM 3358 C C . LEU D 2 15 ? 34.30193 -5.97378 39.56681 1.000 20.94590 15 LEU D C 1
ATOM 3359 O O . LEU D 2 15 ? 34.59208 -4.80675 39.82962 1.000 20.25538 15 LEU D O 1
ATOM 3364 N N A LYS D 2 16 ? 33.47152 -6.71629 40.30805 0.457 20.56582 16 LYS D N 1
ATOM 3365 N N B LYS D 2 16 ? 33.50751 -6.73138 40.33428 0.543 20.56867 16 LYS D N 1
ATOM 3366 C CA A LYS D 2 16 ? 32.67179 -6.15372 41.39584 0.457 23.32891 16 LYS D CA 1
ATOM 3367 C CA B LYS D 2 16 ? 32.63745 -6.22372 41.39678 0.543 23.39053 16 LYS D CA 1
ATOM 3368 C C A LYS D 2 16 ? 33.53419 -5.69591 42.56345 0.457 21.90281 16 LYS D C 1
ATOM 3369 C C B LYS D 2 16 ? 33.36424 -5.87502 42.68935 0.543 22.39009 16 LYS D C 1
ATOM 3370 O O A LYS D 2 16 ? 33.30351 -4.62632 43.13826 0.457 24.62572 16 LYS D O 1
ATOM 3371 O O B LYS D 2 16 ? 32.84927 -5.07094 43.48112 0.543 22.23166 16 LYS D O 1
ATOM 3382 N N . ASP D 2 17 ? 34.48819 -6.51938 42.97495 1.000 16.73559 17 ASP D N 1
ATOM 3383 C CA . ASP D 2 17 ? 35.16081 -6.31733 44.25462 1.000 20.54924 17 ASP D CA 1
ATOM 3384 C C . ASP D 2 17 ? 36.61318 -6.73998 44.13219 1.000 18.74307 17 ASP D C 1
ATOM 3385 O O . ASP D 2 17 ? 37.06400 -7.19009 43.07165 1.000 16.22638 17 ASP D O 1
ATOM 3390 N N . LYS D 2 18 ? 37.35536 -6.58601 45.23128 1.000 17.15479 18 LYS D N 1
ATOM 3391 C CA . LYS D 2 18 ? 38.78600 -6.85443 45.15372 1.000 17.99408 18 LYS D CA 1
ATOM 3392 C C . LYS D 2 18 ? 39.06637 -8.32785 44.91314 1.000 15.49301 18 LYS D C 1
ATOM 3393 O O . LYS D 2 18 ? 39.97984 -8.64189 44.13758 1.000 19.42669 18 LYS D O 1
ATOM 3399 N N . PRO D 2 19 ? 38.32376 -9.25611 45.53632 1.000 22.92082 19 PRO D N 1
ATOM 3400 C CA . PRO D 2 19 ? 38.56947 -10.67966 45.24880 1.000 22.77511 19 PRO D CA 1
ATOM 3401 C C . PRO D 2 19 ? 38.43493 -11.00867 43.78075 1.000 20.48604 19 PRO D C 1
ATOM 3402 O O . PRO D 2 19 ? 39.24750 -11.76641 43.22525 1.000 17.01736 19 PRO D O 1
ATOM 3406 N N . ALA D 2 20 ? 37.45245 -10.40037 43.12751 1.000 15.16122 20 ALA D N 1
ATOM 3407 C CA . ALA D 2 20 ? 37.22614 -10.66698 41.71452 1.000 14.96763 20 ALA D CA 1
ATOM 3408 C C . ALA D 2 20 ? 38.38248 -10.13437 40.89996 1.000 16.94446 20 ALA D C 1
ATOM 3409 O O . ALA D 2 20 ? 38.88057 -10.81705 39.98898 1.000 12.65276 20 ALA D O 1
ATOM 3411 N N . LEU D 2 21 ? 38.84547 -8.92205 41.25260 1.000 14.51567 21 LEU D N 1
ATOM 3412 C CA . LEU D 2 21 ? 40.01404 -8.33343 40.62475 1.000 15.14541 21 LEU D CA 1
ATOM 3413 C C . LEU D 2 21 ? 41.24626 -9.19133 40.84652 1.000 16.88338 21 LEU D C 1
ATOM 3414 O O . LEU D 2 21 ? 42.03436 -9.39340 39.92093 1.000 13.84284 21 LEU D O 1
ATOM 3419 N N . TYR D 2 22 ? 41.41599 -9.73288 42.05829 1.000 12.76185 22 TYR D N 1
ATOM 3420 C CA . TYR D 2 22 ? 42.55717 -10.60343 42.32554 1.000 16.99578 22 TYR D CA 1
ATOM 3421 C C . TYR D 2 22 ? 42.55550 -11.81983 41.40264 1.000 12.66950 22 TYR D C 1
ATOM 3422 O O . TYR D 2 22 ? 43.60731 -12.19534 40.85764 1.000 14.41758 22 TYR D O 1
ATOM 3431 N N . SER D 2 23 ? 41.37866 -12.41998 41.17488 1.000 13.24352 23 SER D N 1
ATOM 3432 C CA . SER D 2 23 ? 41.29461 -13.59999 40.30191 1.000 13.40131 23 SER D CA 1
ATOM 3433 C C . SER D 2 23 ? 41.67740 -13.27703 38.86217 1.000 11.05448 23 SER D C 1
ATOM 3434 O O . SER D 2 23 ? 42.22692 -14.13073 38.15517 1.000 13.86773 23 SER D O 1
ATOM 3437 N N . ALA D 2 24 ? 41.38582 -12.06696 38.41839 1.000 14.13677 24 ALA D N 1
ATOM 3438 C CA . ALA D 2 24 ? 41.57087 -11.65789 37.02658 1.000 8.11863 24 ALA D CA 1
ATOM 3439 C C . ALA D 2 24 ? 42.95667 -11.09803 36.73333 1.000 15.52314 24 ALA D C 1
ATOM 3440 O O . ALA D 2 24 ? 43.40749 -11.16565 35.58843 1.000 14.22834 24 ALA D O 1
ATOM 3442 N N . TYR D 2 25 ? 43.63607 -10.50503 37.71205 1.000 15.20355 25 TYR D N 1
ATOM 3443 C CA . TYR D 2 25 ? 44.86963 -9.79582 37.40631 1.000 12.97670 25 TYR D CA 1
ATOM 3444 C C . TYR D 2 25 ? 45.98811 -10.78253 37.11642 1.000 13.94691 25 TYR D C 1
ATOM 3445 O O . TYR D 2 25 ? 46.09781 -11.82880 37.75471 1.000 12.59917 25 TYR D O 1
ATOM 3462 N N . PRO D 2 27 ? 49.74986 -10.51430 37.28288 1.000 17.93445 27 PRO D N 1
ATOM 3463 C CA . PRO D 2 27 ? 50.91547 -9.70231 37.64633 1.000 19.30991 27 PRO D CA 1
ATOM 3464 C C . PRO D 2 27 ? 52.18219 -10.11068 36.92602 1.000 17.85580 27 PRO D C 1
ATOM 3465 O O . PRO D 2 27 ? 53.09444 -9.29376 36.81763 1.000 18.09881 27 PRO D O 1
ATOM 3469 N N . PHE D 2 28 ? 52.24195 -11.32618 36.38982 1.000 12.79456 28 PHE D N 1
ATOM 3470 C CA . PHE D 2 28 ? 53.43848 -11.88788 35.80426 1.000 11.20542 28 PHE D CA 1
ATOM 3471 C C . PHE D 2 28 ? 53.52730 -11.55397 34.32358 1.000 19.24246 28 PHE D C 1
ATOM 3472 O O . PHE D 2 28 ? 54.51446 -11.89387 33.67775 1.000 13.15977 28 PHE D O 1
ATOM 3480 N N . VAL D 2 29 ? 52.53354 -10.86082 33.78088 1.000 14.78736 29 VAL D N 1
ATOM 3481 C CA . VAL D 2 29 ? 52.56624 -10.42632 32.38182 1.000 14.59988 29 VAL D CA 1
ATOM 3482 C C . VAL D 2 29 ? 53.33882 -9.11226 32.29604 1.000 12.84740 29 VAL D C 1
ATOM 3483 O O . VAL D 2 29 ? 53.15415 -8.21097 33.11778 1.000 18.72893 29 VAL D O 1
ATOM 3487 N N . LYS D 2 30 ? 54.21311 -8.99911 31.30423 1.000 16.17311 30 LYS D N 1
ATOM 3488 C CA . LYS D 2 30 ? 54.94880 -7.75998 31.10002 1.000 15.48793 30 LYS D CA 1
ATOM 3489 C C . LYS D 2 30 ? 53.97398 -6.62892 30.85332 1.000 18.33683 30 LYS D C 1
ATOM 3490 O O . LYS D 2 30 ? 53.12569 -6.71319 29.95417 1.000 16.25008 30 LYS D O 1
ATOM 3496 N N . GLY D 2 31 ? 54.08197 -5.59496 31.68160 1.000 16.08293 31 GLY D N 1
ATOM 3497 C CA . GLY D 2 31 ? 53.18500 -4.47474 31.61378 1.000 16.62756 31 GLY D CA 1
ATOM 3498 C C . GLY D 2 31 ? 51.80636 -4.77316 32.14552 1.000 10.47315 31 GLY D C 1
ATOM 3499 O O . GLY D 2 31 ? 50.90755 -3.92571 32.00487 1.000 16.52367 31 GLY D O 1
ATOM 3500 N N . GLY D 2 32 ? 51.62058 -5.94989 32.74272 1.000 15.43645 32 GLY D N 1
ATOM 3501 C CA . GLY D 2 32 ? 50.36436 -6.33579 33.35754 1.000 17.48887 32 GLY D CA 1
ATOM 3502 C C . GLY D 2 32 ? 49.40022 -6.94761 32.34747 1.000 16.10715 32 GLY D C 1
ATOM 3503 O O . GLY D 2 32 ? 49.48636 -6.73414 31.14341 1.000 17.97402 32 GLY D O 1
ATOM 3504 N N . GLY D 2 33 ? 48.44453 -7.70612 32.86748 1.000 13.92632 33 GLY D N 1
ATOM 3505 C CA . GLY D 2 33 ? 47.47087 -8.35298 32.00769 1.000 13.82484 33 GLY D CA 1
ATOM 3506 C C . GLY D 2 33 ? 46.27369 -8.68862 32.85777 1.000 13.85092 33 GLY D C 1
ATOM 3507 O O . GLY D 2 33 ? 46.33911 -8.62604 34.08856 1.000 14.07612 33 GLY D O 1
ATOM 3508 N N . ILE D 2 34 ? 45.16679 -9.03960 32.18877 1.000 15.78847 34 ILE D N 1
ATOM 3509 C CA . ILE D 2 34 ? 43.89641 -9.29360 32.86541 1.000 10.92938 34 ILE D CA 1
ATOM 3510 C C . ILE D 2 34 ? 43.17070 -10.44757 32.18602 1.000 19.67207 34 ILE D C 1
ATOM 3511 O O . ILE D 2 34 ? 43.08716 -10.51294 30.95532 1.000 12.21656 34 ILE D O 1
ATOM 3516 N N . PHE D 2 35 ? 42.63508 -11.35847 32.98996 1.000 11.94745 35 PHE D N 1
ATOM 3517 C CA . PHE D 2 35 ? 41.89869 -12.48361 32.43471 1.000 14.81843 35 PHE D CA 1
ATOM 3518 C C . PHE D 2 35 ? 40.45209 -12.10527 32.15932 1.000 13.83063 35 PHE D C 1
ATOM 3519 O O . PHE D 2 35 ? 39.75737 -11.62141 33.05180 1.000 14.83495 35 PHE D O 1
ATOM 3527 N N . VAL D 2 36 ? 39.99677 -12.35012 30.92991 1.000 7.58272 36 VAL D N 1
ATOM 3528 C CA . VAL D 2 36 ? 38.64449 -12.02680 30.47408 1.000 9.48750 36 VAL D CA 1
ATOM 3529 C C . VAL D 2 36 ? 37.88531 -13.30716 30.13404 1.000 11.86122 36 VAL D C 1
ATOM 3530 O O . VAL D 2 36 ? 38.15261 -13.94079 29.11574 1.000 11.78421 36 VAL D O 1
ATOM 3534 N N . PRO D 2 37 ? 36.94845 -13.73510 30.96786 1.000 11.63944 37 PRO D N 1
ATOM 3535 C CA . PRO D 2 37 ? 36.10274 -14.87189 30.62005 1.000 18.54942 37 PRO D CA 1
ATOM 3536 C C . PRO D 2 37 ? 35.30437 -14.58616 29.36654 1.000 18.57821 37 PRO D C 1
ATOM 3537 O O . PRO D 2 37 ? 34.75562 -13.49859 29.19833 1.000 14.34370 37 PRO D O 1
ATOM 3541 N N . THR D 2 38 ? 35.24803 -15.57847 28.48989 1.000 14.53736 38 THR D N 1
ATOM 3542 C CA . THR D 2 38 ? 34.51067 -15.48033 27.22614 1.000 17.96245 38 THR D CA 1
ATOM 3543 C C . THR D 2 38 ? 34.53478 -16.84470 26.53778 1.000 22.41838 38 THR D C 1
ATOM 3544 O O . THR D 2 38 ? 35.54948 -17.55688 26.61834 1.000 17.77606 38 THR D O 1
ATOM 3548 N N . PRO D 2 39 ? 33.46056 -17.24846 25.85033 1.000 19.40448 39 PRO D N 1
ATOM 3549 C CA . PRO D 2 39 ? 33.51039 -18.48588 25.07311 1.000 25.68138 39 PRO D CA 1
ATOM 3550 C C . PRO D 2 39 ? 34.07622 -18.29163 23.67993 1.000 30.46300 39 PRO D C 1
ATOM 3551 O O . PRO D 2 39 ? 34.37397 -19.28542 23.01022 1.000 35.69192 39 PRO D O 1
ATOM 3555 N N . LYS D 2 40 ? 34.24426 -17.05264 23.24358 1.000 29.80947 40 LYS D N 1
ATOM 3556 C CA . LYS D 2 40 ? 34.81671 -16.80258 21.93576 1.000 30.52369 40 LYS D CA 1
ATOM 3557 C C . LYS D 2 40 ? 36.25334 -17.31370 21.87822 1.000 39.53625 40 LYS D C 1
ATOM 3558 O O . LYS D 2 40 ? 37.03914 -17.13436 22.81188 1.000 30.20951 40 LYS D O 1
ATOM 3564 N N A ARG D 2 41 ? 36.58987 -17.97723 20.77902 0.467 38.08923 41 ARG D N 1
ATOM 3565 N N C ARG D 2 41 ? 36.60575 -17.93857 20.76125 0.533 38.12057 41 ARG D N 1
ATOM 3566 C CA A ARG D 2 41 ? 37.92692 -18.51986 20.60170 0.467 32.70609 41 ARG D CA 1
ATOM 3567 C CA C ARG D 2 41 ? 37.92517 -18.53369 20.59965 0.533 32.69014 41 ARG D CA 1
ATOM 3568 C C A ARG D 2 41 ? 38.83311 -17.45986 19.99206 0.467 34.22953 41 ARG D C 1
ATOM 3569 C C C ARG D 2 41 ? 38.86972 -17.52644 19.94956 0.533 34.21875 41 ARG D C 1
ATOM 3570 O O A ARG D 2 41 ? 38.48739 -16.84098 18.98016 0.467 34.52305 41 ARG D O 1
ATOM 3571 O O C ARG D 2 41 ? 38.58599 -17.00959 18.86366 0.533 34.47126 41 ARG D O 1
ATOM 3586 N N . TYR D 2 42 ? 39.98322 -17.24478 20.61770 1.000 34.51233 42 TYR D N 1
ATOM 3587 C CA . TYR D 2 42 ? 40.98682 -16.32940 20.09915 1.000 32.49200 42 TYR D CA 1
ATOM 3588 C C . TYR D 2 42 ? 42.30333 -17.08326 19.97342 1.000 26.62404 42 TYR D C 1
ATOM 3589 O O . TYR D 2 42 ? 42.48869 -18.14779 20.56544 1.000 31.78271 42 TYR D O 1
ATOM 3614 N N . LEU D 2 44 ? 46.67395 -16.81477 20.23623 1.000 23.27502 44 LEU D N 1
ATOM 3615 C CA . LEU D 2 44 ? 47.70432 -16.02449 20.88517 1.000 23.62844 44 LEU D CA 1
ATOM 3616 C C . LEU D 2 44 ? 48.28213 -15.05771 19.86697 1.000 26.05436 44 LEU D C 1
ATOM 3617 O O . LEU D 2 44 ? 48.40369 -15.39510 18.68623 1.000 22.15861 44 LEU D O 1
ATOM 3622 N N . GLY D 2 45 ? 48.56206 -13.82283 20.31141 1.000 28.58225 45 GLY D N 1
ATOM 3623 C CA . GLY D 2 45 ? 48.99614 -12.74920 19.43756 1.000 26.12485 45 GLY D CA 1
ATOM 3624 C C . GLY D 2 45 ? 47.88618 -11.85870 18.91117 1.000 25.37424 45 GLY D C 1
ATOM 3625 O O . GLY D 2 45 ? 48.16914 -10.74347 18.43293 1.000 21.45491 45 GLY D O 1
ATOM 3626 N N . ASP D 2 46 ? 46.63884 -12.31914 18.99542 1.000 19.90128 46 ASP D N 1
ATOM 3627 C CA . ASP D 2 46 ? 45.47326 -11.57561 18.52483 1.000 23.72868 46 ASP D CA 1
ATOM 3628 C C . ASP D 2 46 ? 45.38113 -10.23270 19.23387 1.000 31.05949 46 ASP D C 1
ATOM 3629 O O . ASP D 2 46 ? 45.56891 -10.14712 20.44996 1.000 24.83509 46 ASP D O 1
ATOM 3634 N N A GLU D 2 47 ? 45.10828 -9.17773 18.46702 0.628 21.31362 47 GLU D N 1
ATOM 3635 N N B GLU D 2 47 ? 45.06303 -9.18471 18.47512 0.372 21.44500 47 GLU D N 1
ATOM 3636 C CA A GLU D 2 47 ? 44.75183 -7.89725 19.06660 0.628 24.05544 47 GLU D CA 1
ATOM 3637 C CA B GLU D 2 47 ? 44.74792 -7.88250 19.05371 0.372 24.09602 47 GLU D CA 1
ATOM 3638 C C A GLU D 2 47 ? 43.27035 -7.91615 19.40841 0.628 22.03147 47 GLU D C 1
ATOM 3639 C C B GLU D 2 47 ? 43.26056 -7.82828 19.37911 0.372 22.13617 47 GLU D C 1
ATOM 3640 O O A GLU D 2 47 ? 42.44716 -8.32545 18.58330 0.628 30.16664 47 GLU D O 1
ATOM 3641 O O B GLU D 2 47 ? 42.42484 -8.08811 18.50694 0.372 29.53405 47 GLU D O 1
ATOM 3652 N N . VAL D 2 48 ? 42.92923 -7.50409 20.63728 1.000 17.34910 48 VAL D N 1
ATOM 3653 C CA . VAL D 2 48 ? 41.54489 -7.38154 21.08323 1.000 20.96986 48 VAL D CA 1
ATOM 3654 C C . VAL D 2 48 ? 41.30789 -6.04502 21.78915 1.000 12.38130 48 VAL D C 1
ATOM 3655 O O . VAL D 2 48 ? 42.23170 -5.41392 22.31949 1.000 21.85894 48 VAL D O 1
ATOM 3659 N N A PHE D 2 49 ? 40.06199 -5.60620 21.74546 0.700 17.36511 49 PHE D N 1
ATOM 3660 N N B PHE D 2 49 ? 40.04087 -5.63996 21.82897 0.300 17.57180 49 PHE D N 1
ATOM 3661 C CA A PHE D 2 49 ? 39.61605 -4.41992 22.45306 0.700 20.45419 49 PHE D CA 1
ATOM 3662 C CA B PHE D 2 49 ? 39.62328 -4.39822 22.47278 0.300 20.41090 49 PHE D CA 1
ATOM 3663 C C A PHE D 2 49 ? 38.73440 -4.80091 23.63597 0.700 20.18922 49 PHE D C 1
ATOM 3664 C C B PHE D 2 49 ? 38.68204 -4.71079 23.62468 0.300 20.14493 49 PHE D C 1
ATOM 3665 O O A PHE D 2 49 ? 37.76546 -5.54684 23.47155 0.700 21.26008 49 PHE D O 1
ATOM 3666 O O B PHE D 2 49 ? 37.64150 -5.34693 23.42977 0.300 21.07836 49 PHE D O 1
ATOM 3681 N N . LEU D 2 50 ? 39.04449 -4.24354 24.81469 1.000 16.26123 50 LEU D N 1
ATOM 3682 C CA . LEU D 2 50 ? 38.37734 -4.61340 26.05683 1.000 16.20477 50 LEU D CA 1
ATOM 3683 C C . LEU D 2 50 ? 37.81921 -3.37905 26.75322 1.000 18.09988 50 LEU D C 1
ATOM 3684 O O . LEU D 2 50 ? 38.51072 -2.37099 26.87087 1.000 14.99063 50 LEU D O 1
ATOM 3689 N N . LEU D 2 51 ? 36.58914 -3.47655 27.25550 1.000 13.83242 51 LEU D N 1
ATOM 3690 C CA . LEU D 2 51 ? 36.01086 -2.45695 28.12800 1.000 10.57190 51 LEU D CA 1
ATOM 3691 C C . LEU D 2 51 ? 36.06421 -3.00944 29.54746 1.000 18.83643 51 LEU D C 1
ATOM 3692 O O . LEU D 2 51 ? 35.33280 -3.94643 29.85836 1.000 16.53399 51 LEU D O 1
ATOM 3697 N N . LEU D 2 52 ? 36.94137 -2.45651 30.38778 1.000 16.19980 52 LEU D N 1
ATOM 3698 C CA . LEU D 2 52 ? 37.24356 -3.00928 31.70952 1.000 16.76231 52 LEU D CA 1
ATOM 3699 C C . LEU D 2 52 ? 36.63034 -2.10198 32.76997 1.000 15.55387 52 LEU D C 1
ATOM 3700 O O . LEU D 2 52 ? 36.99474 -0.92539 32.84652 1.000 17.52511 52 LEU D O 1
ATOM 3705 N N . THR D 2 53 ? 35.71903 -2.65631 33.60582 1.000 13.39718 53 THR D N 1
ATOM 3706 C CA . THR D 2 53 ? 35.18626 -1.95813 34.78239 1.000 14.48794 53 THR D CA 1
ATOM 3707 C C . THR D 2 53 ? 35.82496 -2.52452 36.05414 1.000 18.61865 53 THR D C 1
ATOM 3708 O O . THR D 2 53 ? 35.73565 -3.73072 36.32002 1.000 17.46212 53 THR D O 1
ATOM 3712 N N . LEU D 2 54 ? 36.42627 -1.66412 36.83450 1.000 19.55886 54 LEU D N 1
ATOM 3713 C CA . LEU D 2 54 ? 37.09872 -2.02607 38.07598 1.000 22.55373 54 LEU D CA 1
ATOM 3714 C C . LEU D 2 54 ? 36.19008 -1.77548 39.27037 1.000 15.12643 54 LEU D C 1
ATOM 3715 O O . LEU D 2 54 ? 35.15662 -1.10910 39.15622 1.000 22.96075 54 LEU D O 1
ATOM 3720 N N . PRO D 2 55 ? 36.49793 -2.35125 40.44133 1.000 16.14261 55 PRO D N 1
ATOM 3721 C CA . PRO D 2 55 ? 35.52889 -2.28615 41.54390 1.000 19.17317 55 PRO D CA 1
ATOM 3722 C C . PRO D 2 55 ? 35.42471 -0.92285 42.21424 1.000 29.29209 55 PRO D C 1
ATOM 3723 O O . PRO D 2 55 ? 34.49528 -0.73024 43.01260 1.000 32.92389 55 PRO D O 1
ATOM 3727 N N . ASP D 2 56 ? 36.29638 0.03916 41.89783 1.000 24.68742 56 ASP D N 1
ATOM 3728 C CA . ASP D 2 56 ? 36.22703 1.31283 42.60357 1.000 24.03429 56 ASP D CA 1
ATOM 3729 C C . ASP D 2 56 ? 35.30601 2.33534 41.94202 1.000 23.98399 56 ASP D C 1
ATOM 3730 O O . ASP D 2 56 ? 35.07723 3.39635 42.52846 1.000 31.97484 56 ASP D O 1
ATOM 3735 N N . SER D 2 57 ? 34.76004 2.05353 40.75855 1.000 31.03946 57 SER D N 1
ATOM 3736 C CA . SER D 2 57 ? 34.11050 3.10011 39.97316 1.000 22.13896 57 SER D CA 1
ATOM 3737 C C . SER D 2 57 ? 33.32911 2.45867 38.83648 1.000 27.74670 57 SER D C 1
ATOM 3738 O O . SER D 2 57 ? 33.61193 1.32821 38.42859 1.000 22.08100 57 SER D O 1
ATOM 3741 N N . SER D 2 58 ? 32.32992 3.18158 38.33274 1.000 28.76435 58 SER D N 1
ATOM 3742 C CA . SER D 2 58 ? 31.57596 2.69138 37.18756 1.000 23.81001 58 SER D CA 1
ATOM 3743 C C . SER D 2 58 ? 32.22603 3.02883 35.85220 1.000 27.77377 58 SER D C 1
ATOM 3744 O O . SER D 2 58 ? 31.70797 2.60761 34.80346 1.000 21.62332 58 SER D O 1
ATOM 3747 N N . GLU D 2 59 ? 33.35585 3.73878 35.86409 1.000 19.16809 59 GLU D N 1
ATOM 3748 C CA . GLU D 2 59 ? 34.03570 4.08421 34.62411 1.000 23.93981 59 GLU D CA 1
ATOM 3749 C C . GLU D 2 59 ? 34.44699 2.82403 33.86909 1.000 21.80876 59 GLU D C 1
ATOM 3750 O O . GLU D 2 59 ? 34.95831 1.86481 34.45141 1.000 22.94856 59 GLU D O 1
ATOM 3756 N N . ARG D 2 60 ? 34.19919 2.80810 32.57457 1.000 22.25831 60 ARG D N 1
ATOM 3757 C CA . ARG D 2 60 ? 34.65366 1.71610 31.73425 1.000 24.32810 60 ARG D CA 1
ATOM 3758 C C . ARG D 2 60 ? 35.98163 2.14654 31.12736 1.000 29.40851 60 ARG D C 1
ATOM 3759 O O . ARG D 2 60 ? 36.07093 3.22032 30.52100 1.000 29.71887 60 ARG D O 1
ATOM 3767 N N . LEU D 2 61 ? 37.02798 1.35693 31.37637 1.000 16.46003 61 LEU D N 1
ATOM 3768 C CA . LEU D 2 61 ? 38.38020 1.69527 30.95284 1.000 13.77593 61 LEU D CA 1
ATOM 3769 C C . LEU D 2 61 ? 38.69234 0.97076 29.65392 1.000 23.77626 61 LEU D C 1
ATOM 3770 O O . LEU D 2 61 ? 38.67918 -0.26854 29.62537 1.000 19.24366 61 LEU D O 1
ATOM 3775 N N . PRO D 2 62 ? 38.95202 1.69207 28.56481 1.000 20.97538 62 PRO D N 1
ATOM 3776 C CA . PRO D 2 62 ? 39.35793 1.03392 27.31915 1.000 17.26872 62 PRO D CA 1
ATOM 3777 C C . PRO D 2 62 ? 40.75094 0.44334 27.43794 1.000 16.25759 62 PRO D C 1
ATOM 3778 O O . PRO D 2 62 ? 41.64812 1.05017 28.01969 1.000 19.95775 62 PRO D O 1
ATOM 3782 N N . VAL D 2 63 ? 40.90294 -0.78457 26.94233 1.000 16.02502 63 VAL D N 1
ATOM 3783 C CA . VAL D 2 63 ? 42.18763 -1.47861 26.90573 1.000 17.09930 63 VAL D CA 1
ATOM 3784 C C . VAL D 2 63 ? 42.36098 -2.03934 25.49878 1.000 12.33839 63 VAL D C 1
ATOM 3785 O O . VAL D 2 63 ? 41.60912 -2.92355 25.07692 1.000 17.36254 63 VAL D O 1
ATOM 3789 N N . ALA D 2 64 ? 43.33677 -1.54270 24.76983 1.000 17.27360 64 ALA D N 1
ATOM 3790 C CA . ALA D 2 64 ? 43.60358 -2.09325 23.44421 1.000 22.39233 64 ALA D CA 1
ATOM 3791 C C . ALA D 2 64 ? 44.73991 -3.08679 23.64376 1.000 23.47438 64 ALA D C 1
ATOM 3792 O O . ALA D 2 64 ? 45.91198 -2.72327 23.63143 1.000 18.37040 64 ALA D O 1
ATOM 3794 N N . GLY D 2 65 ? 44.38662 -4.34655 23.89317 1.000 16.81692 65 GLY D N 1
ATOM 3795 C CA . GLY D 2 65 ? 45.33213 -5.34050 24.34504 1.000 18.44878 65 GLY D CA 1
ATOM 3796 C C . GLY D 2 65 ? 45.62431 -6.44630 23.34353 1.000 20.34374 65 GLY D C 1
ATOM 3797 O O . GLY D 2 65 ? 45.10611 -6.49113 22.22867 1.000 26.45535 65 GLY D O 1
ATOM 3798 N N . LYS D 2 66 ? 46.49486 -7.35323 23.77868 1.000 21.95941 66 LYS D N 1
ATOM 3799 C CA . LYS D 2 66 ? 46.97629 -8.46325 22.96742 1.000 15.06041 66 LYS D CA 1
ATOM 3800 C C . LYS D 2 66 ? 46.70066 -9.76010 23.71761 1.000 22.03116 66 LYS D C 1
ATOM 3801 O O . LYS D 2 66 ? 46.87871 -9.81744 24.92949 1.000 16.66210 66 LYS D O 1
ATOM 3807 N N . VAL D 2 67 ? 46.25148 -10.79016 23.01041 1.000 17.89843 67 VAL D N 1
ATOM 3808 C CA . VAL D 2 67 ? 45.91895 -12.05819 23.65787 1.000 18.33145 67 VAL D CA 1
ATOM 3809 C C . VAL D 2 67 ? 47.21816 -12.81130 23.95358 1.000 19.05320 67 VAL D C 1
ATOM 3810 O O . VAL D 2 67 ? 48.01947 -13.05827 23.05419 1.000 18.24642 67 VAL D O 1
ATOM 3814 N N . ILE D 2 68 ? 47.45971 -13.13603 25.22517 1.000 14.89131 68 ILE D N 1
ATOM 3815 C CA . ILE D 2 68 ? 48.70159 -13.79982 25.62207 1.000 14.64677 68 ILE D CA 1
ATOM 3816 C C . ILE D 2 68 ? 48.45012 -15.07578 26.41802 1.000 13.94716 68 ILE D C 1
ATOM 3817 O O . ILE D 2 68 ? 49.40179 -15.69571 26.90260 1.000 16.80654 68 ILE D O 1
ATOM 3822 N N . TRP D 2 69 ? 47.18649 -15.47517 26.58029 1.000 13.60192 69 TRP D N 1
ATOM 3823 C CA . TRP D 2 69 ? 46.76745 -16.61193 27.38431 1.000 14.99530 69 TRP D CA 1
ATOM 3824 C C . TRP D 2 69 ? 45.38455 -17.01374 26.89689 1.000 16.56671 69 TRP D C 1
ATOM 3825 O O . TRP D 2 69 ? 44.54539 -16.14340 26.64537 1.000 13.80620 69 TRP D O 1
ATOM 3836 N N A THR D 2 70 ? 45.13122 -18.32308 26.77995 0.375 10.09370 70 THR D N 1
ATOM 3837 N N B THR D 2 70 ? 45.16386 -18.31717 26.73470 0.625 9.98408 70 THR D N 1
ATOM 3838 C CA A THR D 2 70 ? 43.78530 -18.79779 26.45421 0.375 12.12271 70 THR D CA 1
ATOM 3839 C CA B THR D 2 70 ? 43.81430 -18.81417 26.53144 0.625 12.09666 70 THR D CA 1
ATOM 3840 C C A THR D 2 70 ? 43.45368 -20.05418 27.25708 0.375 14.19445 70 THR D C 1
ATOM 3841 C C B THR D 2 70 ? 43.54396 -19.95647 27.50110 0.625 13.83771 70 THR D C 1
ATOM 3842 O O A THR D 2 70 ? 44.23420 -21.00731 27.27370 0.375 10.49375 70 THR D O 1
ATOM 3843 O O B THR D 2 70 ? 44.44267 -20.70963 27.87521 0.625 10.95376 70 THR D O 1
ATOM 3850 N N . THR D 2 71 ? 42.28516 -20.05995 27.90635 1.000 11.53365 71 THR D N 1
ATOM 3851 C CA . THR D 2 71 ? 41.74090 -21.23236 28.57483 1.000 13.07979 71 THR D CA 1
ATOM 3852 C C . THR D 2 71 ? 40.52227 -21.67470 27.76942 1.000 13.38328 71 THR D C 1
ATOM 3853 O O . THR D 2 71 ? 39.64597 -20.84961 27.48062 1.000 13.24642 71 THR D O 1
ATOM 3857 N N . PRO D 2 72 ? 40.43748 -22.93087 27.34423 1.000 18.03100 72 PRO D N 1
ATOM 3858 C CA . PRO D 2 72 ? 39.34560 -23.32315 26.45420 1.000 22.73721 72 PRO D CA 1
ATOM 3859 C C . PRO D 2 72 ? 38.11135 -23.73130 27.24186 1.000 12.72589 72 PRO D C 1
ATOM 3860 O O . PRO D 2 72 ? 38.16259 -23.98780 28.44384 1.000 16.30555 72 PRO D O 1
ATOM 3864 N N . ALA D 2 73 ? 36.98704 -23.79989 26.52883 1.000 23.09723 73 ALA D N 1
ATOM 3865 C CA . ALA D 2 73 ? 35.80479 -24.45456 27.08325 1.000 18.08631 73 ALA D CA 1
ATOM 3866 C C . ALA D 2 73 ? 36.12761 -25.89463 27.46532 1.000 25.29694 73 ALA D C 1
ATOM 3867 O O . ALA D 2 73 ? 37.00014 -26.53313 26.87333 1.000 25.00493 73 ALA D O 1
ATOM 3869 N N . GLY D 2 74 ? 35.43309 -26.39906 28.48471 1.000 18.75631 74 GLY D N 1
ATOM 3870 C CA . GLY D 2 74 ? 35.63301 -27.78210 28.88264 1.000 28.99292 74 GLY D CA 1
ATOM 3871 C C . GLY D 2 74 ? 36.98526 -28.06152 29.48943 1.000 39.62648 74 GLY D C 1
ATOM 3872 O O . GLY D 2 74 ? 37.47507 -29.19099 29.39708 1.000 37.95076 74 GLY D O 1
ATOM 3873 N N . ALA D 2 75 ? 37.60178 -27.05913 30.11280 1.000 27.89677 75 ALA D N 1
ATOM 3874 C CA . ALA D 2 75 ? 38.92559 -27.21370 30.69435 1.000 27.68795 75 ALA D CA 1
ATOM 3875 C C . ALA D 2 75 ? 38.89048 -28.20385 31.85169 1.000 29.59640 75 ALA D C 1
ATOM 3876 O O . ALA D 2 75 ? 37.89437 -28.32372 32.56286 1.000 33.81536 75 ALA D O 1
ATOM 3878 N N . GLN D 2 76 ? 40.03074 -28.86558 32.06784 1.000 35.25705 76 GLN D N 1
ATOM 3879 C CA . GLN D 2 76 ? 40.08141 -30.06441 32.90496 1.000 41.97756 76 GLN D CA 1
ATOM 3880 C C . GLN D 2 76 ? 39.70123 -29.76744 34.35924 1.000 45.61806 76 GLN D C 1
ATOM 3881 O O . GLN D 2 76 ? 38.89646 -30.48998 34.95724 1.000 63.32970 76 GLN D O 1
ATOM 3887 N N . GLY D 2 77 ? 40.26483 -28.71678 34.95055 1.000 45.80075 77 GLY D N 1
ATOM 3888 C CA . GLY D 2 77 ? 39.93113 -28.40524 36.33430 1.000 44.50765 77 GLY D CA 1
ATOM 3889 C C . GLY D 2 77 ? 38.55066 -27.80223 36.52509 1.000 45.39655 77 GLY D C 1
ATOM 3890 O O . GLY D 2 77 ? 37.58307 -28.25808 35.90720 1.000 57.96547 77 GLY D O 1
ATOM 3891 N N . ASN D 2 78 ? 38.43125 -26.80116 37.40006 1.000 49.92093 78 ASN D N 1
ATOM 3892 C CA . ASN D 2 78 ? 37.27045 -25.90370 37.43256 1.000 47.85586 78 ASN D CA 1
ATOM 3893 C C . ASN D 2 78 ? 37.59429 -24.56412 36.77619 1.000 46.80127 78 ASN D C 1
ATOM 3894 O O . ASN D 2 78 ? 37.12730 -23.51645 37.21804 1.000 43.12638 78 ASN D O 1
ATOM 3899 N N A ARG D 2 79 ? 38.36456 -24.58149 35.68919 0.524 28.84931 79 ARG D N 1
ATOM 3900 N N B ARG D 2 79 ? 38.41386 -24.57116 35.73314 0.476 28.88271 79 ARG D N 1
ATOM 3901 C CA A ARG D 2 79 ? 38.92516 -23.37827 35.09089 0.524 26.28160 79 ARG D CA 1
ATOM 3902 C CA B ARG D 2 79 ? 38.88656 -23.33023 35.15303 0.476 26.30167 79 ARG D CA 1
ATOM 3903 C C A ARG D 2 79 ? 37.93312 -22.74660 34.11325 0.524 20.42270 79 ARG D C 1
ATOM 3904 C C B ARG D 2 79 ? 37.84510 -22.75009 34.20557 0.476 20.42051 79 ARG D C 1
ATOM 3905 O O A ARG D 2 79 ? 37.39316 -23.43515 33.24164 0.524 18.67394 79 ARG D O 1
ATOM 3906 O O B ARG D 2 79 ? 37.16864 -23.47237 33.47155 0.476 18.38879 79 ARG D O 1
ATOM 3921 N N . ALA D 2 80 ? 37.70770 -21.43682 34.24670 1.000 19.45155 80 ALA D N 1
ATOM 3922 C CA . ALA D 2 80 ? 36.80445 -20.73321 33.34230 1.000 15.93039 80 ALA D CA 1
ATOM 3923 C C . ALA D 2 80 ? 37.46373 -20.49928 31.98789 1.000 19.70284 80 ALA D C 1
ATOM 3924 O O . ALA D 2 80 ? 38.65838 -20.19733 31.90370 1.000 14.84574 80 ALA D O 1
ATOM 3926 N N . ALA D 2 81 ? 36.67227 -20.65037 30.92406 1.000 13.13139 81 ALA D N 1
ATOM 3927 C CA . ALA D 2 81 ? 37.14688 -20.36907 29.57505 1.000 15.31815 81 ALA D CA 1
ATOM 3928 C C . ALA D 2 81 ? 37.36079 -18.87214 29.35829 1.000 12.52584 81 ALA D C 1
ATOM 3929 O O . ALA D 2 81 ? 36.56073 -18.04450 29.79436 1.000 15.02310 81 ALA D O 1
ATOM 3931 N N . GLY D 2 82 ? 38.42180 -18.50754 28.66085 1.000 12.99234 82 GLY D N 1
ATOM 3932 C CA . GLY D 2 82 ? 38.58886 -17.09955 28.33999 1.000 13.72025 82 GLY D CA 1
ATOM 3933 C C . GLY D 2 82 ? 39.99646 -16.79405 27.88523 1.000 12.06521 82 GLY D C 1
ATOM 3934 O O . GLY D 2 82 ? 40.76426 -17.69206 27.53198 1.000 15.33267 82 GLY D O 1
ATOM 3935 N N . ILE D 2 83 ? 40.31317 -15.48819 27.87544 1.000 12.33658 83 ILE D N 1
ATOM 3936 C CA . ILE D 2 83 ? 41.57850 -15.03262 27.33093 1.000 11.52335 83 ILE D CA 1
ATOM 3937 C C . ILE D 2 83 ? 42.31382 -14.12526 28.31048 1.000 13.38553 83 ILE D C 1
ATOM 3938 O O . ILE D 2 83 ? 41.70036 -13.32494 29.02395 1.000 16.25408 83 ILE D O 1
ATOM 3943 N N . GLY D 2 84 ? 43.63706 -14.29593 28.35876 1.000 13.36014 84 GLY D N 1
ATOM 3944 C CA . GLY D 2 84 ? 44.50670 -13.35904 29.03589 1.000 12.05909 84 GLY D CA 1
ATOM 3945 C C . GLY D 2 84 ? 44.88765 -12.24435 28.08476 1.000 13.94862 84 GLY D C 1
ATOM 3946 O O . GLY D 2 84 ? 45.36964 -12.49524 26.97343 1.000 11.49654 84 GLY D O 1
ATOM 3947 N N . VAL D 2 85 ? 44.66122 -11.01031 28.52206 1.000 13.95427 85 VAL D N 1
ATOM 3948 C CA . VAL D 2 85 ? 44.84723 -9.81157 27.70524 1.000 13.24824 85 VAL D CA 1
ATOM 3949 C C . VAL D 2 85 ? 46.00112 -8.99684 28.28412 1.000 14.43405 85 VAL D C 1
ATOM 3950 O O . VAL D 2 85 ? 45.90943 -8.48427 29.40530 1.000 13.85424 85 VAL D O 1
ATOM 3954 N N . GLN D 2 86 ? 47.08160 -8.85507 27.50836 1.000 10.72666 86 GLN D N 1
ATOM 3955 C CA . GLN D 2 86 ? 48.22123 -8.02384 27.88169 1.000 10.50259 86 GLN D CA 1
ATOM 3956 C C . GLN D 2 86 ? 47.90505 -6.52795 27.71601 1.000 12.45008 86 GLN D C 1
ATOM 3957 O O . GLN D 2 86 ? 47.47355 -6.11006 26.64338 1.000 21.54159 86 GLN D O 1
ATOM 3963 N N . PHE D 2 87 ? 48.15187 -5.72212 28.76185 1.000 11.22965 87 PHE D N 1
ATOM 3964 C CA . PHE D 2 87 ? 48.03564 -4.27206 28.65436 1.000 15.15458 87 PHE D CA 1
ATOM 3965 C C . PHE D 2 87 ? 49.11126 -3.73178 27.72362 1.000 14.97147 87 PHE D C 1
ATOM 3966 O O . PHE D 2 87 ? 50.26455 -4.15800 27.79615 1.000 20.78232 87 PHE D O 1
ATOM 3974 N N . PRO D 2 88 ? 48.76455 -2.78549 26.85824 1.000 15.27391 88 PRO D N 1
ATOM 3975 C CA . PRO D 2 88 ? 49.77208 -2.18194 25.99158 1.000 25.95340 88 PRO D CA 1
ATOM 3976 C C . PRO D 2 88 ? 50.74752 -1.36836 26.80977 1.000 21.03430 88 PRO D C 1
ATOM 3977 O O . PRO D 2 88 ? 50.46779 -0.94137 27.93635 1.000 23.66345 88 PRO D O 1
ATOM 3981 N N A ASP D 2 89 ? 51.92294 -1.17039 26.22337 0.562 31.42923 89 ASP D N 1
ATOM 3982 N N B ASP D 2 89 ? 51.92567 -1.17975 26.22490 0.438 31.39976 89 ASP D N 1
ATOM 3983 C CA A ASP D 2 89 ? 52.90800 -0.24024 26.73952 0.562 31.75219 89 ASP D CA 1
ATOM 3984 C CA B ASP D 2 89 ? 52.88728 -0.23317 26.74666 0.438 31.74313 89 ASP D CA 1
ATOM 3985 C C A ASP D 2 89 ? 52.45209 1.19422 26.47556 0.562 31.19336 89 ASP D C 1
ATOM 3986 C C B ASP D 2 89 ? 52.33840 1.18293 26.59167 0.438 31.13599 89 ASP D C 1
ATOM 3987 O O A ASP D 2 89 ? 51.65482 1.45890 25.57322 0.562 31.57248 89 ASP D O 1
ATOM 3988 O O B ASP D 2 89 ? 51.36482 1.42683 25.87555 0.438 31.88936 89 ASP D O 1
ATOM 3997 N N . GLY D 2 90 ? 52.97002 2.12787 27.27004 1.000 28.45404 90 GLY D N 1
ATOM 3998 C CA . GLY D 2 90 ? 52.51743 3.50395 27.20876 1.000 31.37235 90 GLY D CA 1
ATOM 3999 C C . GLY D 2 90 ? 51.49418 3.86851 28.27657 1.000 30.41752 90 GLY D C 1
ATOM 4000 O O . GLY D 2 90 ? 50.95086 3.01160 28.98147 1.000 29.59038 90 GLY D O 1
ATOM 4001 N N . PRO D 2 91 ? 51.18663 5.16600 28.37657 1.000 28.84275 91 PRO D N 1
ATOM 4002 C CA . PRO D 2 91 ? 50.45531 5.67148 29.55228 1.000 28.42463 91 PRO D CA 1
ATOM 4003 C C . PRO D 2 91 ? 49.07904 5.06034 29.76851 1.000 28.16848 91 PRO D C 1
ATOM 4004 O O . PRO D 2 91 ? 48.67784 4.83654 30.92134 1.000 24.57706 91 PRO D O 1
ATOM 4008 N N . GLU D 2 92 ? 48.33428 4.80432 28.69556 1.000 28.89694 92 GLU D N 1
ATOM 4009 C CA . GLU D 2 92 ? 46.97875 4.28830 28.83493 1.000 24.74178 92 GLU D CA 1
ATOM 4010 C C . GLU D 2 92 ? 46.97199 2.89880 29.46808 1.000 24.77498 92 GLU D C 1
ATOM 4011 O O . GLU D 2 92 ? 46.16299 2.61332 30.35747 1.000 20.92641 92 GLU D O 1
ATOM 4017 N N . GLY D 2 93 ? 47.84348 2.01259 28.98511 1.000 21.63918 93 GLY D N 1
ATOM 4018 C CA . GLY D 2 93 ? 47.96803 0.69260 29.58453 1.000 18.22728 93 GLY D CA 1
ATOM 4019 C C . GLY D 2 93 ? 48.58891 0.75078 30.96651 1.000 22.12516 93 GLY D C 1
ATOM 4020 O O . GLY D 2 93 ? 48.09950 0.10567 31.89851 1.000 19.12729 93 GLY D O 1
ATOM 4021 N N . GLU D 2 94 ? 49.64556 1.56177 31.12727 1.000 20.66887 94 GLU D N 1
ATOM 4022 C CA . GLU D 2 94 ? 50.28122 1.70959 32.42931 1.000 18.69964 94 GLU D CA 1
ATOM 4023 C C . GLU D 2 94 ? 49.27927 2.19511 33.46029 1.000 20.78628 94 GLU D C 1
ATOM 4024 O O . GLU D 2 94 ? 49.31302 1.77339 34.62013 1.000 22.57448 94 GLU D O 1
ATOM 4030 N N . ALA D 2 95 ? 48.36012 3.06637 33.06007 1.000 18.75288 95 ALA D N 1
ATOM 4031 C CA . ALA D 2 95 ? 47.45924 3.60405 34.06696 1.000 18.95337 95 ALA D CA 1
ATOM 4032 C C . ALA D 2 95 ? 46.49037 2.54466 34.54100 1.000 22.15979 95 ALA D C 1
ATOM 4033 O O . ALA D 2 95 ? 46.10241 2.54039 35.71271 1.000 16.09008 95 ALA D O 1
ATOM 4035 N N . VAL D 2 96 ? 46.10533 1.63158 33.65363 1.000 19.50243 96 VAL D N 1
ATOM 4036 C CA . VAL D 2 96 ? 45.21125 0.55612 34.06584 1.000 18.67449 96 VAL D CA 1
ATOM 4037 C C . VAL D 2 96 ? 45.95679 -0.43554 34.94593 1.000 13.47922 96 VAL D C 1
ATOM 4038 O O . VAL D 2 96 ? 45.44603 -0.86666 35.98349 1.000 19.43213 96 VAL D O 1
ATOM 4042 N N . ARG D 2 97 ? 47.19858 -0.76624 34.58850 1.000 11.02189 97 ARG D N 1
ATOM 4043 C CA . ARG D 2 97 ? 47.99004 -1.63456 35.44428 1.000 12.10767 97 ARG D CA 1
ATOM 4044 C C . ARG D 2 97 ? 48.22590 -0.98491 36.79328 1.000 21.31599 97 ARG D C 1
ATOM 4045 O O . ARG D 2 97 ? 48.12827 -1.64256 37.82689 1.000 14.79833 97 ARG D O 1
ATOM 4053 N N . ASN D 2 98 ? 48.61614 0.29590 36.79623 1.000 17.93050 98 ASN D N 1
ATOM 4054 C CA . ASN D 2 98 ? 48.81480 0.97899 38.07505 1.000 19.89674 98 ASN D CA 1
ATOM 4055 C C . ASN D 2 98 ? 47.54958 0.97094 38.91927 1.000 16.92193 98 ASN D C 1
ATOM 4056 O O . ASN D 2 98 ? 47.61174 0.79067 40.13804 1.000 18.42393 98 ASN D O 1
ATOM 4061 N N . LYS D 2 99 ? 46.39841 1.23932 38.31428 1.000 19.27909 99 LYS D N 1
ATOM 4062 C CA . LYS D 2 99 ? 45.18136 1.24990 39.10919 1.000 14.14129 99 LYS D CA 1
ATOM 4063 C C . LYS D 2 99 ? 44.87613 -0.12646 39.71749 1.000 23.40198 99 LYS D C 1
ATOM 4064 O O . LYS D 2 99 ? 44.43130 -0.21450 40.87399 1.000 16.41236 99 LYS D O 1
ATOM 4070 N N . ILE D 2 100 ? 45.13732 -1.21808 38.98644 1.000 14.67308 100 ILE D N 1
ATOM 4071 C CA . ILE D 2 100 ? 44.85382 -2.53157 39.56663 1.000 19.64225 100 ILE D CA 1
ATOM 4072 C C . ILE D 2 100 ? 45.78691 -2.81397 40.73430 1.000 15.37587 100 ILE D C 1
ATOM 4073 O O . ILE D 2 100 ? 45.36543 -3.37245 41.75821 1.000 19.97211 100 ILE D O 1
ATOM 4078 N N . GLU D 2 101 ? 47.06484 -2.45769 40.60561 1.000 18.85635 101 GLU D N 1
ATOM 4079 C CA . GLU D 2 101 ? 48.02080 -2.81694 41.64376 1.000 19.22385 101 GLU D CA 1
ATOM 4080 C C . GLU D 2 101 ? 47.66077 -2.13815 42.95225 1.000 20.13820 101 GLU D C 1
ATOM 4081 O O . GLU D 2 101 ? 47.70557 -2.76295 44.01510 1.000 20.04014 101 GLU D O 1
ATOM 4087 N N . THR D 2 102 ? 47.26367 -0.86939 42.89531 1.000 14.92336 102 THR D N 1
ATOM 4088 C CA . THR D 2 102 ? 46.85824 -0.22598 44.14982 1.000 24.29885 102 THR D CA 1
ATOM 4089 C C . THR D 2 102 ? 45.47915 -0.65561 44.64481 1.000 22.58324 102 THR D C 1
ATOM 4090 O O . THR D 2 102 ? 45.23444 -0.64066 45.86501 1.000 19.49141 102 THR D O 1
ATOM 4094 N N . LEU D 2 103 ? 44.55771 -1.03379 43.76007 1.000 15.10107 103 LEU D N 1
ATOM 4095 C CA . LEU D 2 103 ? 43.33645 -1.64998 44.27496 1.000 22.63660 103 LEU D CA 1
ATOM 4096 C C . LEU D 2 103 ? 43.63319 -2.99267 44.94143 1.000 16.46941 103 LEU D C 1
ATOM 4097 O O . LEU D 2 103 ? 42.88089 -3.41148 45.82117 1.000 18.46705 103 LEU D O 1
ATOM 4102 N N . LEU D 2 104 ? 44.73009 -3.65663 44.58054 1.000 17.02706 104 LEU D N 1
ATOM 4103 C CA . LEU D 2 104 ? 45.08633 -4.93481 45.17396 1.000 12.53288 104 LEU D CA 1
ATOM 4104 C C . LEU D 2 104 ? 46.07190 -4.79992 46.32778 1.000 18.89294 104 LEU D C 1
ATOM 4105 O O . LEU D 2 104 ? 46.64935 -5.80791 46.75166 1.000 24.03594 104 LEU D O 1
ATOM 4110 N N . ALA D 2 105 ? 46.29504 -3.58551 46.82269 1.000 19.45689 105 ALA D N 1
ATOM 4111 C CA . ALA D 2 105 ? 47.14324 -3.38342 47.99634 1.000 22.64072 105 ALA D CA 1
ATOM 4112 C C . ALA D 2 105 ? 46.72913 -4.32176 49.12415 1.000 25.79719 105 ALA D C 1
ATOM 4113 O O . ALA D 2 105 ? 45.57197 -4.31975 49.55526 1.000 31.08602 105 ALA D O 1
ATOM 4115 N N . GLY D 2 106 ? 47.67218 -5.16030 49.56632 1.000 30.37930 106 GLY D N 1
ATOM 4116 C CA . GLY D 2 106 ? 47.43430 -6.09410 50.64832 1.000 34.32789 106 GLY D CA 1
ATOM 4117 C C . GLY D 2 106 ? 46.92357 -7.45447 50.21786 1.000 40.19757 106 GLY D C 1
ATOM 4118 O O . GLY D 2 106 ? 46.82318 -8.36745 51.05620 1.000 31.12166 106 GLY D O 1
ATOM 4119 N N . LEU D 2 107 ? 46.57255 -7.61156 48.94834 1.000 31.55284 107 LEU D N 1
ATOM 4120 C CA . LEU D 2 107 ? 46.19136 -8.89648 48.39153 1.000 35.00024 107 LEU D CA 1
ATOM 4121 C C . LEU D 2 107 ? 47.21742 -9.43795 47.41822 1.000 37.39457 107 LEU D C 1
ATOM 4122 O O . LEU D 2 107 ? 47.07158 -10.56968 46.95425 1.000 31.11512 107 LEU D O 1
ATOM 4127 N N . THR D 2 108 ? 48.25479 -8.66591 47.10972 1.000 42.53977 108 THR D N 1
ATOM 4128 C CA . THR D 2 108 ? 49.23559 -9.10232 46.13159 1.000 41.81078 108 THR D CA 1
ATOM 4129 C C . THR D 2 108 ? 50.17693 -10.16454 46.67828 1.000 34.34697 108 THR D C 1
ATOM 4130 O O . THR D 2 108 ? 50.77526 -10.89844 45.89293 1.000 39.43121 108 THR D O 1
ATOM 4134 N N . THR D 2 109 ? 50.29746 -10.30323 47.99670 1.000 38.34637 109 THR D N 1
ATOM 4135 C CA . THR D 2 109 ? 51.09038 -11.38611 48.56198 1.000 35.27101 109 THR D CA 1
ATOM 4136 C C . THR D 2 109 ? 50.24654 -12.61774 48.88443 1.000 34.85833 109 THR D C 1
ATOM 4137 O O . THR D 2 109 ? 50.73929 -13.54774 49.53827 1.000 32.49367 109 THR D O 1
ATOM 4141 N N . SER D 2 110 ? 48.99488 -12.63534 48.44505 1.000 34.28880 110 SER D N 1
ATOM 4142 C CA . SER D 2 110 ? 48.11098 -13.76047 48.70161 1.000 28.43831 110 SER D CA 1
ATOM 4143 C C . SER D 2 110 ? 48.62413 -15.04881 48.05060 1.000 26.05442 110 SER D C 1
ATOM 4144 O O . SER D 2 110 ? 49.28443 -15.03689 47.00443 1.000 31.92303 110 SER D O 1
ATOM 4147 N N . ASP D 2 111 ? 48.30899 -16.17183 48.68605 1.000 31.77330 111 ASP D N 1
ATOM 4148 C CA . ASP D 2 111 ? 48.59005 -17.49509 48.14478 1.000 26.62617 111 ASP D CA 1
ATOM 4149 C C . ASP D 2 111 ? 47.41784 -18.06793 47.37770 1.000 14.94605 111 ASP D C 1
ATOM 4150 O O . ASP D 2 111 ? 47.48495 -19.21498 46.93225 1.000 26.00569 111 ASP D O 1
ATOM 4155 N N . LYS D 2 112 ? 46.34710 -17.29350 47.21982 1.000 23.48113 112 LYS D N 1
ATOM 4156 C CA . LYS D 2 112 ? 45.11434 -17.79393 46.64240 1.000 22.59702 112 LYS D CA 1
ATOM 4157 C C . LYS D 2 112 ? 45.27559 -18.05544 45.14639 1.000 26.13214 112 LYS D C 1
ATOM 4158 O O . LYS D 2 112 ? 46.00007 -17.33319 44.45736 1.000 20.31665 112 LYS D O 1
ATOM 4164 N N . PRO D 2 113 ? 44.60641 -19.08190 44.61957 1.000 20.13132 113 PRO D N 1
ATOM 4165 C CA . PRO D 2 113 ? 44.62320 -19.30465 43.17070 1.000 27.35744 113 PRO D CA 1
ATOM 4166 C C . PRO D 2 113 ? 43.81753 -18.22640 42.46115 1.000 20.68534 113 PRO D C 1
ATOM 4167 O O . PRO D 2 113 ? 43.04355 -17.49304 43.07696 1.000 18.55138 113 PRO D O 1
ATOM 4171 N N . THR D 2 114 ? 44.02432 -18.13632 41.14292 1.000 16.74109 114 THR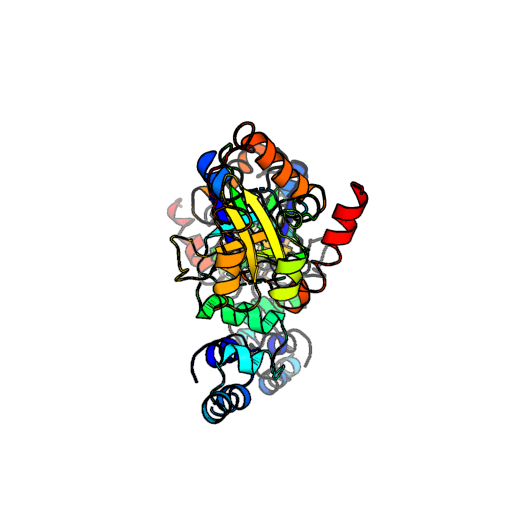 D N 1
ATOM 4172 C CA . THR D 2 114 ? 43.43015 -17.13341 40.25572 1.000 14.96811 114 THR D CA 1
ATOM 4173 C C . THR D 2 114 ? 42.85149 -17.82808 39.03919 1.000 16.87207 114 THR D C 1
ATOM 4174 O O . THR D 2 114 ? 42.93306 -19.05485 38.90090 1.000 16.09777 114 THR D O 1
ATOM 4178 N N . HIS D 2 115 ? 42.28120 -17.03062 38.12552 1.000 11.60828 115 HIS D N 1
ATOM 4179 C CA . HIS D 2 115 ? 41.82540 -17.61104 36.87075 1.000 14.49974 115 HIS D CA 1
ATOM 4180 C C . HIS D 2 115 ? 42.98329 -18.08813 35.99727 1.000 14.72282 115 HIS D C 1
ATOM 4181 O O . HIS D 2 115 ? 42.73519 -18.80369 35.02102 1.000 18.69478 115 HIS D O 1
ATOM 4188 N N . THR D 2 116 ? 44.21709 -17.64368 36.26393 1.000 13.21505 116 THR D N 1
ATOM 4189 C CA . THR D 2 116 ? 45.36490 -18.01038 35.42921 1.000 13.38306 116 THR D CA 1
ATOM 4190 C C . THR D 2 116 ? 46.42197 -18.60025 36.35394 1.000 13.81997 116 THR D C 1
ATOM 4191 O O . THR D 2 116 ? 46.26928 -19.75055 36.80134 1.000 16.00726 116 THR D O 1
#

Secondary structure (DSSP, 8-state):
--HHHHHHHHTTSS-HHHHHH--HHHHHT--HHHHHHHHT-S-HHHHHHHHHHHH--EE-GGGB-GGG--GGGS-HHHHHHS--EEEEEETTEEEEEESSTT--HHHHHHHHHHTSEEEEEE--HHHHHHHHHHHHHHHHHT--/--HHHHHHHHTTSS-HHHHHH--HHHHHT--HHHHHHHHTSS-HHHHHHHHHHHH--EE-GGGB-GGG--GGGS-HHHHHHH--EEEEEETTEEEEEESSTT--HHHHHHHHHH-SEEEEEE--HHHHHHHHHHHHHHHHTT--/--SEEEEE--SHHHHHHH---BTT-EEEEE-SS-----EEEEEEE-TT-SPEEEEEEEEEEEE-TT-SSS---EEEEEPPSSHHHHHHHHHHHHHTTTTTTSS-----/-EEEEE--SHHHHHHH---BTT-EEEEE-SS-----EEEEEEE-TT-SPEEEEEEEEEEEE-TT-SSSPPPEEEEEPPSSHHHHHHHHHHHHHTTTTTT-------

Sequence (502 aa):
ITGIARRRLVQDGAVEEAVARSADQQASAAKVPLPQWWFAEKKLVTASQLAAANAVEFGSLLDVSAFDASQNAVKLVSEELLQKHQVLPLFKRGNNRLFVGVSNPTQTRRALDDIKKFHTNNLVVEPILVDEDQIRRRTLEQWQASSNAALGSITGIARRLVQDGAVEEEAVARSADQASAAKKVPLPQWFAEEKKLVTASQLAAANAVEFGSLLDVSAFDASQQNAVKKLVSEELLQKHQVLPLFKRGNRLFVGVSNPTQTRALDDIKKFFHTNLVVEEPILVDEDQIRRRTLEEQWQASNAALGSRQGILSLALKDKPALYSAYPFVKGGGIFVPTPKRYLGDEVFFLLLTLPDSSERLPVAGKVIWTTPAGAQGNRRAAGIGVQFPDDGPEGEAVRNKKIETLLAGLTTSDKKPTHTGILSLALKKDKPALYSAYPFVKGGGIFVPTPKRRYLGDEEVFFLLLTLPDSSERLPVAGKVIWTTTPAGAQGNRRAAGIGVQFPDDGPEGEAVRNKIETLLAGLTTSDKPTHT

Nearest PDB structures (foldseek):
  7lkm-assembly2_B  TM=1.006E+00  e=4.407E-25  Xanthomonas citri pv. citri str. 306
  7lko-assembly2_A  TM=1.003E+00  e=3.576E-24  Xanthomonas citri pv. citri str. 306
  6ejf-assembly1_M  TM=8.017E-01  e=5.248E-07  Thermus thermophilus HB8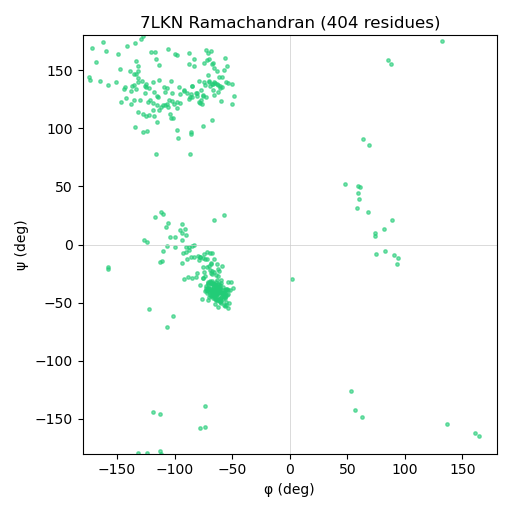
  5htl-assembly1_B  TM=7.302E-01  e=2.119E-06  Vibrio cholerae
  2d27-assembly1_A  TM=6.792E-01  e=1.917E-04  Xanthomonas campestris

Foldseek 3Di:
DDFLLVVLVVVVFADPVVSVVLVVCVVVVHDSLVSCVVVVRGPLVSSLVSCCVRVPAEDACVPPDLVAAPQVLDDPVLVVVDLKGFGHDDVLETEIEDSDPPDDVSQVVSCVSRVGRYHYHYYGSVCSVVVNVVSVVVVCVVDD/DDALLVVCVVVVQAPNVVSVCLVVCVVVVHPSLVSCVVVVRGPLVSSLVSLCVRLPAADDCVPADLVAFDQVLDDVVLCVVALKGFGHDDVQETEIEDSDSPDDVSQVVSCVSNVGHYHYHYYGNVCSVVVRVVSVVVVCVVHD/DVQEAEDEQAALVSLLQFWDPFVLIKGWGFDQDDDAFDWGWYFYHDNPDRHTQIFGWGFHDFAHDVHDDPAGGTTITHGDPDPSSNVVVVVSCVSCPVPNPPPDHHND/DEAEDAQAALVSLLQFWDPFVLIKGWGFDQDDDAQDWHWYFYHYNPDRHTQIFRWGFHDFDHPPHDDPAGGTTITHGDDDDSSNVVVVVSVVSCVPVPPPPDHHND

Radius of gyration: 31.04 Å; Cα contacts (8 Å, |Δi|>4): 973; chains: 4; bounding box: 82×83×75 Å

CATH classification: 2.40.10.220

Solvent-accessible surface area: 24789 Å² total